Protein AF-A0A933ISP3-F1 (afdb_monomer_lite)

Secondary structure (DSSP, 8-state):
----HHHHHHHHHHHHHHHHHSTTS-HHHHH--HHHHHHHHHHHHHHHHHHHHTT-HHHHHHHHHHHHHHHHHHHHHHHHTTS--HHHHHHHHHHHHHHH-HHHHSS----SHHHHHHHHHHHHHHHHTT----TTTTS-TTS-HHHHHHHHHHHHHHTT---SSHHHHHHHHHHHHHHHHHHHHHH-TTSHHHHHHHHHHHHHHHHHHHHTT--HHHHHHHHHHHHHHHHHHHHHHHHHTT--GGGS-HHHHHHHHHHHHHHS-HHHHHHHHHHHHHHHHHT---SSHHHHHHHTB-HHHHHH-TTT-SS-SHHHHHHHHHHHHHHHHHHHHHH-TTS-HHHHHHHHHHHSSHHHHHHHHHHTTGGGT-B--HHHHHTTGGG-HHHHHHHHHHHHHHHHHHHHHHHHHHHHHHHTHHHHHSTHHHHHH--HHHHHHHHHHHHHS---EEEEEEEES-TTSPEEEEEEEETTEEEEEEEESSHHHHHHHHHHHHHHHHHTT---

pLDDT: mean 82.1, std 12.52, range [42.72, 97.81]

Structure (mmCIF, N/CA/C/O backbone):
data_AF-A0A933ISP3-F1
#
_entry.id   AF-A0A933ISP3-F1
#
loop_
_atom_site.group_PDB
_atom_site.id
_atom_site.type_symbol
_atom_site.label_atom_id
_atom_site.label_alt_id
_atom_site.label_comp_id
_atom_site.label_asym_id
_atom_site.label_entity_id
_atom_site.label_seq_id
_atom_site.pdbx_PDB_ins_code
_atom_site.Cartn_x
_atom_site.Cartn_y
_atom_site.Cartn_z
_atom_site.occupancy
_atom_site.B_iso_or_equiv
_atom_site.auth_seq_id
_atom_site.auth_comp_id
_atom_site.auth_asym_id
_atom_site.auth_atom_id
_atom_site.pdbx_PDB_model_num
ATOM 1 N N . MET A 1 1 ? -19.861 -20.159 26.483 1.00 42.72 1 MET A N 1
ATOM 2 C CA . MET A 1 1 ? -19.072 -19.226 25.657 1.00 42.72 1 MET A CA 1
ATOM 3 C C . MET A 1 1 ? -19.269 -19.669 24.225 1.00 42.72 1 MET A C 1
ATOM 5 O O . MET A 1 1 ? -18.885 -20.786 23.907 1.00 42.72 1 MET A O 1
ATOM 9 N N . GLU A 1 2 ? -19.990 -18.895 23.418 1.00 47.53 2 GLU A N 1
ATOM 10 C CA . GLU A 1 2 ? -20.094 -19.181 21.986 1.00 47.53 2 GLU A CA 1
ATOM 11 C C . GLU A 1 2 ? -18.744 -18.850 21.356 1.00 47.53 2 GLU A C 1
ATOM 13 O O . GLU A 1 2 ? -18.358 -17.686 21.315 1.00 47.53 2 GLU A O 1
ATOM 18 N N . THR A 1 3 ? -18.009 -19.874 20.920 1.00 53.38 3 THR A N 1
ATOM 19 C CA . THR A 1 3 ? -16.849 -19.683 20.047 1.00 53.38 3 THR A CA 1
ATOM 20 C C . THR A 1 3 ? -17.307 -18.930 18.805 1.00 53.38 3 THR A C 1
ATOM 22 O O . THR A 1 3 ? -18.294 -19.319 18.161 1.00 53.38 3 THR A O 1
ATOM 25 N N . THR A 1 4 ? -16.620 -17.834 18.497 1.00 72.50 4 THR A N 1
ATOM 26 C CA . THR A 1 4 ? -16.963 -16.965 17.368 1.00 72.50 4 THR A CA 1
ATOM 27 C C . THR A 1 4 ? -16.854 -17.748 16.052 1.00 72.50 4 THR A C 1
ATOM 29 O O . THR A 1 4 ? -16.101 -18.718 15.941 1.00 72.50 4 THR A O 1
ATOM 32 N N . THR A 1 5 ? -17.623 -17.367 15.025 1.00 83.38 5 THR A N 1
ATOM 33 C CA . THR A 1 5 ? -17.607 -18.033 13.703 1.00 83.38 5 THR A CA 1
ATOM 34 C C . THR A 1 5 ? -16.188 -18.145 13.121 1.00 83.38 5 THR A C 1
ATOM 36 O O . THR A 1 5 ? -15.862 -19.140 12.476 1.00 83.38 5 THR A O 1
ATOM 39 N N . THR A 1 6 ? -15.326 -17.170 13.415 1.00 83.69 6 THR A N 1
ATOM 40 C CA . THR A 1 6 ? -13.921 -17.117 12.989 1.00 83.69 6 THR A CA 1
ATOM 41 C C . THR A 1 6 ? -13.043 -18.153 13.690 1.00 83.69 6 THR A C 1
ATOM 43 O O . THR A 1 6 ? -12.289 -18.856 13.021 1.00 83.69 6 THR A O 1
ATOM 46 N N . GLU A 1 7 ? -13.171 -18.314 15.013 1.00 87.06 7 GLU A N 1
ATOM 47 C CA . GLU A 1 7 ? -12.434 -19.344 15.766 1.00 87.06 7 GLU A CA 1
ATOM 48 C C . GLU A 1 7 ? -12.742 -20.739 15.218 1.00 87.06 7 GLU A C 1
ATOM 50 O O . GLU A 1 7 ? -11.835 -21.538 14.991 1.00 87.06 7 GLU A O 1
ATOM 55 N N . LYS A 1 8 ? -14.020 -21.003 14.913 1.00 89.62 8 LYS A N 1
ATOM 56 C CA . LYS A 1 8 ? -14.447 -22.269 14.305 1.00 89.62 8 LYS A CA 1
ATOM 57 C C . LYS A 1 8 ? -13.835 -22.482 12.921 1.00 89.62 8 LYS A C 1
ATOM 59 O O . LYS A 1 8 ? -13.415 -23.596 12.623 1.00 89.62 8 LYS A O 1
ATOM 64 N N . ALA A 1 9 ? -13.779 -21.448 12.080 1.00 90.38 9 ALA A N 1
ATOM 65 C CA . ALA A 1 9 ? -13.173 -21.545 10.752 1.00 90.38 9 ALA A CA 1
ATOM 66 C C . ALA A 1 9 ? -11.671 -21.867 10.833 1.00 90.38 9 ALA A C 1
ATOM 68 O O . ALA A 1 9 ? -11.200 -22.767 10.138 1.00 90.38 9 ALA A O 1
ATOM 69 N N . PHE A 1 10 ? -10.947 -21.201 11.737 1.00 91.06 10 PHE A N 1
ATOM 70 C CA . PHE A 1 10 ? -9.523 -21.444 11.965 1.00 91.06 10 PHE A CA 1
ATOM 71 C C . PHE A 1 10 ? -9.256 -22.855 12.510 1.00 91.06 10 PHE A C 1
ATOM 73 O O . PHE A 1 10 ? -8.401 -23.570 11.986 1.00 91.06 10 PHE A O 1
ATOM 80 N N . SER A 1 11 ? -10.036 -23.311 13.501 1.00 92.12 11 SER A N 1
ATOM 81 C CA . SER A 1 11 ? -9.941 -24.689 14.010 1.00 92.12 11 SER A CA 1
ATOM 82 C C . SER A 1 11 ? -10.181 -25.727 12.914 1.00 92.12 11 SER A C 1
ATOM 84 O O . SER A 1 11 ? -9.451 -26.711 12.836 1.00 92.12 11 SER A O 1
ATOM 86 N N . ARG A 1 12 ? -11.150 -25.486 12.024 1.00 94.31 12 ARG A N 1
ATOM 87 C CA . ARG A 1 12 ? -11.473 -26.406 10.927 1.00 94.31 12 ARG A CA 1
ATOM 88 C C . ARG A 1 12 ? -10.336 -26.528 9.906 1.00 94.31 12 ARG A C 1
ATOM 90 O O . ARG A 1 12 ? -10.118 -27.611 9.373 1.00 94.31 12 ARG A O 1
ATOM 97 N N . LEU A 1 13 ? -9.598 -25.444 9.649 1.00 93.88 13 LEU A N 1
ATOM 98 C CA . LEU A 1 13 ? -8.411 -25.465 8.785 1.00 93.88 13 LEU A CA 1
ATOM 99 C C . LEU A 1 13 ? -7.255 -26.257 9.418 1.00 93.88 13 LEU A C 1
ATOM 101 O O . LEU A 1 13 ? -6.609 -27.057 8.744 1.00 93.88 13 LEU A O 1
ATOM 105 N N . ILE A 1 14 ? -7.038 -26.106 10.727 1.00 94.50 14 ILE A N 1
ATOM 106 C CA . ILE A 1 14 ? -6.059 -26.918 11.466 1.00 94.50 14 ILE A CA 1
ATOM 107 C C . ILE A 1 14 ? -6.434 -28.407 11.410 1.00 94.50 14 ILE A C 1
ATOM 109 O O . ILE A 1 14 ? -5.583 -29.256 11.145 1.00 94.50 14 ILE A O 1
ATOM 113 N N . GLU A 1 15 ? -7.704 -28.743 11.644 1.00 95.25 15 GLU A N 1
ATOM 114 C CA . GLU A 1 15 ? -8.198 -30.124 11.569 1.00 95.25 15 GLU A CA 1
ATOM 115 C C . GLU A 1 15 ? -8.037 -30.729 10.169 1.00 95.25 15 GLU A C 1
ATOM 117 O O . GLU A 1 15 ? -7.651 -31.895 10.048 1.00 95.25 15 GLU A O 1
ATOM 122 N N . LEU A 1 16 ? -8.270 -29.938 9.116 1.00 95.31 16 LEU A N 1
ATOM 123 C CA . LEU A 1 16 ? -8.014 -30.349 7.738 1.00 95.31 16 LEU A CA 1
ATOM 124 C C . LEU A 1 16 ? -6.544 -30.745 7.550 1.00 95.31 16 LEU A C 1
ATOM 126 O O . LEU A 1 16 ? -6.274 -31.855 7.102 1.00 95.31 16 LEU A O 1
ATOM 130 N N . ILE A 1 17 ? -5.599 -29.888 7.945 1.00 93.62 17 ILE A N 1
ATOM 131 C CA . ILE A 1 17 ? -4.160 -30.153 7.788 1.00 93.62 17 ILE A CA 1
ATOM 132 C C . ILE A 1 17 ? -3.726 -31.388 8.585 1.00 93.62 17 ILE A C 1
ATOM 134 O O . ILE A 1 17 ? -3.002 -32.234 8.059 1.00 93.62 17 ILE A O 1
ATOM 138 N N . ARG A 1 18 ? -4.229 -31.561 9.813 1.00 94.12 18 ARG A N 1
ATOM 139 C CA . ARG A 1 18 ? -3.989 -32.782 10.605 1.00 94.12 18 ARG A CA 1
ATOM 140 C C . ARG A 1 18 ? -4.495 -34.033 9.908 1.00 94.12 18 ARG A C 1
ATOM 142 O O . ARG A 1 18 ? -3.833 -35.063 9.942 1.00 94.12 18 ARG A O 1
ATOM 149 N N . THR A 1 19 ? -5.662 -33.944 9.279 1.00 94.44 19 THR A N 1
ATOM 150 C CA . THR A 1 19 ? -6.239 -35.060 8.526 1.00 94.44 19 THR A CA 1
ATOM 151 C C . THR A 1 19 ? -5.383 -35.380 7.302 1.00 94.44 19 THR A C 1
ATOM 153 O O . THR A 1 19 ? -5.065 -36.543 7.072 1.00 94.44 19 THR A O 1
ATOM 156 N N . LEU A 1 20 ? -4.940 -34.361 6.557 1.00 91.69 20 LEU A N 1
ATOM 157 C CA . LEU A 1 20 ? -4.063 -34.531 5.394 1.00 91.69 20 LEU A CA 1
ATOM 158 C C . LEU A 1 20 ? -2.716 -35.163 5.767 1.00 91.69 20 LEU A C 1
ATOM 160 O O . LEU A 1 20 ? -2.208 -35.991 5.015 1.00 91.69 20 LEU A O 1
ATOM 164 N N . ARG A 1 21 ? -2.155 -34.820 6.930 1.00 92.19 21 ARG A N 1
ATOM 165 C CA . ARG A 1 21 ? -0.862 -35.338 7.410 1.00 92.19 21 ARG A CA 1
ATOM 166 C C . ARG A 1 21 ? -0.961 -36.601 8.278 1.00 92.19 21 ARG A C 1
ATOM 168 O O . ARG A 1 21 ? 0.067 -37.179 8.629 1.00 92.19 21 ARG A O 1
ATOM 175 N N . GLY A 1 22 ? -2.172 -37.048 8.610 1.00 90.56 22 GLY A N 1
ATOM 176 C CA . GLY A 1 22 ? -2.416 -38.243 9.421 1.00 90.56 22 GLY A CA 1
ATOM 177 C C . GLY A 1 22 ? -1.994 -39.547 8.733 1.00 90.56 22 GLY A C 1
ATOM 178 O O . GLY A 1 22 ? -1.656 -39.570 7.552 1.00 90.56 22 GLY A O 1
ATOM 179 N N . GLU A 1 23 ? -2.032 -40.666 9.460 1.00 89.06 23 GLU A N 1
ATOM 180 C CA . GLU A 1 23 ? -1.603 -41.979 8.942 1.00 89.06 23 GLU A CA 1
ATOM 181 C C . GLU A 1 23 ? -2.383 -42.439 7.699 1.00 89.06 23 GLU A C 1
ATOM 183 O O . GLU A 1 23 ? -1.782 -43.019 6.794 1.00 89.06 23 GLU A O 1
ATOM 188 N N . ASP A 1 24 ? -3.672 -42.107 7.620 1.00 91.44 24 ASP A N 1
ATOM 189 C CA . ASP A 1 24 ? -4.554 -42.372 6.471 1.00 91.44 24 ASP A CA 1
ATOM 190 C C . ASP A 1 24 ? -4.740 -41.136 5.564 1.00 91.44 24 ASP A C 1
ATOM 192 O O . ASP A 1 24 ? -5.638 -41.089 4.722 1.00 91.44 24 ASP A O 1
ATOM 196 N N . GLY A 1 25 ? -3.913 -40.107 5.766 1.00 87.31 25 GLY A N 1
ATOM 197 C CA . GLY A 1 25 ? -3.965 -38.841 5.045 1.00 87.31 25 GLY A CA 1
ATOM 198 C C . GLY A 1 25 ? -3.367 -38.897 3.637 1.00 87.31 25 GLY A C 1
ATOM 199 O O . GLY A 1 25 ? -2.995 -39.947 3.109 1.00 87.31 25 GLY A O 1
ATOM 200 N N . CYS A 1 26 ? -3.239 -37.727 3.018 1.00 81.56 26 CYS A N 1
ATOM 201 C CA . CYS A 1 26 ? -2.673 -37.565 1.687 1.00 81.56 26 CYS A CA 1
ATOM 202 C C . CYS A 1 26 ? -1.172 -37.925 1.683 1.00 81.56 26 CYS A C 1
ATOM 204 O O . CYS A 1 26 ? -0.382 -37.291 2.391 1.00 81.56 26 CYS A O 1
ATOM 206 N N . PRO A 1 27 ? -0.723 -38.898 0.865 1.00 61.91 27 PRO A N 1
ATOM 207 C CA . PRO A 1 27 ? 0.687 -39.282 0.814 1.00 61.91 27 PRO A CA 1
ATOM 208 C C . PRO A 1 27 ? 1.625 -38.128 0.447 1.00 61.91 27 PRO A C 1
ATOM 210 O O . PRO A 1 27 ? 2.742 -38.082 0.953 1.00 61.91 27 PRO A O 1
ATOM 213 N N . TRP A 1 28 ? 1.173 -37.196 -0.402 1.00 61.25 28 TRP A N 1
ATOM 214 C CA . TRP A 1 28 ? 1.951 -36.024 -0.813 1.00 61.25 28 TRP A CA 1
ATOM 215 C C . TRP A 1 28 ? 2.204 -35.062 0.347 1.00 61.25 28 TRP A C 1
ATOM 217 O O . TRP A 1 28 ? 3.335 -34.622 0.539 1.00 61.25 28 TRP A O 1
ATOM 227 N N . ASP A 1 29 ? 1.173 -34.782 1.144 1.00 76.56 29 ASP A N 1
ATOM 228 C CA . ASP A 1 29 ? 1.261 -33.850 2.267 1.00 76.56 29 ASP A CA 1
ATOM 229 C C . ASP A 1 29 ? 2.117 -34.432 3.393 1.00 76.56 29 ASP A C 1
ATOM 231 O O . ASP A 1 29 ? 2.960 -33.742 3.965 1.00 76.56 29 ASP A O 1
ATOM 235 N N . ARG A 1 30 ? 1.987 -35.736 3.661 1.00 81.50 30 ARG A N 1
ATOM 236 C CA . ARG A 1 30 ? 2.775 -36.439 4.684 1.00 81.50 30 ARG A CA 1
ATOM 237 C C . ARG A 1 30 ? 4.281 -36.383 4.447 1.00 81.50 30 ARG A C 1
ATOM 239 O O . ARG A 1 30 ? 5.032 -36.243 5.410 1.00 81.50 30 ARG A O 1
ATOM 246 N N . VAL A 1 31 ? 4.726 -36.513 3.194 1.00 75.38 31 VAL A N 1
ATOM 247 C CA . VAL A 1 31 ? 6.164 -36.542 2.860 1.00 75.38 31 VAL A CA 1
ATOM 248 C C . VAL A 1 31 ? 6.806 -35.157 2.815 1.00 75.38 31 VAL A C 1
ATOM 250 O O . VAL A 1 31 ? 8.032 -35.068 2.733 1.00 75.38 31 VAL A O 1
ATOM 253 N N . GLN A 1 32 ? 6.015 -34.081 2.872 1.00 73.50 32 GLN A N 1
ATOM 254 C CA . GLN A 1 32 ? 6.561 -32.729 2.907 1.00 73.50 32 GLN A CA 1
ATOM 255 C C . GLN A 1 32 ? 7.445 -32.518 4.141 1.00 73.50 32 GLN A C 1
ATOM 257 O O . GLN A 1 32 ? 7.215 -33.077 5.216 1.00 73.50 32 GLN A O 1
ATOM 262 N N . THR A 1 33 ? 8.438 -31.645 3.990 1.00 77.62 33 THR A N 1
ATOM 263 C CA . THR A 1 33 ? 9.332 -31.155 5.049 1.00 77.62 33 THR A CA 1
ATOM 264 C C . THR A 1 33 ? 9.306 -29.621 5.065 1.00 77.62 33 THR A C 1
ATOM 266 O O . THR A 1 33 ? 8.939 -29.027 4.053 1.00 77.62 33 THR A O 1
ATOM 269 N N . PRO A 1 34 ? 9.740 -28.934 6.141 1.00 80.06 34 PRO A N 1
ATOM 270 C CA . PRO A 1 34 ? 9.818 -27.472 6.111 1.00 80.06 34 PRO A CA 1
ATOM 271 C C . PRO A 1 34 ? 10.631 -26.946 4.919 1.00 80.06 34 PRO A C 1
ATOM 273 O O . PRO A 1 34 ? 10.238 -25.979 4.280 1.00 80.06 34 PRO A O 1
ATOM 276 N N . ALA A 1 35 ? 11.714 -27.639 4.551 1.00 63.53 35 ALA A N 1
ATOM 277 C CA . ALA A 1 35 ? 12.540 -27.281 3.401 1.00 63.53 35 ALA A CA 1
ATOM 278 C C . ALA A 1 35 ? 11.794 -27.379 2.059 1.00 63.53 35 ALA A C 1
ATOM 280 O O . ALA A 1 35 ? 12.055 -26.571 1.173 1.00 63.53 35 ALA A O 1
ATOM 281 N N . SER A 1 36 ? 10.871 -28.336 1.903 1.00 59.16 36 SER A N 1
ATOM 282 C CA . SER A 1 36 ? 10.067 -28.459 0.682 1.00 59.16 36 SER A CA 1
ATOM 283 C C . SER A 1 36 ? 8.867 -27.511 0.655 1.00 59.16 36 SER A C 1
ATOM 285 O O . SER A 1 36 ? 8.384 -27.215 -0.429 1.00 59.16 36 SER A O 1
ATOM 287 N N . VAL A 1 37 ? 8.417 -27.009 1.811 1.00 73.62 37 VAL A N 1
ATOM 288 C CA . VAL A 1 37 ? 7.285 -26.068 1.930 1.00 73.62 37 VAL A CA 1
ATOM 289 C C . VAL A 1 37 ? 7.717 -24.603 1.758 1.00 73.62 37 VAL A C 1
ATOM 291 O O . VAL A 1 37 ? 6.956 -23.795 1.236 1.00 73.62 37 VAL A O 1
ATOM 294 N N . VAL A 1 38 ? 8.947 -24.245 2.150 1.00 69.31 38 VAL A N 1
ATOM 295 C CA . VAL A 1 38 ? 9.465 -22.862 2.063 1.00 69.31 38 VAL A CA 1
ATOM 296 C C . VAL A 1 38 ? 9.359 -22.226 0.665 1.00 69.31 38 VAL A C 1
ATOM 298 O O . VAL A 1 38 ? 8.995 -21.054 0.617 1.00 69.31 38 VAL A O 1
ATOM 301 N N . PRO A 1 39 ? 9.644 -22.917 -0.458 1.00 54.56 39 PRO A N 1
ATOM 302 C CA . PRO A 1 39 ? 9.453 -22.334 -1.788 1.00 54.56 39 PRO A CA 1
ATOM 303 C C . PRO A 1 39 ? 8.009 -21.888 -2.042 1.00 54.56 39 PRO A C 1
ATOM 305 O O . PRO A 1 39 ? 7.804 -20.739 -2.416 1.00 54.56 39 PRO A O 1
ATOM 308 N N . TYR A 1 40 ? 7.025 -22.738 -1.726 1.00 65.88 40 TYR A N 1
ATOM 309 C CA . TYR A 1 40 ? 5.606 -22.399 -1.861 1.00 65.88 40 TYR A CA 1
ATOM 310 C C . TYR A 1 40 ? 5.228 -21.226 -0.955 1.00 65.88 40 TYR A C 1
ATOM 312 O O . TYR A 1 40 ? 4.594 -20.288 -1.404 1.00 65.88 40 TYR A O 1
ATOM 320 N N . LEU A 1 41 ? 5.706 -21.199 0.296 1.00 79.00 41 LEU A N 1
ATOM 321 C CA . LEU A 1 41 ? 5.484 -20.057 1.195 1.00 79.00 41 LEU A CA 1
ATOM 322 C C 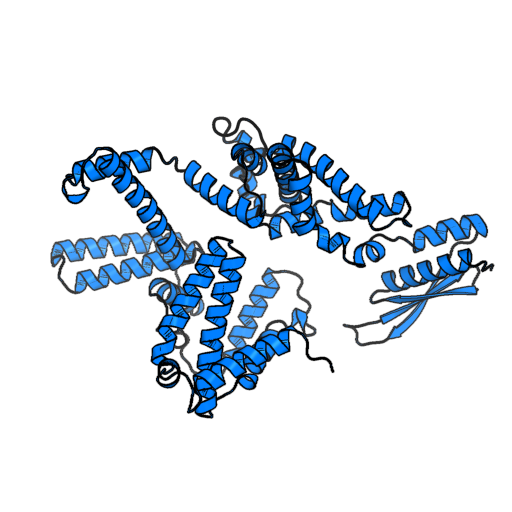. LEU A 1 41 ? 5.953 -18.723 0.581 1.00 79.00 41 LEU A C 1
ATOM 324 O O . LEU A 1 41 ? 5.316 -17.691 0.787 1.00 79.00 41 LEU A O 1
ATOM 328 N N . LEU A 1 42 ? 7.086 -18.730 -0.128 1.00 64.94 42 LEU A N 1
ATOM 329 C CA . LEU A 1 42 ? 7.599 -17.538 -0.800 1.00 64.94 42 LEU A CA 1
ATOM 330 C C . LEU A 1 42 ? 6.759 -17.178 -2.026 1.00 64.94 42 LEU A C 1
ATOM 332 O O . LEU A 1 42 ? 6.469 -15.999 -2.203 1.00 64.94 42 LEU A O 1
ATOM 336 N N . GLU A 1 43 ? 6.366 -18.165 -2.834 1.00 63.16 43 GLU A N 1
ATOM 337 C CA . GLU A 1 43 ? 5.453 -17.981 -3.969 1.00 63.16 43 GLU A CA 1
ATOM 338 C C . GLU A 1 43 ? 4.145 -17.328 -3.503 1.00 63.16 43 GLU A C 1
ATOM 340 O O . GLU A 1 43 ? 3.855 -16.214 -3.940 1.00 63.16 43 GLU A O 1
ATOM 345 N N . GLU A 1 44 ? 3.463 -17.903 -2.507 1.00 79.75 44 GLU A N 1
ATOM 346 C CA . GLU A 1 44 ? 2.219 -17.347 -1.953 1.00 79.75 44 GLU A CA 1
ATOM 347 C C . GLU A 1 44 ? 2.412 -15.928 -1.401 1.00 79.75 44 GLU A C 1
ATOM 349 O O . GLU A 1 44 ? 1.567 -15.054 -1.571 1.00 79.75 44 GLU A O 1
ATOM 354 N N . ALA A 1 45 ? 3.547 -15.639 -0.756 1.00 80.25 45 ALA A N 1
ATOM 355 C CA . ALA A 1 45 ? 3.825 -14.289 -0.266 1.00 80.25 45 ALA A CA 1
ATOM 356 C C . ALA A 1 45 ? 3.952 -13.265 -1.411 1.00 80.25 45 ALA A C 1
ATOM 358 O O . ALA A 1 45 ? 3.561 -12.103 -1.247 1.00 80.25 45 ALA A O 1
ATOM 359 N N . PHE A 1 46 ? 4.488 -13.674 -2.565 1.00 67.62 46 PHE A N 1
ATOM 360 C CA . PHE A 1 46 ? 4.541 -12.833 -3.759 1.00 67.62 46 PHE A CA 1
ATOM 361 C C . PHE A 1 46 ? 3.197 -12.736 -4.476 1.00 67.62 46 PHE A C 1
ATOM 363 O O . PHE A 1 46 ? 2.920 -11.671 -5.031 1.00 67.62 46 PHE A O 1
ATOM 370 N N . GLU A 1 47 ? 2.381 -13.789 -4.464 1.00 69.69 47 GLU A N 1
ATOM 371 C CA . GLU A 1 47 ? 1.023 -13.776 -5.018 1.00 69.69 47 GLU A CA 1
ATOM 372 C C . GLU A 1 47 ? 0.099 -12.892 -4.180 1.00 69.69 47 GLU A C 1
ATOM 374 O O . GLU A 1 47 ? -0.560 -12.018 -4.735 1.00 69.69 47 GLU A O 1
ATOM 379 N N . VAL A 1 48 ? 0.175 -12.966 -2.847 1.00 80.50 48 VAL A N 1
ATOM 380 C CA . VAL A 1 48 ? -0.477 -12.008 -1.939 1.00 80.50 48 VAL A CA 1
ATOM 381 C C . VAL A 1 48 ? -0.065 -10.578 -2.282 1.00 80.50 48 VAL A C 1
ATOM 383 O O . VAL A 1 48 ? -0.924 -9.714 -2.455 1.00 80.50 48 VAL A O 1
ATOM 386 N N . ALA A 1 49 ? 1.239 -10.306 -2.402 1.00 72.31 49 ALA A N 1
ATOM 387 C CA . ALA A 1 49 ? 1.713 -8.968 -2.754 1.00 72.31 49 ALA A CA 1
ATOM 388 C C . ALA A 1 49 ? 1.149 -8.503 -4.111 1.00 72.31 49 ALA A C 1
ATOM 390 O O . ALA A 1 49 ? 0.669 -7.376 -4.219 1.00 72.31 49 ALA A O 1
ATOM 391 N N . ASP A 1 50 ? 1.138 -9.381 -5.117 1.00 63.19 50 ASP A N 1
ATOM 392 C CA . ASP A 1 50 ? 0.594 -9.102 -6.449 1.00 63.19 50 ASP A CA 1
ATOM 393 C C . ASP A 1 50 ? -0.924 -8.855 -6.419 1.00 63.19 50 ASP A C 1
ATOM 395 O O . ASP A 1 50 ? -1.408 -7.907 -7.037 1.00 63.19 50 ASP A O 1
ATOM 399 N N . ALA A 1 51 ? -1.681 -9.658 -5.669 1.00 69.38 51 ALA A N 1
ATOM 400 C CA . ALA A 1 51 ? -3.129 -9.540 -5.535 1.00 69.38 51 ALA A CA 1
ATOM 401 C C . ALA A 1 51 ? -3.532 -8.214 -4.869 1.00 69.38 51 ALA A C 1
ATOM 403 O O . ALA A 1 51 ? -4.424 -7.516 -5.368 1.00 69.38 51 ALA A O 1
ATOM 404 N N . PHE A 1 52 ? -2.815 -7.807 -3.814 1.00 69.88 52 PHE A N 1
ATOM 405 C CA . PHE A 1 52 ? -3.007 -6.504 -3.175 1.00 69.88 52 PHE A CA 1
ATOM 406 C C . PHE A 1 52 ? -2.604 -5.338 -4.090 1.00 69.88 52 PHE A C 1
ATOM 408 O O . PHE A 1 52 ? -3.322 -4.339 -4.152 1.00 69.88 52 PHE A O 1
ATOM 415 N N . GLU A 1 53 ? -1.513 -5.456 -4.854 1.00 56.09 53 GLU A N 1
ATOM 416 C CA . GLU A 1 53 ? -1.116 -4.442 -5.848 1.00 56.09 53 GLU A CA 1
ATOM 417 C C . GLU A 1 53 ? -2.155 -4.292 -6.978 1.00 56.09 53 GLU A C 1
ATOM 419 O O . GLU A 1 53 ? -2.412 -3.183 -7.475 1.00 56.09 53 GLU A O 1
ATOM 424 N N . ARG A 1 54 ? -2.797 -5.402 -7.359 1.00 55.06 54 ARG A N 1
ATOM 425 C CA . ARG A 1 54 ? -3.895 -5.454 -8.336 1.00 55.06 54 ARG A CA 1
ATOM 426 C C . ARG A 1 54 ? -5.250 -5.047 -7.768 1.00 55.06 54 ARG A C 1
ATOM 428 O O . ARG A 1 54 ? -6.179 -4.879 -8.556 1.00 55.06 54 ARG A O 1
ATOM 435 N N . GLY A 1 55 ? -5.366 -4.844 -6.454 1.00 55.22 55 GLY A N 1
ATOM 436 C CA . GLY A 1 55 ? -6.603 -4.446 -5.773 1.00 55.22 55 GLY A CA 1
ATOM 437 C C . GLY A 1 55 ? -7.767 -5.426 -5.955 1.00 55.22 55 GLY A C 1
ATOM 438 O O . GLY A 1 55 ? -8.924 -5.031 -5.817 1.00 55.22 55 GLY A O 1
ATOM 439 N N . ASP A 1 56 ? -7.481 -6.684 -6.289 1.00 73.38 56 ASP A N 1
ATOM 440 C CA . ASP A 1 56 ? -8.492 -7.726 -6.427 1.00 73.38 56 ASP A CA 1
ATOM 441 C C . ASP A 1 56 ? -8.772 -8.299 -5.040 1.00 73.38 56 ASP A C 1
ATOM 443 O O . ASP A 1 56 ? -7.964 -9.045 -4.494 1.00 73.38 56 ASP A O 1
ATOM 447 N N . SER A 1 57 ? -9.887 -7.901 -4.427 1.00 73.81 57 SER A N 1
ATOM 448 C CA . SER A 1 57 ? -10.204 -8.315 -3.054 1.00 73.81 57 SER A CA 1
ATOM 449 C C . SER A 1 57 ? -10.527 -9.806 -2.936 1.00 73.81 57 SER A C 1
ATOM 451 O O . SER A 1 57 ? -10.300 -10.382 -1.874 1.00 73.81 57 SER A O 1
ATOM 453 N N . GLU A 1 58 ? -11.054 -10.426 -3.995 1.00 78.62 58 GLU A N 1
ATOM 454 C CA . GLU A 1 58 ? -11.380 -11.854 -4.002 1.00 78.62 58 GLU A CA 1
ATOM 455 C C . GLU A 1 58 ? -10.099 -12.672 -4.134 1.00 78.62 58 GLU A C 1
ATOM 457 O O . GLU A 1 58 ? -9.840 -13.531 -3.290 1.00 78.62 58 GLU A O 1
ATOM 462 N N . GLN A 1 59 ? -9.242 -12.316 -5.096 1.00 73.50 59 GLN A N 1
ATOM 463 C CA . GLN A 1 59 ? -7.926 -12.932 -5.225 1.00 73.50 59 GLN A CA 1
ATOM 464 C C . GLN A 1 59 ? -7.081 -12.679 -3.974 1.00 73.50 59 GLN A C 1
ATOM 466 O O . GLN A 1 59 ? -6.512 -13.616 -3.438 1.00 73.50 59 GLN A O 1
ATOM 471 N N . SER A 1 60 ? -7.074 -11.460 -3.419 1.00 83.38 60 SER A N 1
ATOM 472 C CA . SER A 1 60 ? -6.328 -11.159 -2.183 1.00 83.38 60 SER A CA 1
ATOM 473 C C . SER A 1 60 ? -6.773 -12.039 -1.019 1.00 83.38 60 SER A C 1
ATOM 475 O O . SER A 1 60 ? -5.942 -12.482 -0.231 1.00 83.38 60 SER A O 1
ATOM 477 N N . ALA A 1 61 ? -8.079 -12.292 -0.890 1.00 86.88 61 ALA A N 1
ATOM 478 C CA . ALA A 1 61 ? -8.591 -13.196 0.130 1.00 86.88 61 ALA A CA 1
ATOM 479 C C . ALA A 1 61 ? -8.192 -14.656 -0.141 1.00 86.88 61 ALA A C 1
ATOM 481 O O . ALA A 1 61 ? -7.904 -15.373 0.819 1.00 86.88 61 ALA A O 1
ATOM 482 N N . SER A 1 62 ? -8.157 -15.072 -1.413 1.00 85.19 62 SER A N 1
ATOM 483 C CA . SER A 1 62 ? -7.675 -16.392 -1.835 1.00 85.19 62 SER A CA 1
ATOM 484 C C . SER A 1 62 ? -6.199 -16.579 -1.488 1.00 85.19 62 SER A C 1
ATOM 486 O O . SER A 1 62 ? -5.899 -17.437 -0.662 1.00 85.19 62 SER A O 1
ATOM 488 N N . GLU A 1 63 ? -5.313 -15.702 -1.973 1.00 88.75 63 GLU A N 1
ATOM 489 C CA . GLU A 1 63 ? -3.864 -15.840 -1.754 1.00 88.75 63 GLU A CA 1
ATOM 490 C C . GLU A 1 63 ? -3.506 -15.719 -0.269 1.00 88.75 63 GLU A C 1
ATOM 492 O O . GLU A 1 63 ? -2.590 -16.369 0.229 1.00 88.75 63 GLU A O 1
ATOM 497 N N . LEU A 1 64 ? -4.237 -14.894 0.498 1.00 93.94 64 LEU A N 1
ATOM 498 C CA . LEU A 1 64 ? -4.070 -14.860 1.953 1.00 93.94 64 LEU A CA 1
ATOM 499 C C . LEU A 1 64 ? -4.444 -16.200 2.588 1.00 93.94 64 LEU A C 1
ATOM 501 O O . LEU A 1 64 ? -3.797 -16.615 3.548 1.00 93.94 64 LEU A O 1
ATOM 505 N N . GLY A 1 65 ? -5.487 -16.858 2.081 1.00 93.69 65 GLY A N 1
ATOM 506 C CA . GLY A 1 65 ? -5.877 -18.205 2.478 1.00 93.69 65 GLY A CA 1
ATOM 507 C C . GLY A 1 65 ? -4.781 -19.229 2.192 1.00 93.69 65 GLY A C 1
ATOM 508 O O . GLY A 1 65 ? -4.448 -20.010 3.087 1.00 93.69 65 GLY A O 1
ATOM 509 N N . ASP A 1 66 ? -4.178 -19.174 1.008 1.00 90.69 66 ASP A N 1
ATOM 510 C CA . ASP A 1 66 ? -3.091 -20.068 0.599 1.00 90.69 66 ASP A CA 1
ATOM 511 C C . ASP A 1 66 ? -1.820 -19.815 1.425 1.00 90.69 66 ASP A C 1
ATOM 513 O O . ASP A 1 66 ? -1.243 -20.745 2.000 1.00 90.69 66 ASP A O 1
ATOM 517 N N . LEU A 1 67 ? -1.469 -18.550 1.674 1.00 94.50 67 LEU A N 1
ATOM 518 C CA . LEU A 1 67 ? -0.395 -18.185 2.599 1.00 94.50 67 LEU A CA 1
ATOM 519 C C . LEU A 1 67 ? -0.675 -18.676 4.033 1.00 94.50 67 LEU A C 1
ATOM 521 O O . LEU A 1 67 ? 0.219 -19.217 4.695 1.00 94.50 67 LEU A O 1
ATOM 525 N N . PHE A 1 68 ? -1.911 -18.531 4.529 1.00 95.12 68 PHE A N 1
ATOM 526 C CA . PHE A 1 68 ? -2.315 -19.073 5.832 1.00 95.12 68 PHE A CA 1
ATOM 527 C C . PHE A 1 68 ? -2.187 -20.595 5.875 1.00 95.12 68 PHE A C 1
ATOM 529 O O . PHE A 1 68 ? -1.729 -21.127 6.890 1.00 95.12 68 PHE A O 1
ATOM 536 N N . PHE A 1 69 ? -2.558 -21.292 4.799 1.00 93.56 69 PHE A N 1
ATOM 537 C CA . PHE A 1 69 ? -2.391 -22.735 4.690 1.00 93.56 69 PHE A CA 1
ATOM 538 C C . PHE A 1 69 ? -0.918 -23.118 4.855 1.00 93.56 69 PHE A C 1
ATOM 540 O O . PHE A 1 69 ? -0.615 -23.919 5.741 1.00 93.56 69 PHE A O 1
ATOM 547 N N . GLN A 1 70 ? 0.004 -22.487 4.116 1.00 91.31 70 GLN A N 1
ATOM 548 C CA . GLN A 1 70 ? 1.442 -22.780 4.228 1.00 91.31 70 GLN A CA 1
ATOM 549 C C . GLN A 1 70 ? 1.981 -22.522 5.646 1.00 91.31 70 GLN A C 1
ATOM 551 O O . GLN A 1 70 ? 2.734 -23.334 6.191 1.00 91.31 70 GLN A O 1
ATOM 556 N N . LEU A 1 71 ? 1.561 -21.425 6.290 1.00 95.88 71 LEU A N 1
ATOM 557 C CA . LEU A 1 71 ? 1.952 -21.104 7.668 1.00 95.88 71 LEU A CA 1
ATOM 558 C C . LEU A 1 71 ? 1.452 -22.154 8.673 1.00 95.88 71 LEU A C 1
ATOM 560 O O . LEU A 1 71 ? 2.225 -22.632 9.503 1.00 95.88 71 LEU A O 1
ATOM 564 N N . ILE A 1 72 ? 0.174 -22.536 8.605 1.00 95.31 72 ILE A N 1
ATOM 565 C CA . ILE A 1 72 ? -0.422 -23.533 9.512 1.00 95.31 72 ILE A CA 1
ATOM 566 C C . ILE A 1 72 ? 0.190 -24.916 9.270 1.00 95.31 72 ILE A C 1
ATOM 568 O O . ILE A 1 72 ? 0.400 -25.661 10.232 1.00 95.31 72 ILE A O 1
ATOM 572 N N . PHE A 1 73 ? 0.512 -25.239 8.016 1.00 92.81 73 PHE A N 1
ATOM 573 C CA . PHE A 1 73 ? 1.160 -26.487 7.632 1.00 92.81 73 PHE A CA 1
ATOM 574 C C . PHE A 1 73 ? 2.551 -26.605 8.266 1.00 92.81 73 PHE A C 1
ATOM 576 O O . PHE A 1 73 ? 2.831 -27.600 8.932 1.00 92.81 73 PHE A O 1
ATOM 583 N N . LEU A 1 74 ? 3.380 -25.557 8.179 1.00 94.06 74 LEU A N 1
ATOM 584 C CA . LEU A 1 74 ? 4.686 -25.504 8.850 1.00 94.06 74 LEU A CA 1
ATOM 585 C C . LEU A 1 74 ? 4.574 -25.642 10.376 1.00 94.06 74 LEU A C 1
ATOM 587 O O . LEU A 1 74 ? 5.387 -26.334 10.990 1.00 94.06 74 LEU A O 1
ATOM 591 N N . ILE A 1 75 ? 3.567 -25.018 10.995 1.00 96.19 75 ILE A N 1
ATOM 592 C CA . ILE A 1 75 ? 3.356 -25.120 12.445 1.00 96.19 75 ILE A CA 1
ATOM 593 C C . ILE A 1 75 ? 2.954 -26.547 12.852 1.00 96.19 75 ILE A C 1
ATOM 595 O O . ILE A 1 75 ? 3.477 -27.043 13.849 1.00 96.19 75 ILE A O 1
ATOM 599 N N . GLU A 1 76 ? 2.081 -27.240 12.104 1.00 94.75 76 GLU A N 1
ATOM 600 C CA . GLU A 1 76 ? 1.729 -28.636 12.439 1.00 94.75 76 GLU A CA 1
ATOM 601 C C . GLU A 1 76 ? 2.961 -29.549 12.350 1.00 94.75 76 GLU A C 1
ATOM 603 O O . GLU A 1 76 ? 3.152 -30.396 13.214 1.00 94.75 76 GLU A O 1
ATOM 608 N N . MET A 1 77 ? 3.856 -29.330 11.383 1.00 92.75 77 MET A N 1
ATOM 609 C CA . MET A 1 77 ? 5.089 -30.120 11.241 1.00 92.75 77 MET A CA 1
ATOM 610 C C . MET A 1 77 ? 6.057 -29.949 12.415 1.00 92.75 77 MET A C 1
ATOM 612 O O . MET A 1 77 ? 6.727 -30.900 12.819 1.00 92.75 77 MET A O 1
ATOM 616 N N . GLU A 1 78 ? 6.169 -28.740 12.960 1.00 95.25 78 GLU A N 1
ATOM 617 C CA . GLU A 1 78 ? 7.010 -28.480 14.133 1.00 95.25 78 GLU A CA 1
ATOM 618 C C . GLU A 1 78 ? 6.345 -28.969 15.425 1.00 95.25 78 GLU A C 1
ATOM 620 O O . GLU A 1 78 ? 7.025 -29.453 16.336 1.00 95.25 78 GLU A O 1
ATOM 625 N N . LYS A 1 79 ? 5.011 -28.962 15.461 1.00 94.62 79 LYS A N 1
ATOM 626 C CA . LYS A 1 79 ? 4.221 -29.568 16.530 1.00 94.62 79 LYS A CA 1
ATOM 627 C C . LYS A 1 79 ? 4.345 -31.094 16.548 1.00 94.62 79 LYS A C 1
ATOM 629 O O . LYS A 1 79 ? 4.508 -31.661 17.625 1.00 94.62 79 LYS A O 1
ATOM 634 N N . GLU A 1 80 ? 4.340 -31.759 15.391 1.00 92.25 80 GLU A N 1
ATOM 635 C CA . GLU A 1 80 ? 4.583 -33.209 15.248 1.00 92.25 80 GLU A CA 1
ATOM 636 C C . GLU A 1 80 ? 5.943 -33.628 15.835 1.00 92.25 80 GLU A C 1
ATOM 638 O O . GLU A 1 80 ? 6.080 -34.725 16.375 1.00 92.25 80 GLU A O 1
ATOM 643 N N . LYS A 1 81 ? 6.941 -32.737 15.779 1.00 92.31 81 LYS A N 1
ATOM 644 C CA . LYS A 1 81 ? 8.278 -32.938 16.367 1.00 92.31 81 LYS A CA 1
ATOM 645 C C . LYS A 1 81 ? 8.371 -32.530 17.841 1.00 92.31 81 LYS A C 1
ATOM 647 O O . LYS A 1 81 ? 9.407 -32.748 18.464 1.00 92.31 81 LYS A O 1
ATOM 652 N N . GLY A 1 82 ? 7.322 -31.925 18.399 1.00 93.00 82 GLY A N 1
ATOM 653 C CA . GLY A 1 82 ? 7.303 -31.418 19.770 1.00 93.00 82 GLY A CA 1
ATOM 654 C C . GLY A 1 82 ? 8.166 -30.172 19.999 1.00 93.00 82 GLY A C 1
ATOM 655 O O . GLY A 1 82 ? 8.575 -29.936 21.133 1.00 93.00 82 GLY A O 1
ATOM 656 N N . HIS A 1 83 ? 8.472 -29.390 18.957 1.00 93.94 83 HIS A N 1
ATOM 657 C CA . HIS A 1 83 ? 9.280 -28.172 19.092 1.00 93.94 83 HIS A CA 1
ATOM 658 C C . HIS A 1 83 ? 8.455 -26.981 19.596 1.00 93.94 83 HIS A C 1
ATOM 660 O O . HIS A 1 83 ? 8.807 -26.361 20.597 1.00 93.94 83 HIS A O 1
ATOM 666 N N . PHE A 1 84 ? 7.363 -26.657 18.903 1.00 95.69 84 PHE A N 1
ATOM 667 C CA . PHE A 1 84 ? 6.398 -25.624 19.284 1.00 95.69 84 PHE A CA 1
ATOM 668 C C . PHE A 1 84 ? 5.049 -25.900 18.619 1.00 95.69 84 PHE A C 1
ATOM 670 O O . PHE A 1 84 ? 4.950 -26.722 17.712 1.00 95.69 84 PHE A O 1
ATOM 677 N N . ASP A 1 85 ? 4.006 -25.204 19.060 1.00 93.38 85 ASP A N 1
ATOM 678 C CA . ASP A 1 85 ? 2.649 -25.354 18.543 1.00 93.38 85 ASP A CA 1
ATOM 679 C C . ASP A 1 85 ? 2.008 -24.007 18.169 1.00 93.38 85 ASP A C 1
ATOM 681 O O . ASP A 1 85 ? 2.628 -22.943 18.228 1.00 93.38 85 ASP A O 1
ATOM 685 N N . TYR A 1 86 ? 0.736 -24.060 17.769 1.00 93.00 86 TYR A N 1
ATOM 686 C CA . TYR A 1 86 ? -0.060 -22.888 17.404 1.00 93.00 86 TYR A CA 1
ATOM 687 C C . TYR A 1 86 ? -0.133 -21.845 18.515 1.00 93.00 86 TYR A C 1
ATOM 689 O O . TYR A 1 86 ? 0.027 -20.657 18.243 1.00 93.00 86 TYR A O 1
ATOM 697 N N . THR A 1 87 ? -0.361 -22.287 19.755 1.00 93.12 87 THR A N 1
ATOM 698 C CA . THR A 1 87 ? -0.468 -21.410 20.925 1.00 93.12 87 THR A CA 1
ATOM 699 C C . THR A 1 87 ? 0.830 -20.644 21.118 1.00 93.12 87 THR A C 1
ATOM 701 O O . THR A 1 87 ? 0.814 -19.420 21.182 1.00 93.12 87 THR A O 1
ATOM 704 N N . THR A 1 88 ? 1.959 -21.352 21.072 1.00 93.88 88 THR A N 1
ATOM 705 C CA . THR A 1 88 ? 3.295 -20.765 21.209 1.00 93.88 88 THR A CA 1
ATOM 706 C C . THR A 1 88 ? 3.535 -19.659 20.176 1.00 93.88 88 THR A C 1
ATOM 708 O O . THR A 1 88 ? 4.013 -18.576 20.516 1.00 93.88 88 THR A O 1
ATOM 711 N N . VAL A 1 89 ? 3.184 -19.901 18.908 1.00 93.56 89 VAL A N 1
ATOM 712 C CA . VAL A 1 89 ? 3.376 -18.921 17.826 1.00 93.56 89 VAL A CA 1
ATOM 713 C C . VAL A 1 89 ? 2.465 -17.703 18.004 1.00 93.56 89 VAL A C 1
ATOM 715 O O . VAL A 1 89 ? 2.937 -16.566 17.910 1.00 93.56 89 VAL A O 1
ATOM 718 N N . LEU A 1 90 ? 1.174 -17.926 18.275 1.00 92.81 90 LEU A N 1
ATOM 719 C CA . LEU A 1 90 ? 0.169 -16.866 18.396 1.00 92.81 90 LEU A CA 1
ATOM 720 C C . LEU A 1 90 ? 0.382 -15.999 19.642 1.00 92.81 90 LEU A C 1
ATOM 722 O O . LEU A 1 90 ? 0.297 -14.772 19.547 1.00 92.81 90 LEU A O 1
ATOM 726 N N . GLU A 1 91 ? 0.714 -16.596 20.786 1.00 92.06 91 GLU A N 1
ATOM 727 C CA . GLU A 1 91 ? 1.033 -15.854 22.010 1.00 92.06 91 GLU A CA 1
ATOM 728 C C . GLU A 1 91 ? 2.320 -15.049 21.826 1.00 92.06 91 GLU A C 1
ATOM 730 O O . GLU A 1 91 ? 2.338 -13.854 22.119 1.00 92.06 91 GLU A O 1
ATOM 735 N N . SER A 1 92 ? 3.357 -15.638 21.214 1.00 90.25 92 SER A N 1
ATOM 736 C CA . SER A 1 92 ? 4.624 -14.942 20.969 1.00 90.25 92 SER A CA 1
ATOM 737 C C . SER A 1 92 ? 4.454 -13.674 20.126 1.00 90.25 92 SER A C 1
ATOM 739 O O . SER A 1 92 ? 5.018 -12.625 20.461 1.00 90.25 92 SER A O 1
ATOM 741 N N . ILE A 1 93 ? 3.674 -13.728 19.036 1.00 91.69 93 ILE A N 1
ATOM 742 C CA . ILE A 1 93 ? 3.412 -12.530 18.227 1.00 91.69 93 ILE A CA 1
ATOM 743 C C . ILE A 1 93 ? 2.475 -11.556 18.946 1.00 91.69 93 ILE A C 1
ATOM 745 O O . ILE A 1 93 ? 2.720 -10.353 18.888 1.00 91.69 93 ILE A O 1
ATOM 749 N N . THR A 1 94 ? 1.464 -12.047 19.667 1.00 89.25 94 THR A N 1
ATOM 750 C CA . THR A 1 94 ? 0.525 -11.206 20.428 1.00 89.25 94 THR A CA 1
ATOM 751 C C . THR A 1 94 ? 1.247 -10.390 21.492 1.00 89.25 94 THR A C 1
ATOM 753 O O . THR A 1 94 ? 1.176 -9.162 21.479 1.00 89.25 94 THR A O 1
ATOM 756 N N . GLU A 1 95 ? 2.022 -11.042 22.357 1.00 90.81 95 GLU A N 1
ATOM 757 C CA . GLU A 1 95 ? 2.804 -10.381 23.404 1.00 90.81 95 GLU A CA 1
ATOM 758 C C . GLU A 1 95 ? 3.798 -9.374 22.819 1.00 90.81 95 GLU A C 1
ATOM 760 O O . GLU A 1 95 ? 3.926 -8.247 23.304 1.00 90.81 95 GLU A O 1
ATOM 765 N N . LYS A 1 96 ? 4.476 -9.748 21.727 1.00 84.56 96 LYS A N 1
ATOM 766 C CA . LYS A 1 96 ? 5.412 -8.868 21.020 1.00 84.56 96 LYS A CA 1
ATOM 767 C C . LYS A 1 96 ? 4.714 -7.633 20.454 1.00 84.56 96 LYS A C 1
ATOM 769 O O . LYS A 1 96 ? 5.257 -6.534 20.554 1.00 84.56 96 LYS A O 1
ATOM 774 N N . MET A 1 97 ? 3.537 -7.790 19.855 1.00 87.62 97 MET A N 1
ATOM 775 C CA . MET A 1 97 ? 2.778 -6.675 19.291 1.00 87.62 97 MET A CA 1
ATOM 776 C C . MET A 1 97 ? 2.193 -5.776 20.382 1.00 87.62 97 MET A C 1
ATOM 778 O O . MET A 1 97 ? 2.251 -4.558 20.223 1.00 87.62 97 MET A O 1
ATOM 782 N N . ILE A 1 98 ? 1.733 -6.336 21.506 1.00 85.81 98 ILE A N 1
ATOM 783 C CA . ILE A 1 98 ? 1.303 -5.572 22.688 1.00 85.81 98 ILE A CA 1
ATOM 784 C C . ILE A 1 98 ? 2.470 -4.742 23.233 1.00 85.81 98 ILE A C 1
ATOM 786 O O . ILE A 1 98 ? 2.358 -3.524 23.364 1.00 85.81 98 ILE A O 1
ATOM 790 N N . ARG A 1 99 ? 3.630 -5.373 23.462 1.00 84.81 99 ARG A N 1
ATOM 791 C CA . ARG A 1 99 ? 4.831 -4.701 23.985 1.00 84.81 99 ARG A CA 1
ATOM 792 C C . ARG A 1 99 ? 5.322 -3.565 23.088 1.00 84.81 99 ARG A C 1
ATOM 794 O O . ARG A 1 99 ? 5.828 -2.570 23.594 1.00 84.81 99 ARG A O 1
ATOM 801 N N . ARG A 1 100 ? 5.197 -3.702 21.764 1.00 81.75 100 ARG A N 1
ATOM 802 C CA . ARG A 1 100 ? 5.629 -2.678 20.794 1.00 81.75 100 ARG A CA 1
ATOM 803 C C . ARG A 1 100 ? 4.636 -1.531 20.607 1.00 81.75 100 ARG A C 1
ATOM 805 O O . ARG A 1 100 ? 4.995 -0.531 19.990 1.00 81.75 100 ARG A O 1
ATOM 812 N N . HIS A 1 101 ? 3.431 -1.643 21.163 1.00 84.81 101 HIS A N 1
ATOM 813 C CA . HIS A 1 101 ? 2.429 -0.579 21.168 1.00 84.81 101 HIS A CA 1
ATOM 814 C C . HIS A 1 101 ? 2.071 -0.149 22.602 1.00 84.81 101 HIS A C 1
ATOM 816 O O . HIS A 1 101 ? 0.900 -0.197 22.983 1.00 84.81 101 HIS A O 1
ATOM 822 N N . PRO A 1 102 ? 3.038 0.334 23.408 1.00 82.50 102 PRO A N 1
ATOM 823 C CA . PRO A 1 102 ? 2.760 0.802 24.770 1.00 82.50 102 PRO A CA 1
ATOM 824 C C . PRO A 1 102 ? 1.835 2.026 24.798 1.00 82.50 102 PRO A C 1
ATOM 826 O O . PRO A 1 102 ? 1.249 2.323 25.827 1.00 82.50 102 PRO A O 1
ATOM 829 N N . HIS A 1 103 ? 1.670 2.712 23.667 1.00 81.62 103 HIS A N 1
ATOM 830 C CA . HIS A 1 103 ? 0.722 3.810 23.502 1.00 81.62 103 HIS A CA 1
ATOM 831 C C . HIS A 1 103 ? -0.721 3.359 23.247 1.00 81.62 103 HIS A C 1
ATOM 833 O O . HIS A 1 103 ? -1.641 4.158 23.386 1.00 81.62 103 HIS A O 1
ATOM 839 N N . VAL A 1 104 ? -0.922 2.096 22.854 1.00 80.75 104 VAL A N 1
ATOM 840 C CA . VAL A 1 104 ? -2.252 1.487 22.697 1.00 80.75 104 VAL A CA 1
ATOM 841 C C . VAL A 1 104 ? -2.604 0.649 23.924 1.00 80.75 104 VAL A C 1
ATOM 843 O O . VAL A 1 104 ? -3.736 0.702 24.393 1.00 80.75 104 VAL A O 1
ATOM 846 N N . PHE A 1 105 ? -1.642 -0.122 24.445 1.00 83.56 105 PHE A N 1
ATOM 847 C CA . PHE A 1 105 ? -1.870 -1.123 25.495 1.00 83.56 105 PHE A CA 1
ATOM 848 C C . PHE A 1 105 ? -1.218 -0.791 26.849 1.00 83.56 105 PHE A C 1
ATOM 850 O O . PHE A 1 105 ? -1.292 -1.602 27.769 1.00 83.56 105 PHE A O 1
ATOM 857 N N . GLY A 1 106 ? -0.560 0.362 26.980 1.00 79.44 106 GLY A N 1
ATOM 858 C CA . GLY A 1 106 ? 0.094 0.820 28.209 1.00 79.44 106 GLY A CA 1
ATOM 859 C C . GLY A 1 106 ? -0.181 2.299 28.501 1.00 79.44 106 GLY A C 1
ATOM 860 O O . GLY A 1 106 ? -1.135 2.877 27.985 1.00 79.44 106 GLY A O 1
ATOM 861 N N . ASP A 1 107 ? 0.662 2.912 29.337 1.00 74.69 107 ASP A N 1
ATOM 862 C CA . ASP A 1 107 ? 0.467 4.284 29.838 1.00 74.69 107 ASP A CA 1
ATOM 863 C C . ASP A 1 107 ? 1.224 5.373 29.039 1.00 74.69 107 ASP A C 1
ATOM 865 O O . ASP A 1 107 ? 1.116 6.563 29.354 1.00 74.69 107 ASP A O 1
ATOM 869 N N . GLU A 1 108 ? 2.015 5.009 28.018 1.00 72.69 108 GLU A N 1
ATOM 870 C CA . GLU A 1 108 ? 2.786 5.985 27.231 1.00 72.69 108 GLU A CA 1
ATOM 871 C C . GLU A 1 108 ? 1.860 6.834 26.346 1.00 72.69 108 GLU A C 1
ATOM 873 O O . GLU A 1 108 ? 1.170 6.329 25.467 1.00 72.69 108 GLU A O 1
ATOM 878 N N . LYS A 1 109 ? 1.876 8.159 26.521 1.00 65.81 109 LYS A N 1
ATOM 879 C CA . LYS A 1 109 ? 1.130 9.076 25.648 1.00 65.81 109 LYS A CA 1
ATOM 880 C C . LYS A 1 109 ? 2.011 9.531 24.498 1.00 65.81 109 LYS A C 1
ATOM 882 O O . LYS A 1 109 ? 3.002 10.221 24.719 1.00 65.81 109 LYS A O 1
ATOM 887 N N . ILE A 1 110 ? 1.613 9.177 23.282 1.00 68.38 110 ILE A N 1
ATOM 888 C CA . ILE A 1 110 ? 2.274 9.605 22.051 1.00 68.38 110 ILE A CA 1
ATOM 889 C C . ILE A 1 110 ? 1.340 10.537 21.281 1.00 68.38 110 ILE A C 1
ATOM 891 O O . ILE A 1 110 ? 0.143 10.274 21.177 1.00 68.38 110 ILE A O 1
ATOM 895 N N . SER A 1 111 ? 1.885 11.640 20.768 1.00 63.03 111 SER A N 1
ATOM 896 C CA . SER A 1 111 ? 1.112 12.737 20.176 1.00 63.03 111 SER A CA 1
ATOM 897 C C . SER A 1 111 ? 1.245 12.842 18.655 1.00 63.03 111 SER A C 1
ATOM 899 O O . SER A 1 111 ? 0.495 13.586 18.025 1.00 63.03 111 SER A O 1
ATOM 901 N N . SER A 1 112 ? 2.164 12.084 18.042 1.00 69.12 112 SER A N 1
ATOM 902 C CA . SER A 1 112 ? 2.369 12.097 16.592 1.00 69.12 112 SER A CA 1
ATOM 903 C C . SER A 1 112 ? 2.775 10.739 16.012 1.00 69.12 112 SER A C 1
ATOM 905 O O . SER A 1 112 ? 3.392 9.907 16.675 1.00 69.12 112 SER A O 1
ATOM 907 N N . VAL A 1 113 ? 2.493 10.540 14.721 1.00 63.00 113 VAL A N 1
ATOM 908 C CA . VAL A 1 113 ? 2.907 9.345 13.957 1.00 63.00 113 VAL A CA 1
ATOM 909 C C . VAL A 1 113 ? 4.436 9.182 13.942 1.00 63.00 113 VAL A C 1
ATOM 911 O O . VAL A 1 113 ? 4.944 8.065 14.010 1.00 63.00 113 VAL A O 1
ATOM 914 N N . SER A 1 114 ? 5.180 10.294 13.911 1.00 62.44 114 SER A N 1
ATOM 915 C CA . SER A 1 114 ? 6.649 10.288 13.959 1.00 62.44 114 SER A CA 1
ATOM 916 C C . SER A 1 114 ? 7.172 9.719 15.282 1.00 62.44 114 SER A C 1
ATOM 918 O O . SER A 1 114 ? 8.055 8.860 15.287 1.00 62.44 114 SER A O 1
ATOM 920 N N . GLU A 1 115 ? 6.578 10.128 16.406 1.00 70.19 115 GLU A N 1
ATOM 921 C CA . GLU A 1 115 ? 6.921 9.598 17.729 1.00 70.19 115 GLU A CA 1
ATOM 922 C C . GLU A 1 115 ? 6.580 8.103 17.853 1.00 70.19 115 GLU A C 1
ATOM 924 O O . GLU A 1 115 ? 7.364 7.349 18.431 1.00 70.19 115 GLU A O 1
ATOM 929 N N . VAL A 1 116 ? 5.472 7.639 17.254 1.00 71.44 116 VAL A N 1
ATOM 930 C CA . VAL A 1 116 ? 5.127 6.203 17.212 1.00 71.44 116 VAL A CA 1
ATOM 931 C C . VAL A 1 116 ? 6.208 5.409 16.476 1.00 71.44 116 VAL A C 1
ATOM 933 O O . VAL A 1 116 ? 6.686 4.396 16.991 1.00 71.44 116 VAL A O 1
ATOM 936 N N . ALA A 1 117 ? 6.641 5.879 15.302 1.00 66.50 117 ALA A N 1
ATOM 937 C CA . ALA A 1 117 ? 7.679 5.216 14.515 1.00 66.50 117 ALA A CA 1
ATOM 938 C C . ALA A 1 117 ? 9.032 5.177 15.249 1.00 66.50 117 ALA A C 1
ATOM 940 O O . ALA A 1 117 ? 9.707 4.144 15.269 1.00 66.50 117 ALA A O 1
ATOM 941 N N . GLN A 1 118 ? 9.422 6.273 15.905 1.00 69.62 118 GLN A N 1
ATOM 942 C CA . GLN A 1 118 ? 10.651 6.326 16.703 1.00 69.62 118 GLN A CA 1
ATOM 943 C C . GLN A 1 118 ? 10.593 5.379 17.906 1.00 69.62 118 GLN A C 1
ATOM 945 O O . GLN A 1 118 ? 11.545 4.631 18.147 1.00 69.62 118 GLN A O 1
ATOM 950 N N . ASN A 1 119 ? 9.471 5.354 18.628 1.00 75.38 119 ASN A N 1
ATOM 951 C CA . ASN A 1 119 ? 9.299 4.473 19.778 1.00 75.38 119 ASN A CA 1
ATOM 952 C C . ASN A 1 119 ? 9.309 2.994 19.365 1.00 75.38 119 ASN A C 1
ATOM 954 O O . ASN A 1 119 ? 9.973 2.172 19.995 1.00 75.38 119 ASN A O 1
ATOM 958 N N . TRP A 1 120 ? 8.671 2.667 18.239 1.00 71.50 120 TRP A N 1
ATOM 959 C CA . TRP A 1 120 ? 8.730 1.337 17.636 1.00 71.50 120 TRP A CA 1
ATOM 960 C C . TRP A 1 120 ? 10.170 0.890 17.355 1.00 71.50 120 TRP A C 1
ATOM 962 O O . TRP A 1 120 ? 10.563 -0.234 17.681 1.00 71.50 120 TRP A O 1
ATOM 972 N N . HIS A 1 121 ? 10.985 1.774 16.768 1.00 69.56 121 HIS A N 1
ATOM 973 C CA . HIS A 1 121 ? 12.397 1.496 16.513 1.00 69.56 121 HIS A CA 1
ATOM 974 C C . HIS A 1 121 ? 13.200 1.311 17.804 1.00 69.56 121 HIS A C 1
ATOM 976 O O . HIS A 1 121 ? 14.003 0.377 17.871 1.00 69.56 121 HIS A O 1
ATOM 982 N N . ARG A 1 122 ? 12.958 2.140 18.826 1.00 77.44 122 ARG A N 1
ATOM 983 C CA . ARG A 1 122 ? 13.609 2.048 20.140 1.00 77.44 122 ARG A CA 1
ATOM 984 C C . ARG A 1 122 ? 13.308 0.718 20.833 1.00 77.44 122 ARG A C 1
ATOM 986 O O . ARG A 1 122 ? 14.240 0.001 21.189 1.00 77.44 122 ARG A O 1
ATOM 993 N N . ILE A 1 123 ? 12.032 0.347 20.950 1.00 78.56 123 ILE A N 1
ATOM 994 C CA . ILE A 1 123 ? 11.607 -0.916 21.579 1.00 78.56 123 ILE A CA 1
ATOM 995 C C . ILE A 1 123 ? 12.209 -2.105 20.827 1.00 78.56 123 ILE A C 1
ATOM 997 O O . ILE A 1 123 ? 12.748 -3.024 21.439 1.00 78.56 123 ILE A O 1
ATOM 1001 N N . LYS A 1 124 ? 12.205 -2.067 19.487 1.00 72.88 124 LYS A N 1
ATOM 1002 C CA . LYS A 1 124 ? 12.843 -3.107 18.672 1.00 72.88 124 LYS A CA 1
ATOM 1003 C C . LYS A 1 124 ? 14.341 -3.229 18.975 1.00 72.88 124 LYS A C 1
ATOM 1005 O O . LYS A 1 124 ? 14.837 -4.344 19.046 1.00 72.88 124 LYS A O 1
ATOM 1010 N N . GLN A 1 125 ? 15.066 -2.124 19.158 1.00 69.19 125 GLN A N 1
ATOM 1011 C CA . GLN A 1 125 ? 16.489 -2.165 19.525 1.00 69.19 125 GLN A CA 1
ATOM 1012 C C . GLN A 1 125 ? 16.716 -2.728 20.934 1.00 69.19 125 GLN A C 1
ATOM 1014 O O . GLN A 1 125 ? 17.647 -3.505 21.132 1.00 69.19 125 GLN A O 1
ATOM 1019 N N . GLU A 1 126 ? 15.870 -2.375 21.901 1.00 74.00 126 GLU A N 1
ATOM 1020 C CA . GLU A 1 126 ? 15.941 -2.889 23.274 1.00 74.00 126 GLU A CA 1
ATOM 1021 C C . GLU A 1 126 ? 15.675 -4.400 23.345 1.00 74.00 126 GLU A C 1
ATOM 1023 O O . GLU A 1 126 ? 16.390 -5.101 24.052 1.00 74.00 126 GLU A O 1
ATOM 1028 N N . GLU A 1 127 ? 14.743 -4.927 22.541 1.00 70.94 127 GLU A N 1
ATOM 1029 C CA . GLU A 1 127 ? 14.483 -6.374 22.410 1.00 70.94 127 GLU A CA 1
ATOM 1030 C C . GLU A 1 127 ? 15.690 -7.171 21.884 1.00 70.94 127 GLU A C 1
ATOM 1032 O O . GLU A 1 127 ? 15.781 -8.381 22.100 1.00 70.94 127 GLU A O 1
ATOM 1037 N N . HIS A 1 128 ? 16.606 -6.510 21.173 1.00 62.72 128 HIS A N 1
ATOM 1038 C CA . HIS A 1 128 ? 17.823 -7.118 20.641 1.00 62.72 128 HIS A CA 1
ATOM 1039 C C . HIS A 1 128 ? 19.036 -6.959 21.580 1.00 62.72 128 HIS A C 1
ATOM 1041 O O . HIS A 1 128 ? 20.053 -7.616 21.358 1.00 62.72 128 HIS A O 1
ATOM 1047 N N . LYS A 1 129 ? 18.946 -6.160 22.658 1.00 55.28 129 LYS A N 1
ATOM 1048 C CA . LYS A 1 129 ? 20.007 -6.061 23.676 1.00 55.28 129 LYS A CA 1
ATOM 1049 C C . LYS A 1 129 ? 20.050 -7.351 24.503 1.00 55.28 129 LYS A C 1
ATOM 1051 O O . LYS A 1 129 ? 19.140 -7.626 25.276 1.00 55.28 129 LYS A O 1
ATOM 1056 N N . GLY A 1 130 ? 21.115 -8.139 24.342 1.00 52.50 130 GLY A N 1
ATOM 1057 C CA . GLY A 1 130 ? 21.338 -9.399 25.071 1.00 52.50 130 GLY A CA 1
ATOM 1058 C C . GLY A 1 130 ? 21.363 -10.657 24.197 1.00 52.50 130 GLY A C 1
ATOM 1059 O O . GLY A 1 130 ? 21.692 -11.730 24.691 1.00 52.50 130 GLY A O 1
ATOM 1060 N N . ARG A 1 131 ? 21.073 -10.540 22.895 1.00 53.38 131 ARG A N 1
ATOM 1061 C CA . ARG A 1 131 ? 21.473 -11.541 21.899 1.00 53.38 131 ARG A CA 1
ATOM 1062 C C . ARG A 1 131 ? 22.749 -11.017 21.249 1.00 53.38 131 ARG A C 1
ATOM 1064 O O . ARG A 1 131 ? 22.670 -10.073 20.471 1.00 53.38 131 ARG A O 1
ATOM 1071 N N . GLU A 1 132 ? 23.906 -11.590 21.579 1.00 43.41 132 GLU A N 1
ATOM 1072 C CA . GLU A 1 132 ? 25.173 -11.381 20.848 1.00 43.41 132 GLU A CA 1
ATOM 1073 C C . GLU A 1 132 ? 25.090 -11.991 19.433 1.00 43.41 132 GLU A C 1
ATOM 1075 O O . GLU A 1 132 ? 25.914 -12.804 19.039 1.00 43.41 132 GLU A O 1
ATOM 1080 N N . SER A 1 133 ? 24.048 -11.671 18.665 1.00 45.34 133 SER A N 1
ATOM 1081 C CA . SER A 1 133 ? 24.073 -11.890 17.224 1.00 45.34 133 SER A CA 1
ATOM 1082 C C . SER A 1 133 ? 24.549 -10.589 16.616 1.00 45.34 133 SER A C 1
ATOM 1084 O O . SER A 1 133 ? 23.886 -9.561 16.813 1.00 45.34 133 SER A O 1
ATOM 1086 N N . ASP A 1 134 ? 25.676 -10.637 15.914 1.00 51.00 134 ASP A N 1
ATOM 1087 C CA . ASP A 1 134 ? 26.227 -9.511 15.181 1.00 51.00 134 ASP A CA 1
ATOM 1088 C C . ASP A 1 134 ? 25.115 -8.758 14.450 1.00 51.00 134 ASP A C 1
ATOM 1090 O O . ASP A 1 134 ? 24.155 -9.340 13.933 1.00 51.00 134 ASP A O 1
ATOM 1094 N N . GLN A 1 135 ? 25.217 -7.429 14.412 1.00 54.25 135 GLN A N 1
ATOM 1095 C CA . GLN A 1 135 ? 24.205 -6.571 13.790 1.00 54.25 135 GLN A CA 1
ATOM 1096 C C . GLN A 1 135 ? 23.908 -6.992 12.332 1.00 54.25 135 GLN A C 1
ATOM 1098 O O . GLN A 1 135 ? 22.837 -6.689 11.812 1.00 54.25 135 GLN A O 1
ATOM 1103 N N . LEU A 1 136 ? 24.793 -7.764 11.695 1.00 53.44 136 LEU A N 1
ATOM 1104 C CA . LEU A 1 136 ? 24.665 -8.319 10.348 1.00 53.44 136 LEU A CA 1
ATOM 1105 C C . LEU A 1 136 ? 24.001 -9.718 10.290 1.00 53.44 136 LEU A C 1
ATOM 1107 O O . LEU A 1 136 ? 23.266 -9.980 9.340 1.00 53.44 136 LEU A O 1
ATOM 1111 N N . ASP A 1 137 ? 24.113 -10.560 11.323 1.00 51.78 137 ASP A N 1
ATOM 1112 C CA . ASP A 1 137 ? 23.731 -11.991 11.284 1.00 51.78 137 ASP A CA 1
ATOM 1113 C C . ASP A 1 137 ? 22.222 -12.267 11.285 1.00 51.78 137 ASP A C 1
ATOM 1115 O O . ASP A 1 137 ? 21.765 -13.368 10.991 1.00 51.78 137 ASP A O 1
ATOM 1119 N N . SER A 1 138 ? 21.400 -11.266 11.602 1.00 61.03 138 SER A N 1
ATOM 1120 C CA . SER A 1 138 ? 19.941 -11.438 11.653 1.00 61.03 138 SER A CA 1
ATOM 1121 C C . SER A 1 138 ? 19.214 -11.136 10.333 1.00 61.03 138 SER A C 1
ATOM 1123 O O . SER A 1 138 ? 18.010 -10.871 10.368 1.00 61.03 138 SER A O 1
ATOM 1125 N N . ILE A 1 139 ? 19.903 -11.041 9.185 1.00 66.38 139 ILE A N 1
ATOM 1126 C CA . ILE A 1 139 ? 19.238 -10.907 7.871 1.00 66.38 139 ILE A CA 1
ATOM 1127 C C . ILE A 1 139 ? 18.955 -12.317 7.337 1.00 66.38 139 ILE A C 1
ATOM 1129 O O . ILE A 1 139 ? 19.907 -13.053 7.095 1.00 66.38 139 ILE A O 1
ATOM 1133 N N . PRO A 1 140 ? 17.682 -12.708 7.131 1.00 67.00 140 PRO A N 1
ATOM 1134 C CA . PRO A 1 140 ? 17.351 -13.962 6.461 1.00 67.00 140 PRO A CA 1
ATOM 1135 C C . PRO A 1 140 ? 18.112 -14.124 5.138 1.00 67.00 140 PRO A C 1
ATOM 1137 O O . PRO A 1 140 ? 17.965 -13.302 4.234 1.00 67.00 140 PRO A O 1
ATOM 1140 N N . GLY A 1 141 ? 18.921 -15.180 5.027 1.00 63.91 141 GLY A N 1
ATOM 1141 C CA . GLY A 1 141 ? 19.731 -15.450 3.832 1.00 63.91 141 GLY A CA 1
ATOM 1142 C C . GLY A 1 141 ? 18.924 -15.915 2.615 1.00 63.91 141 GLY A C 1
ATOM 1143 O O . GLY A 1 141 ? 19.448 -15.939 1.511 1.00 63.91 141 GLY A O 1
ATOM 1144 N N . ASN A 1 142 ? 17.649 -16.264 2.798 1.00 64.62 142 ASN A N 1
ATOM 1145 C CA . ASN A 1 142 ? 16.727 -16.666 1.733 1.00 64.62 142 ASN A CA 1
ATOM 1146 C C . ASN A 1 142 ? 15.920 -15.494 1.142 1.00 64.62 142 ASN A C 1
ATOM 1148 O O . ASN A 1 142 ? 14.949 -15.729 0.427 1.00 64.62 142 ASN A O 1
ATOM 1152 N N . MET A 1 143 ? 16.271 -14.243 1.458 1.00 73.06 143 MET A N 1
ATOM 1153 C CA . MET A 1 143 ? 15.652 -13.083 0.814 1.00 73.06 143 MET A CA 1
ATOM 1154 C C . MET A 1 143 ? 16.105 -12.943 -0.648 1.00 73.06 143 MET A C 1
ATOM 1156 O O . MET A 1 143 ? 17.252 -13.265 -0.963 1.00 73.06 143 MET A O 1
ATOM 1160 N N . PRO A 1 144 ? 15.252 -12.379 -1.526 1.00 77.69 144 PRO A N 1
ATOM 1161 C CA . PRO A 1 144 ? 15.680 -11.903 -2.836 1.00 77.69 144 PRO A CA 1
ATOM 1162 C C . PRO A 1 144 ? 16.887 -10.970 -2.731 1.00 77.69 144 PRO A C 1
ATOM 1164 O O . PRO A 1 144 ? 17.004 -10.190 -1.780 1.00 77.69 144 PRO A O 1
ATOM 1167 N N . ALA A 1 145 ? 17.784 -11.041 -3.713 1.00 85.81 145 ALA A N 1
ATOM 1168 C CA . ALA A 1 145 ? 19.097 -10.408 -3.635 1.00 85.81 145 ALA A CA 1
ATOM 1169 C C . ALA A 1 145 ? 19.031 -8.882 -3.433 1.00 85.81 145 ALA A C 1
ATOM 1171 O O . ALA A 1 145 ? 19.804 -8.351 -2.635 1.00 85.81 145 ALA A O 1
ATOM 1172 N N . LEU A 1 146 ? 18.097 -8.172 -4.085 1.00 85.56 146 LEU A N 1
ATOM 1173 C CA . LEU A 1 146 ? 17.995 -6.713 -3.938 1.00 85.56 146 LEU A CA 1
ATOM 1174 C C . LEU A 1 146 ? 17.422 -6.331 -2.574 1.00 85.56 146 LEU A C 1
ATOM 1176 O O . LEU A 1 146 ? 17.921 -5.406 -1.934 1.00 85.56 146 LEU A O 1
ATOM 1180 N N . MET A 1 147 ? 16.420 -7.068 -2.083 1.00 75.94 147 MET A N 1
ATOM 1181 C CA . MET A 1 147 ? 15.918 -6.888 -0.716 1.00 75.94 147 MET A CA 1
ATOM 1182 C C . MET A 1 147 ? 17.005 -7.158 0.324 1.00 75.94 147 MET A C 1
ATOM 1184 O O . MET A 1 147 ? 17.159 -6.380 1.267 1.00 75.94 147 MET A O 1
ATOM 1188 N N . TYR A 1 148 ? 17.764 -8.241 0.153 1.00 82.12 148 TYR A N 1
ATOM 1189 C CA . TYR A 1 148 ? 18.874 -8.597 1.029 1.00 82.12 148 TYR A CA 1
ATOM 1190 C C . TYR A 1 148 ? 19.925 -7.481 1.056 1.00 82.12 148 TYR A C 1
ATOM 1192 O O . TYR A 1 148 ? 20.226 -6.954 2.128 1.00 82.12 148 TYR A O 1
ATOM 1200 N N . ALA A 1 149 ? 20.398 -7.042 -0.115 1.00 89.62 149 ALA A N 1
ATOM 1201 C CA . ALA A 1 149 ? 21.348 -5.939 -0.257 1.00 89.62 149 ALA A CA 1
ATOM 1202 C C . ALA A 1 149 ? 20.838 -4.642 0.392 1.00 89.62 149 ALA A C 1
ATOM 1204 O O . ALA A 1 149 ? 21.566 -3.985 1.139 1.00 89.62 149 ALA A O 1
ATOM 1205 N N . GLN A 1 150 ? 19.561 -4.304 0.192 1.00 84.94 150 GLN A N 1
ATOM 1206 C CA . GLN A 1 150 ? 18.960 -3.112 0.784 1.00 84.94 150 GLN A CA 1
ATOM 1207 C C . GLN A 1 150 ? 18.919 -3.204 2.316 1.00 84.94 150 GLN A C 1
ATOM 1209 O O . GLN A 1 150 ? 19.248 -2.236 3.004 1.00 84.94 150 GLN A O 1
ATOM 1214 N N . ARG A 1 151 ? 18.577 -4.376 2.873 1.00 79.44 151 ARG A N 1
ATOM 1215 C CA . ARG A 1 151 ? 18.604 -4.621 4.324 1.00 79.44 151 ARG A CA 1
ATOM 1216 C C . ARG A 1 151 ? 20.014 -4.557 4.895 1.00 79.44 151 ARG A C 1
ATOM 1218 O O . ARG A 1 151 ? 20.172 -4.013 5.985 1.00 79.44 151 ARG A O 1
ATOM 1225 N N . VAL A 1 152 ? 21.016 -5.078 4.187 1.00 86.44 152 VAL A N 1
ATOM 1226 C CA . VAL A 1 152 ? 22.430 -4.952 4.574 1.00 86.44 152 VAL A CA 1
ATOM 1227 C C . VAL A 1 152 ? 22.811 -3.471 4.659 1.00 86.44 152 VAL A C 1
ATOM 1229 O O . VAL A 1 152 ? 23.285 -3.031 5.707 1.00 86.44 152 VAL A O 1
ATOM 1232 N N . GLY A 1 153 ? 22.502 -2.680 3.626 1.00 87.56 153 GLY A N 1
ATOM 1233 C CA . GLY A 1 153 ? 22.769 -1.236 3.603 1.00 87.56 153 GLY A CA 1
ATOM 1234 C C . GLY A 1 153 ? 22.070 -0.465 4.731 1.00 87.56 153 GLY A C 1
ATOM 1235 O O . GLY A 1 153 ? 22.692 0.341 5.417 1.00 87.56 153 GLY A O 1
ATOM 1236 N N . GLU A 1 154 ? 20.794 -0.760 5.012 1.00 82.06 154 GLU A N 1
ATOM 1237 C CA . GLU A 1 154 ? 20.055 -0.173 6.146 1.00 82.06 154 GLU A CA 1
ATOM 1238 C C . GLU A 1 154 ? 20.694 -0.474 7.511 1.00 82.06 154 GLU A C 1
ATOM 1240 O O . GLU A 1 154 ? 20.501 0.282 8.468 1.00 82.06 154 GLU A O 1
ATOM 1245 N N . ARG A 1 155 ? 21.399 -1.601 7.645 1.00 81.38 155 ARG A N 1
ATOM 1246 C CA . ARG A 1 155 ? 22.082 -1.965 8.891 1.00 81.38 155 ARG A CA 1
ATOM 1247 C C . ARG A 1 155 ? 23.460 -1.347 8.998 1.00 81.38 155 ARG A C 1
ATOM 1249 O O . ARG A 1 155 ? 23.772 -0.827 10.064 1.00 81.38 155 ARG A O 1
ATOM 1256 N N . ALA A 1 156 ? 24.224 -1.346 7.911 1.00 84.25 156 ALA A N 1
ATOM 1257 C CA . ALA A 1 156 ? 25.490 -0.630 7.837 1.00 84.25 156 ALA A CA 1
ATOM 1258 C C . ALA A 1 156 ? 25.297 0.850 8.218 1.00 84.25 156 ALA A C 1
ATOM 1260 O O . ALA A 1 156 ? 25.973 1.356 9.113 1.00 84.25 156 ALA A O 1
ATOM 1261 N N . SER A 1 157 ? 24.245 1.472 7.675 1.00 85.12 157 SER A N 1
ATOM 1262 C CA . SER A 1 157 ? 23.819 2.832 8.016 1.00 85.12 157 SER A CA 1
ATOM 1263 C C . SER A 1 157 ? 23.605 3.040 9.520 1.00 85.12 157 SER A C 1
ATOM 1265 O O . SER A 1 157 ? 24.128 3.979 10.119 1.00 85.12 157 SER A O 1
ATOM 1267 N N . LYS A 1 158 ? 22.901 2.111 10.181 1.00 77.31 158 LYS A N 1
ATOM 1268 C CA . LYS A 1 158 ? 22.660 2.160 11.637 1.00 77.31 158 LYS A CA 1
ATOM 1269 C C . LYS A 1 158 ? 23.923 1.981 12.473 1.00 77.31 158 LYS A C 1
ATOM 1271 O O . LYS A 1 158 ? 23.959 2.479 13.595 1.00 77.31 158 LYS A O 1
ATOM 1276 N N . ALA A 1 159 ? 24.926 1.284 11.949 1.00 76.81 159 ALA A N 1
ATOM 1277 C CA . ALA A 1 159 ? 26.238 1.160 12.574 1.00 76.81 159 ALA A CA 1
ATOM 1278 C C . ALA A 1 159 ? 27.119 2.411 12.361 1.00 76.81 159 ALA A C 1
ATOM 1280 O O . ALA A 1 159 ? 28.250 2.447 12.838 1.00 76.81 159 ALA A O 1
ATOM 1281 N N . GLY A 1 160 ? 26.611 3.437 11.667 1.00 81.69 160 GLY A N 1
ATOM 1282 C CA . GLY A 1 160 ? 27.349 4.655 11.331 1.00 81.69 160 GLY A CA 1
ATOM 1283 C C . GLY A 1 160 ? 28.214 4.527 10.077 1.00 81.69 160 GLY A C 1
ATOM 1284 O O . GLY A 1 160 ? 28.986 5.436 9.787 1.00 81.69 160 GLY A O 1
ATOM 1285 N N . PHE A 1 161 ? 28.094 3.422 9.336 1.00 88.06 161 PHE A N 1
ATOM 1286 C CA . PHE A 1 161 ? 28.753 3.226 8.049 1.00 88.06 161 PHE A CA 1
ATOM 1287 C C . PHE A 1 161 ? 27.762 3.549 6.925 1.00 88.06 161 PHE A C 1
ATOM 1289 O O . PHE A 1 161 ? 27.025 2.679 6.457 1.00 88.06 161 PHE A O 1
ATOM 1296 N N . ASP A 1 162 ? 27.697 4.825 6.546 1.00 92.69 162 ASP A N 1
ATOM 1297 C CA . ASP A 1 162 ? 26.806 5.323 5.495 1.00 92.69 162 ASP A CA 1
ATOM 1298 C C . ASP A 1 162 ? 27.445 6.466 4.695 1.00 92.69 162 ASP A C 1
ATOM 1300 O O . ASP A 1 162 ? 28.431 7.070 5.123 1.00 92.69 162 ASP A O 1
ATOM 1304 N N . TRP A 1 163 ? 26.841 6.795 3.554 1.00 92.44 163 TRP A N 1
ATOM 1305 C CA . TRP A 1 163 ? 27.132 8.020 2.812 1.00 92.44 163 TRP A CA 1
ATOM 1306 C C . TRP A 1 163 ? 26.495 9.237 3.505 1.00 92.44 163 TRP A C 1
ATOM 1308 O O . TRP A 1 163 ? 25.485 9.119 4.200 1.00 92.44 163 TRP A O 1
ATOM 1318 N N . ASN A 1 164 ? 27.073 10.425 3.295 1.00 87.19 164 ASN A N 1
ATOM 1319 C CA . ASN A 1 164 ? 26.591 11.663 3.922 1.00 87.19 164 ASN A CA 1
ATOM 1320 C C . ASN A 1 164 ? 25.233 12.125 3.367 1.00 87.19 164 ASN A C 1
ATOM 1322 O O . ASN A 1 164 ? 24.417 12.679 4.102 1.00 87.19 164 ASN A O 1
ATOM 1326 N N . ASP A 1 165 ? 25.004 11.920 2.070 1.00 85.38 165 ASP A N 1
ATOM 1327 C CA . ASP A 1 165 ? 23.795 12.323 1.362 1.00 85.38 165 ASP A CA 1
ATOM 1328 C C . ASP A 1 165 ? 23.576 11.479 0.093 1.00 85.38 165 ASP A C 1
ATOM 1330 O O . ASP A 1 165 ? 24.362 10.590 -0.246 1.00 85.38 165 ASP A O 1
ATOM 1334 N N . ALA A 1 166 ? 22.474 11.761 -0.608 1.00 85.44 166 ALA A N 1
ATOM 1335 C CA . ALA A 1 166 ? 22.120 11.078 -1.847 1.00 85.44 166 ALA A CA 1
ATOM 1336 C C . ALA A 1 166 ? 23.112 11.349 -2.993 1.00 85.44 166 ALA A C 1
ATOM 1338 O O . ALA A 1 166 ? 23.227 10.519 -3.889 1.00 85.44 166 ALA A O 1
ATOM 1339 N N . GLN A 1 167 ? 23.830 12.477 -2.977 1.00 91.38 167 GLN A N 1
ATOM 1340 C CA . GLN A 1 167 ? 24.812 12.777 -4.015 1.00 91.38 167 GLN A CA 1
ATOM 1341 C C . GLN A 1 167 ? 26.036 11.873 -3.864 1.00 91.38 167 GLN A C 1
ATOM 1343 O O . GLN A 1 167 ? 26.479 11.288 -4.844 1.00 91.38 167 GLN A O 1
ATOM 1348 N N . GLY A 1 168 ? 26.512 11.653 -2.636 1.00 93.06 168 GLY A N 1
ATOM 1349 C CA . GLY A 1 168 ? 27.668 10.791 -2.387 1.00 93.06 168 GLY A CA 1
ATOM 1350 C C . GLY A 1 168 ? 27.483 9.342 -2.858 1.00 93.06 168 GLY A C 1
ATOM 1351 O O . GLY A 1 168 ? 28.438 8.724 -3.324 1.00 93.06 168 GLY A O 1
ATOM 1352 N N . VAL A 1 169 ? 26.266 8.788 -2.777 1.00 94.69 169 VAL A N 1
ATOM 1353 C CA . VAL A 1 169 ? 25.990 7.439 -3.308 1.00 94.69 169 VAL A CA 1
ATOM 1354 C C . VAL A 1 169 ? 25.850 7.429 -4.836 1.00 94.69 169 VAL A C 1
ATOM 1356 O O . VAL A 1 169 ? 26.222 6.445 -5.471 1.00 94.69 169 VAL A O 1
ATOM 1359 N N . LEU A 1 170 ? 25.360 8.517 -5.442 1.00 95.12 170 LEU A N 1
ATOM 1360 C CA . LEU A 1 170 ? 25.326 8.668 -6.901 1.00 95.12 170 LEU A CA 1
ATOM 1361 C C . LEU A 1 170 ? 26.741 8.772 -7.479 1.00 95.12 170 LEU A C 1
ATOM 1363 O O . LEU A 1 170 ? 27.048 8.077 -8.443 1.00 95.12 170 LEU A O 1
ATOM 1367 N N . ASP A 1 171 ? 27.613 9.556 -6.843 1.00 96.25 171 ASP A N 1
ATOM 1368 C CA . ASP A 1 171 ? 29.020 9.680 -7.233 1.00 96.25 171 ASP A CA 1
ATOM 1369 C C . ASP A 1 171 ? 29.729 8.317 -7.152 1.00 96.25 171 ASP A C 1
ATOM 1371 O O . ASP A 1 171 ? 30.472 7.942 -8.061 1.00 96.25 171 ASP A O 1
ATOM 1375 N N . LYS A 1 172 ? 29.439 7.519 -6.110 1.00 96.75 172 LYS A N 1
ATOM 1376 C CA . LYS A 1 172 ? 29.957 6.147 -6.008 1.00 96.75 172 LYS A CA 1
ATOM 1377 C C . LYS A 1 172 ? 29.411 5.251 -7.122 1.00 96.75 172 LYS A C 1
ATOM 1379 O O . LYS A 1 172 ? 30.172 4.485 -7.691 1.00 96.75 172 LYS A O 1
ATOM 1384 N N . ALA A 1 173 ? 28.140 5.369 -7.509 1.00 96.62 173 ALA A N 1
ATOM 1385 C CA . ALA A 1 173 ? 27.600 4.597 -8.634 1.00 96.62 173 ALA A CA 1
ATOM 1386 C C . ALA A 1 173 ? 28.309 4.919 -9.967 1.00 96.62 173 ALA A C 1
ATOM 1388 O O . ALA A 1 173 ? 28.511 4.025 -10.791 1.00 96.62 173 ALA A O 1
ATOM 1389 N N . GLU A 1 174 ? 28.704 6.178 -10.182 1.00 97.19 174 GLU A N 1
ATOM 1390 C CA . GLU A 1 174 ? 29.512 6.570 -11.344 1.00 97.19 174 GLU A CA 1
ATOM 1391 C C . GLU A 1 174 ? 30.936 5.997 -11.287 1.00 97.19 174 GLU A C 1
ATOM 1393 O O . GLU A 1 174 ? 31.470 5.571 -12.316 1.00 97.19 174 GLU A O 1
ATOM 1398 N N . GLU A 1 175 ? 31.539 5.958 -10.096 1.00 96.81 175 GLU A N 1
ATOM 1399 C CA . GLU A 1 175 ? 32.844 5.336 -9.848 1.00 96.81 175 GLU A CA 1
ATOM 1400 C C . GLU A 1 175 ? 32.825 3.833 -10.161 1.00 96.81 175 GLU A C 1
ATOM 1402 O O . GLU A 1 175 ? 33.606 3.399 -11.007 1.00 96.81 175 GLU A O 1
ATOM 1407 N N . GLU A 1 176 ? 31.876 3.080 -9.598 1.00 97.50 176 GLU A N 1
ATOM 1408 C CA . GLU A 1 176 ? 31.706 1.633 -9.830 1.00 97.50 176 GLU A CA 1
ATOM 1409 C C . GLU A 1 176 ? 31.479 1.312 -11.319 1.00 97.50 176 GLU A C 1
ATOM 1411 O O . GLU A 1 176 ? 32.005 0.350 -11.882 1.00 97.50 176 GLU A O 1
ATOM 1416 N N . TRP A 1 177 ? 30.718 2.159 -12.024 1.00 97.50 177 TRP A N 1
ATOM 1417 C CA . TRP A 1 177 ? 30.523 2.011 -13.468 1.00 97.50 177 TRP A CA 1
ATOM 1418 C C . TRP A 1 177 ? 31.827 2.188 -14.257 1.00 97.50 177 TRP A C 1
ATOM 1420 O O . TRP A 1 177 ? 32.047 1.514 -15.273 1.00 97.50 177 TRP A O 1
ATOM 1430 N N . ARG A 1 178 ? 32.695 3.108 -13.823 1.00 97.44 178 ARG A N 1
ATOM 1431 C CA . ARG A 1 178 ? 34.013 3.304 -14.432 1.00 97.44 178 ARG A CA 1
ATOM 1432 C C . ARG A 1 178 ? 34.929 2.114 -14.140 1.00 97.44 178 ARG A C 1
ATOM 1434 O O . ARG A 1 178 ? 35.551 1.630 -15.084 1.00 97.44 178 ARG A O 1
ATOM 1441 N N . GLU A 1 179 ? 34.965 1.621 -12.905 1.00 95.25 179 GLU A N 1
ATOM 1442 C CA . GLU A 1 179 ? 35.774 0.459 -12.500 1.00 95.25 179 GLU A CA 1
ATOM 1443 C C . GLU A 1 179 ? 35.384 -0.796 -13.295 1.00 95.25 179 GLU A C 1
ATOM 1445 O O . GLU A 1 179 ? 36.241 -1.434 -13.918 1.00 95.25 179 GLU A O 1
ATOM 1450 N N . LEU A 1 180 ? 34.080 -1.058 -13.451 1.00 96.31 180 LEU A N 1
ATOM 1451 C CA . LEU A 1 180 ? 33.574 -2.122 -14.322 1.00 96.31 180 LEU A CA 1
ATOM 1452 C C . LEU A 1 180 ? 34.080 -1.983 -15.768 1.00 96.31 180 LEU A C 1
ATOM 1454 O O . LEU A 1 180 ? 34.529 -2.958 -16.380 1.00 96.31 180 LEU A O 1
ATOM 1458 N N . ARG A 1 181 ? 34.029 -0.774 -16.339 1.00 96.50 181 ARG A N 1
ATOM 1459 C CA . ARG A 1 181 ? 34.495 -0.517 -17.713 1.00 96.50 181 ARG A CA 1
ATOM 1460 C C . ARG A 1 181 ? 36.000 -0.711 -17.872 1.00 96.50 181 ARG A C 1
ATOM 1462 O O . ARG A 1 181 ? 36.427 -1.282 -18.877 1.00 96.50 181 ARG A O 1
ATOM 1469 N N . GLU A 1 182 ? 36.791 -0.249 -16.912 1.00 95.19 182 GLU A N 1
ATOM 1470 C CA . GLU A 1 182 ? 38.247 -0.413 -16.905 1.00 95.19 182 GLU A CA 1
ATOM 1471 C C . GLU A 1 182 ? 38.643 -1.889 -16.767 1.00 95.19 182 GLU A C 1
ATOM 1473 O O . GLU A 1 182 ? 39.515 -2.367 -17.502 1.00 95.19 182 GLU A O 1
ATOM 1478 N N . SER A 1 183 ? 37.944 -2.632 -15.905 1.00 93.12 183 SER A N 1
ATOM 1479 C CA . SER A 1 183 ? 38.119 -4.073 -15.701 1.00 93.12 183 SER A CA 1
ATOM 1480 C C . SER A 1 183 ? 37.817 -4.862 -16.982 1.00 93.12 183 SER A C 1
ATOM 1482 O O . SER A 1 183 ? 38.636 -5.681 -17.410 1.00 93.12 183 SER A O 1
ATOM 1484 N N . ILE A 1 184 ? 36.710 -4.549 -17.673 1.00 94.38 184 ILE A N 1
ATOM 1485 C CA . ILE A 1 184 ? 36.369 -5.147 -18.978 1.00 94.38 184 ILE A CA 1
ATOM 1486 C C . ILE A 1 184 ? 37.439 -4.824 -20.026 1.00 94.38 184 ILE A C 1
ATOM 1488 O O . ILE A 1 184 ? 37.867 -5.715 -20.761 1.00 94.38 184 ILE A O 1
ATOM 1492 N N . GLY A 1 185 ? 37.872 -3.562 -20.107 1.00 94.06 185 GLY A N 1
ATOM 1493 C CA . GLY A 1 185 ? 38.853 -3.113 -21.097 1.00 94.06 185 GLY A CA 1
ATOM 1494 C C . GLY A 1 185 ? 40.240 -3.731 -20.909 1.00 94.06 185 GLY A C 1
ATOM 1495 O O . GLY A 1 185 ? 40.922 -4.007 -21.894 1.00 94.06 185 GLY A O 1
ATOM 1496 N N . SER A 1 186 ? 40.640 -3.973 -19.660 1.00 93.62 186 SER A N 1
ATOM 1497 C CA . SER A 1 186 ? 41.974 -4.481 -19.321 1.00 93.62 186 SER A CA 1
ATOM 1498 C C . SER A 1 186 ? 42.054 -6.007 -19.335 1.00 93.62 186 SER A C 1
ATOM 1500 O O . SER A 1 186 ? 43.053 -6.562 -19.789 1.00 93.62 186 SER A O 1
ATOM 1502 N N . ASN A 1 187 ? 41.009 -6.689 -18.857 1.00 90.31 187 ASN A N 1
ATOM 1503 C CA . ASN A 1 187 ? 41.060 -8.125 -18.566 1.00 90.31 187 ASN A CA 1
ATOM 1504 C C . ASN A 1 187 ? 40.125 -8.973 -19.446 1.00 90.31 187 ASN A C 1
ATOM 1506 O O . ASN A 1 187 ? 40.245 -10.199 -19.465 1.00 90.31 187 ASN A O 1
ATOM 1510 N N . GLY A 1 188 ? 39.216 -8.341 -20.195 1.00 86.56 188 GLY A N 1
ATOM 1511 C CA . GLY A 1 188 ? 38.185 -9.023 -20.975 1.00 86.56 188 GLY A CA 1
ATOM 1512 C C . GLY A 1 188 ? 36.964 -9.424 -20.139 1.00 86.56 188 GLY A C 1
ATOM 1513 O O . GLY A 1 188 ? 37.022 -9.555 -18.919 1.00 86.56 188 GLY A O 1
ATOM 1514 N N . MET A 1 189 ? 35.829 -9.622 -20.816 1.00 90.38 189 MET A N 1
ATOM 1515 C CA . MET A 1 189 ? 34.504 -9.731 -20.185 1.00 90.38 189 MET A CA 1
ATOM 1516 C C . MET A 1 189 ? 34.317 -10.962 -19.281 1.00 90.38 189 MET A C 1
ATOM 1518 O O . MET A 1 189 ? 33.516 -10.923 -18.352 1.00 90.38 189 MET A O 1
ATOM 1522 N N . ASP A 1 190 ? 35.068 -12.038 -19.525 1.00 90.00 190 ASP A N 1
ATOM 1523 C CA . ASP A 1 190 ? 34.956 -13.294 -18.773 1.00 90.00 190 ASP A CA 1
ATOM 1524 C C . ASP A 1 190 ? 35.835 -13.340 -17.512 1.00 90.00 190 ASP A C 1
ATOM 1526 O O . ASP A 1 190 ? 35.782 -14.315 -16.754 1.00 90.00 190 ASP A O 1
ATOM 1530 N N . HIS A 1 191 ? 36.658 -12.313 -17.275 1.00 92.44 191 HIS A N 1
ATOM 1531 C CA . HIS A 1 191 ? 37.582 -12.292 -16.147 1.00 92.44 191 HIS A CA 1
ATOM 1532 C C . HIS A 1 191 ? 36.831 -12.175 -14.802 1.00 92.44 191 HIS A C 1
ATOM 1534 O O . HIS A 1 191 ? 35.878 -11.400 -14.707 1.00 92.44 191 HIS A O 1
ATOM 1540 N N . PRO A 1 192 ? 37.245 -12.887 -13.731 1.00 88.25 192 PRO A N 1
ATOM 1541 C CA . PRO A 1 192 ? 36.562 -12.844 -12.434 1.00 88.25 192 PRO A CA 1
ATOM 1542 C C . PRO A 1 192 ? 36.389 -11.439 -11.847 1.00 88.25 192 PRO A C 1
ATOM 1544 O O . PRO A 1 192 ? 35.334 -11.161 -11.289 1.00 88.25 192 PRO A O 1
ATOM 1547 N N . SER A 1 193 ? 37.368 -10.548 -12.044 1.00 89.25 193 SER A N 1
ATOM 1548 C CA . SER A 1 193 ? 37.282 -9.156 -11.576 1.00 89.25 193 SER A CA 1
ATOM 1549 C C . SER A 1 193 ? 36.078 -8.416 -12.160 1.00 89.25 193 SER A C 1
ATOM 1551 O O . SER A 1 193 ? 35.441 -7.655 -11.459 1.00 89.25 193 SER A O 1
ATOM 1553 N N . VAL A 1 194 ? 35.695 -8.669 -13.418 1.00 91.44 194 VAL A N 1
ATOM 1554 C CA . VAL A 1 194 ? 34.517 -8.026 -14.034 1.00 91.44 194 VAL A CA 1
ATOM 1555 C C . VAL A 1 194 ? 33.232 -8.398 -13.292 1.00 91.44 194 VAL A C 1
ATOM 1557 O O . VAL A 1 194 ? 32.308 -7.595 -13.207 1.00 91.44 194 VAL A O 1
ATOM 1560 N N . ARG A 1 195 ? 33.161 -9.619 -12.747 1.00 89.50 195 ARG A N 1
ATOM 1561 C CA . ARG A 1 195 ? 31.996 -10.085 -11.982 1.00 89.50 195 ARG A CA 1
ATOM 1562 C C . ARG A 1 195 ? 31.910 -9.422 -10.611 1.00 89.50 195 ARG A C 1
ATOM 1564 O O . ARG A 1 195 ? 30.800 -9.208 -10.141 1.00 89.50 195 ARG A O 1
ATOM 1571 N N . GLU A 1 196 ? 33.058 -9.134 -10.004 1.00 90.56 196 GLU A N 1
ATOM 1572 C CA . GLU A 1 196 ? 33.170 -8.412 -8.734 1.00 90.56 196 GLU A CA 1
ATOM 1573 C C . GLU A 1 196 ? 32.676 -6.972 -8.903 1.00 90.56 196 GLU A C 1
ATOM 1575 O O . GLU A 1 196 ? 31.652 -6.629 -8.319 1.00 90.56 196 GLU A O 1
ATOM 1580 N N . GLU A 1 197 ? 33.252 -6.221 -9.851 1.00 94.12 197 GLU A N 1
ATOM 1581 C CA . GLU A 1 197 ? 32.831 -4.838 -10.151 1.00 94.12 197 GLU A CA 1
ATOM 1582 C C . GLU A 1 197 ? 31.342 -4.744 -10.538 1.00 94.12 197 GLU A C 1
ATOM 1584 O O . GLU A 1 197 ? 30.625 -3.810 -10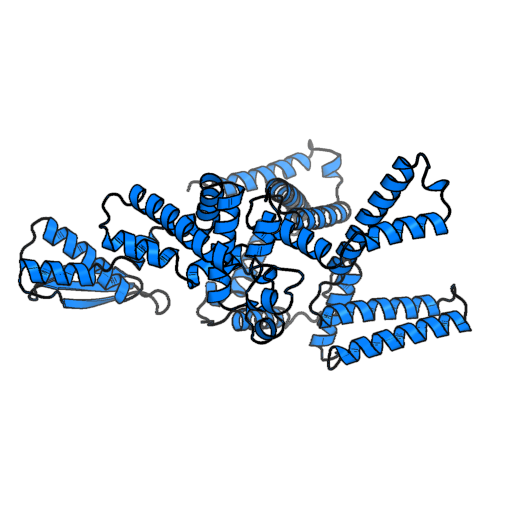.184 1.00 94.12 197 GLU A O 1
ATOM 1589 N N . LEU A 1 198 ? 30.827 -5.732 -11.283 1.00 93.81 198 LEU A N 1
ATOM 1590 C CA . LEU A 1 198 ? 29.404 -5.770 -11.628 1.00 93.81 198 LEU A CA 1
ATOM 1591 C C . LEU A 1 198 ? 28.526 -5.974 -10.385 1.00 93.81 198 LEU A C 1
ATOM 1593 O O . LEU A 1 198 ? 27.434 -5.408 -10.303 1.00 93.81 198 LEU A O 1
ATOM 1597 N N . GLY A 1 199 ? 28.981 -6.795 -9.438 1.00 94.00 199 GLY A N 1
ATOM 1598 C CA . GLY A 1 199 ? 28.317 -6.995 -8.154 1.00 94.00 199 GLY A CA 1
ATOM 1599 C C . GLY A 1 199 ? 28.288 -5.715 -7.321 1.00 94.00 199 GLY A C 1
ATOM 1600 O O . GLY A 1 199 ? 27.225 -5.351 -6.811 1.00 94.00 199 GLY A O 1
ATOM 1601 N N . ASP A 1 200 ? 29.410 -5.005 -7.255 1.00 96.25 200 ASP A N 1
ATOM 1602 C CA . ASP A 1 200 ? 29.548 -3.767 -6.484 1.00 96.25 200 ASP A CA 1
ATOM 1603 C C . ASP A 1 200 ? 28.712 -2.626 -7.074 1.00 96.25 200 ASP A C 1
ATOM 1605 O O . ASP A 1 200 ? 28.000 -1.922 -6.343 1.00 96.25 200 ASP A O 1
ATOM 1609 N N . LEU A 1 201 ? 28.638 -2.529 -8.404 1.00 97.25 201 LEU A N 1
ATOM 1610 C CA . LEU A 1 201 ? 27.709 -1.626 -9.079 1.00 97.25 201 LEU A CA 1
ATOM 1611 C C . LEU A 1 201 ? 26.244 -1.937 -8.730 1.00 97.25 201 LEU A C 1
ATOM 1613 O O . LEU A 1 201 ? 25.480 -1.027 -8.397 1.00 97.25 201 LEU A O 1
ATOM 1617 N N . LEU A 1 202 ? 25.828 -3.209 -8.786 1.00 96.69 202 LEU A N 1
ATOM 1618 C CA . LEU A 1 202 ? 24.461 -3.608 -8.425 1.00 96.69 202 LEU A CA 1
ATOM 1619 C C . LEU A 1 202 ? 24.147 -3.256 -6.965 1.00 96.69 202 LEU A C 1
ATOM 1621 O O . LEU A 1 202 ? 23.082 -2.702 -6.678 1.00 96.69 202 LEU A O 1
ATOM 1625 N N . PHE A 1 203 ? 25.074 -3.528 -6.046 1.00 96.19 203 PHE A N 1
ATOM 1626 C CA . PHE A 1 203 ? 24.925 -3.191 -4.631 1.00 96.19 203 PHE A CA 1
ATOM 1627 C C . PHE A 1 203 ? 24.835 -1.674 -4.401 1.00 96.19 203 PHE A C 1
ATOM 1629 O O . PHE A 1 203 ? 24.017 -1.199 -3.602 1.00 96.19 203 PHE A O 1
ATOM 1636 N N . THR A 1 204 ? 25.622 -0.895 -5.136 1.00 97.06 204 THR A N 1
ATOM 1637 C CA . THR A 1 204 ? 25.608 0.568 -5.059 1.00 97.06 204 THR A CA 1
ATOM 1638 C C . THR A 1 204 ? 24.292 1.142 -5.587 1.00 97.06 204 THR A C 1
ATOM 1640 O O . THR A 1 204 ? 23.684 1.980 -4.920 1.00 97.06 204 THR A O 1
ATOM 1643 N N . LEU A 1 205 ? 23.753 0.623 -6.697 1.00 96.88 205 LEU A N 1
ATOM 1644 C CA . LEU A 1 205 ? 22.433 1.017 -7.215 1.00 96.88 205 LEU A CA 1
ATOM 1645 C C . LEU A 1 205 ? 21.288 0.702 -6.235 1.00 96.88 205 LEU A C 1
ATOM 1647 O O . LEU A 1 205 ? 20.341 1.484 -6.109 1.00 96.88 205 LEU A O 1
ATOM 1651 N N . VAL A 1 206 ? 21.379 -0.400 -5.485 1.00 94.62 206 VAL A N 1
ATOM 1652 C CA . VAL A 1 206 ? 20.429 -0.689 -4.396 1.00 94.62 206 VAL A CA 1
ATOM 1653 C C . VAL A 1 206 ? 20.523 0.364 -3.286 1.00 94.62 206 VAL A C 1
ATOM 1655 O O . VAL A 1 206 ? 19.498 0.794 -2.749 1.00 94.62 206 VAL A O 1
ATOM 1658 N N . ASN A 1 207 ? 21.727 0.842 -2.962 1.00 94.25 207 ASN A N 1
ATOM 1659 C CA . ASN A 1 207 ? 21.899 1.927 -1.997 1.00 94.25 207 ASN A CA 1
ATOM 1660 C C . ASN A 1 207 ? 21.388 3.276 -2.524 1.00 94.25 207 ASN A C 1
ATOM 1662 O O . ASN A 1 207 ? 20.788 4.018 -1.747 1.00 94.25 207 ASN A O 1
ATOM 1666 N N . VAL A 1 208 ? 21.495 3.563 -3.826 1.00 93.81 208 VAL A N 1
ATOM 1667 C CA . VAL A 1 208 ? 20.812 4.721 -4.438 1.00 93.81 208 VAL A CA 1
ATOM 1668 C C . VAL A 1 208 ? 19.301 4.643 -4.179 1.00 93.81 208 VAL A C 1
ATOM 1670 O O . VAL A 1 208 ? 18.706 5.599 -3.677 1.00 93.81 208 VAL A O 1
ATOM 1673 N N . CYS A 1 209 ? 18.682 3.479 -4.415 1.00 84.88 209 CYS A N 1
ATOM 1674 C CA . CYS A 1 209 ? 17.258 3.265 -4.130 1.00 84.88 209 CYS A CA 1
ATOM 1675 C C . CYS A 1 209 ? 16.926 3.501 -2.645 1.00 84.88 209 CYS A C 1
ATOM 1677 O O . CYS A 1 209 ? 15.935 4.163 -2.327 1.00 84.88 209 CYS A O 1
ATOM 1679 N N . ARG A 1 210 ? 17.785 3.032 -1.726 1.00 88.44 210 ARG A N 1
ATOM 1680 C CA . ARG A 1 210 ? 17.640 3.254 -0.276 1.00 88.44 210 ARG A CA 1
ATOM 1681 C C . ARG A 1 210 ? 17.627 4.742 0.085 1.00 88.44 210 ARG A C 1
ATOM 1683 O O . ARG A 1 210 ? 16.754 5.154 0.849 1.00 88.44 210 ARG A O 1
ATOM 1690 N N . PHE A 1 211 ? 18.537 5.551 -0.465 1.00 84.94 211 PHE A N 1
ATOM 1691 C CA . PHE A 1 211 ? 18.565 7.006 -0.234 1.00 84.94 211 PHE A CA 1
ATOM 1692 C C . PHE A 1 211 ? 17.321 7.712 -0.784 1.00 84.94 211 PHE A C 1
ATOM 1694 O O . PHE A 1 211 ? 16.814 8.649 -0.168 1.00 84.94 211 PHE A O 1
ATOM 1701 N N . MET A 1 212 ? 16.771 7.210 -1.891 1.00 77.50 212 MET A N 1
ATOM 1702 C CA . MET A 1 212 ? 15.496 7.670 -2.451 1.00 77.50 212 MET A CA 1
ATOM 1703 C C . MET A 1 212 ? 14.265 7.147 -1.692 1.00 77.50 212 MET A C 1
ATOM 1705 O O . MET A 1 212 ? 13.140 7.495 -2.045 1.00 77.50 212 MET A O 1
ATOM 1709 N N . LYS A 1 213 ? 14.458 6.317 -0.656 1.00 72.81 213 LYS A N 1
ATOM 1710 C CA . LYS A 1 213 ? 13.395 5.621 0.092 1.00 72.81 213 LYS A CA 1
ATOM 1711 C C . LYS A 1 213 ? 12.502 4.755 -0.804 1.00 72.81 213 LYS A C 1
ATOM 1713 O O . LYS A 1 213 ? 11.325 4.558 -0.510 1.00 72.81 213 LYS A O 1
ATOM 1718 N N . ALA A 1 214 ? 13.067 4.226 -1.884 1.00 67.62 214 ALA A N 1
ATOM 1719 C CA . ALA A 1 214 ? 12.367 3.394 -2.845 1.00 67.62 214 ALA A CA 1
ATOM 1720 C C . ALA A 1 214 ? 12.759 1.911 -2.664 1.00 67.62 214 ALA A C 1
ATOM 1722 O O . ALA A 1 214 ? 13.950 1.608 -2.561 1.00 67.62 214 ALA A O 1
ATOM 1723 N N . PRO A 1 215 ? 11.804 0.964 -2.616 1.00 62.25 215 PRO A N 1
ATOM 1724 C CA . PRO A 1 215 ? 12.118 -0.463 -2.508 1.00 62.25 215 PRO A CA 1
ATOM 1725 C C . PRO A 1 215 ? 12.725 -1.002 -3.814 1.00 62.25 215 PRO A C 1
ATOM 1727 O O . PRO A 1 215 ? 12.030 -1.094 -4.826 1.00 62.25 215 PRO A O 1
ATOM 1730 N N . ALA A 1 216 ? 14.008 -1.379 -3.800 1.00 75.31 216 ALA A N 1
ATOM 1731 C CA . ALA A 1 216 ? 14.758 -1.764 -5.001 1.00 75.31 216 ALA A CA 1
ATOM 1732 C C . ALA A 1 216 ? 14.145 -2.967 -5.743 1.00 75.31 216 ALA A C 1
ATOM 1734 O O . ALA A 1 216 ? 14.030 -2.950 -6.967 1.00 75.31 216 ALA A O 1
ATOM 1735 N N . GLU A 1 217 ? 13.695 -3.981 -4.999 1.00 76.81 217 GLU A N 1
ATOM 1736 C CA . GLU A 1 217 ? 13.046 -5.178 -5.556 1.00 76.81 217 GLU A CA 1
ATOM 1737 C C . GLU A 1 217 ? 11.773 -4.826 -6.342 1.00 76.81 217 GLU A C 1
ATOM 1739 O O . GLU A 1 217 ? 11.579 -5.286 -7.468 1.00 76.81 217 GLU A O 1
ATOM 1744 N N . LEU A 1 218 ? 10.935 -3.940 -5.789 1.00 56.91 218 LEU A N 1
ATOM 1745 C CA . LEU A 1 218 ? 9.706 -3.497 -6.451 1.00 56.91 218 LEU A CA 1
ATOM 1746 C C . LEU A 1 218 ? 10.006 -2.624 -7.669 1.00 56.91 218 LEU A C 1
ATOM 1748 O O . LEU A 1 218 ? 9.378 -2.792 -8.710 1.00 56.91 218 LEU A O 1
ATOM 1752 N N . LEU A 1 219 ? 10.993 -1.727 -7.578 1.00 67.25 219 LEU A N 1
ATOM 1753 C CA . LEU A 1 219 ? 11.402 -0.899 -8.716 1.00 67.25 219 LEU A CA 1
ATOM 1754 C C . LEU A 1 219 ? 11.829 -1.751 -9.916 1.00 67.25 219 LEU A C 1
ATOM 1756 O O . LEU A 1 219 ? 11.414 -1.471 -11.046 1.00 67.25 219 LEU A O 1
ATOM 1760 N N . LEU A 1 220 ? 12.622 -2.802 -9.681 1.00 77.81 220 LEU A N 1
ATOM 1761 C CA . LEU A 1 220 ? 13.006 -3.721 -10.747 1.00 77.81 220 LEU A CA 1
ATOM 1762 C C . LEU A 1 220 ? 11.789 -4.486 -11.279 1.00 77.81 220 LEU A C 1
ATOM 1764 O O . LEU A 1 220 ? 11.615 -4.561 -12.496 1.00 77.81 220 LEU A O 1
ATOM 1768 N N . ARG A 1 221 ? 10.911 -4.987 -10.400 1.00 64.69 221 ARG A N 1
ATOM 1769 C CA . ARG A 1 221 ? 9.667 -5.661 -10.803 1.00 64.69 221 ARG A CA 1
ATOM 1770 C C . ARG A 1 221 ? 8.820 -4.776 -11.720 1.00 64.69 221 ARG A C 1
ATOM 1772 O O . ARG A 1 221 ? 8.409 -5.232 -12.785 1.00 64.69 221 ARG A O 1
ATOM 1779 N N . TYR A 1 222 ? 8.632 -3.499 -11.388 1.00 59.38 222 TYR A N 1
ATOM 1780 C CA . TYR A 1 222 ? 7.901 -2.552 -12.236 1.00 59.38 222 TYR A CA 1
ATOM 1781 C C . TYR A 1 222 ? 8.583 -2.320 -13.587 1.00 59.38 222 TYR A C 1
ATOM 1783 O O . TYR A 1 222 ? 7.916 -2.287 -14.625 1.00 59.38 222 TYR A O 1
ATOM 1791 N N . ALA A 1 223 ? 9.913 -2.202 -13.611 1.00 70.56 223 ALA A N 1
ATOM 1792 C CA . ALA A 1 223 ? 10.658 -2.086 -14.861 1.00 70.56 223 ALA A CA 1
ATOM 1793 C C . ALA A 1 223 ? 10.476 -3.327 -15.755 1.00 70.56 223 ALA A C 1
ATOM 1795 O O . ALA A 1 223 ? 10.270 -3.182 -16.963 1.00 70.56 223 ALA A O 1
ATOM 1796 N N . VAL A 1 224 ? 10.484 -4.526 -15.164 1.00 71.75 224 VAL A N 1
ATOM 1797 C CA . VAL A 1 224 ? 10.257 -5.799 -15.864 1.00 71.75 224 VAL A CA 1
ATOM 1798 C C . VAL A 1 224 ? 8.817 -5.910 -16.367 1.00 71.75 224 VAL A C 1
ATOM 1800 O O . VAL A 1 224 ? 8.614 -6.252 -17.528 1.00 71.75 224 VAL A O 1
ATOM 1803 N N . ILE A 1 225 ? 7.811 -5.563 -15.560 1.00 63.25 225 ILE A N 1
ATOM 1804 C CA . ILE A 1 225 ? 6.399 -5.559 -15.982 1.00 63.25 225 ILE A CA 1
ATOM 1805 C C . ILE A 1 225 ? 6.199 -4.626 -17.181 1.00 63.25 225 ILE A C 1
ATOM 1807 O O . ILE A 1 225 ? 5.588 -5.015 -18.180 1.00 63.25 225 ILE A O 1
ATOM 1811 N N . LYS A 1 226 ? 6.774 -3.420 -17.126 1.00 64.88 226 LYS A N 1
ATOM 1812 C CA . LYS A 1 226 ? 6.755 -2.465 -18.239 1.00 64.88 226 LYS A CA 1
ATOM 1813 C C . LYS A 1 226 ? 7.430 -3.031 -19.486 1.00 64.88 226 LYS A C 1
ATOM 1815 O O . LYS A 1 226 ? 6.887 -2.915 -20.584 1.00 64.88 226 LYS A O 1
ATOM 1820 N N . PHE A 1 227 ? 8.589 -3.670 -19.328 1.00 80.62 227 PHE A N 1
ATOM 1821 C CA . PHE A 1 227 ? 9.259 -4.355 -20.431 1.00 80.62 227 PHE A CA 1
ATOM 1822 C C . PHE A 1 227 ? 8.365 -5.440 -21.041 1.00 80.62 227 PHE A C 1
ATOM 1824 O O . PHE A 1 227 ? 8.183 -5.456 -22.253 1.00 80.62 227 PHE A O 1
ATOM 1831 N N . LEU A 1 228 ? 7.753 -6.300 -20.220 1.00 70.75 228 LEU A N 1
ATOM 1832 C CA . LEU A 1 228 ? 6.878 -7.380 -20.678 1.00 70.75 228 LEU A CA 1
ATOM 1833 C C . LEU A 1 228 ? 5.647 -6.853 -21.417 1.00 70.75 228 LEU A C 1
ATOM 1835 O O . LEU A 1 228 ? 5.269 -7.422 -22.438 1.00 70.75 228 LEU A O 1
ATOM 1839 N N . ARG A 1 229 ? 5.033 -5.765 -20.938 1.00 75.88 229 ARG A N 1
ATOM 1840 C CA . ARG A 1 229 ? 3.922 -5.092 -21.630 1.00 75.88 229 ARG A CA 1
ATOM 1841 C C . ARG A 1 229 ? 4.343 -4.641 -23.027 1.00 75.88 229 ARG A C 1
ATOM 1843 O O . ARG A 1 229 ? 3.700 -5.015 -24.005 1.00 75.88 229 ARG A O 1
ATOM 1850 N N . ARG A 1 230 ? 5.442 -3.886 -23.119 1.00 80.75 230 ARG A N 1
ATOM 1851 C CA . ARG A 1 230 ? 5.980 -3.381 -24.394 1.00 80.75 230 ARG A CA 1
ATOM 1852 C C . ARG A 1 230 ? 6.357 -4.514 -25.327 1.00 80.75 230 ARG A C 1
ATOM 1854 O O . ARG A 1 230 ? 5.998 -4.494 -26.495 1.00 80.75 230 ARG A O 1
ATOM 1861 N N . PHE A 1 231 ? 7.025 -5.530 -24.799 1.00 84.25 231 PHE A N 1
ATOM 1862 C CA . PHE A 1 231 ? 7.436 -6.684 -25.577 1.00 84.25 231 PHE A CA 1
ATOM 1863 C C . PHE A 1 231 ? 6.229 -7.461 -26.118 1.00 84.25 231 PHE A C 1
ATOM 1865 O O . PHE A 1 231 ? 6.223 -7.828 -27.287 1.00 84.25 231 PHE A O 1
ATOM 1872 N N . LYS A 1 232 ? 5.160 -7.638 -25.328 1.00 79.94 232 LYS A N 1
ATOM 1873 C CA . LYS A 1 232 ? 3.895 -8.215 -25.820 1.00 79.94 232 LYS A CA 1
ATOM 1874 C C . LYS A 1 232 ? 3.286 -7.382 -26.948 1.00 79.94 232 LYS A C 1
ATOM 1876 O O . LYS A 1 232 ? 2.874 -7.958 -27.948 1.00 79.94 232 LYS A O 1
ATOM 1881 N N . ALA A 1 233 ? 3.265 -6.057 -26.811 1.00 80.44 233 ALA A N 1
ATOM 1882 C CA . ALA A 1 233 ? 2.776 -5.167 -27.862 1.00 80.44 233 ALA A CA 1
ATOM 1883 C C . ALA A 1 233 ? 3.635 -5.259 -29.139 1.00 80.44 233 ALA A C 1
ATOM 1885 O O . ALA A 1 233 ? 3.084 -5.331 -30.232 1.00 80.44 233 ALA A O 1
ATOM 1886 N N . VAL A 1 234 ? 4.966 -5.356 -29.009 1.00 86.06 234 VAL A N 1
ATOM 1887 C CA . VAL A 1 234 ? 5.879 -5.603 -30.141 1.00 86.06 234 VAL A CA 1
ATOM 1888 C C . VAL A 1 234 ? 5.522 -6.911 -30.845 1.00 86.06 234 VAL A C 1
ATOM 1890 O O . VAL A 1 234 ? 5.404 -6.937 -32.066 1.00 86.06 234 VAL A O 1
ATOM 1893 N N . LEU A 1 235 ? 5.323 -7.998 -30.093 1.00 86.06 235 LEU A N 1
ATOM 1894 C CA . LEU A 1 235 ? 4.960 -9.294 -30.672 1.00 86.06 235 LEU A CA 1
ATOM 1895 C C . LEU A 1 235 ? 3.616 -9.237 -31.410 1.00 86.06 235 LEU A C 1
ATOM 1897 O O . LEU A 1 235 ? 3.512 -9.779 -32.507 1.00 86.06 235 LEU A O 1
ATOM 1901 N N . GLN A 1 236 ? 2.620 -8.553 -30.841 1.00 86.00 236 GLN A N 1
ATOM 1902 C CA . GLN A 1 236 ? 1.304 -8.371 -31.460 1.00 86.00 236 GLN A CA 1
ATOM 1903 C C . GLN A 1 236 ? 1.374 -7.541 -32.747 1.00 86.00 236 GLN A C 1
ATOM 1905 O O . GLN A 1 236 ? 0.730 -7.894 -33.733 1.00 86.00 236 GLN A O 1
ATOM 1910 N N . ASP A 1 237 ? 2.166 -6.468 -32.766 1.00 86.81 237 ASP A N 1
ATOM 1911 C CA . ASP A 1 237 ? 2.359 -5.628 -33.953 1.00 86.81 237 ASP A CA 1
ATOM 1912 C C . ASP A 1 237 ? 3.014 -6.417 -35.101 1.00 86.81 237 ASP A C 1
ATOM 1914 O O . ASP A 1 237 ? 2.518 -6.433 -36.234 1.00 86.81 237 ASP A O 1
ATOM 1918 N N . ILE A 1 238 ? 4.058 -7.187 -34.786 1.00 87.38 238 ILE A N 1
ATOM 1919 C CA . ILE A 1 238 ? 4.742 -8.065 -35.743 1.00 87.38 238 ILE A CA 1
ATOM 1920 C C . ILE A 1 238 ? 3.795 -9.132 -36.301 1.00 87.38 238 ILE A C 1
ATOM 1922 O O . ILE A 1 238 ? 3.764 -9.360 -37.515 1.00 87.38 238 ILE A O 1
ATOM 1926 N N . GLU A 1 239 ? 3.013 -9.769 -35.429 1.00 86.31 239 GLU A N 1
ATOM 1927 C CA . GLU A 1 239 ? 2.043 -10.793 -35.818 1.00 86.31 239 GLU A CA 1
ATOM 1928 C C . GLU A 1 239 ? 0.927 -10.204 -36.691 1.00 86.31 239 GLU A C 1
ATOM 1930 O O . GLU A 1 239 ? 0.559 -10.796 -37.707 1.00 86.31 239 GLU A O 1
ATOM 1935 N N . SER A 1 240 ? 0.454 -8.993 -36.375 1.00 86.19 240 SER A N 1
ATOM 1936 C CA . SER A 1 240 ? -0.534 -8.271 -37.188 1.00 86.19 240 SER A CA 1
ATOM 1937 C C . SER A 1 240 ? -0.018 -7.930 -38.592 1.00 86.19 240 SER A C 1
ATOM 1939 O O . SER A 1 240 ? -0.793 -7.859 -39.546 1.00 86.19 240 SER A O 1
ATOM 1941 N N . SER A 1 241 ? 1.305 -7.817 -38.739 1.00 82.12 241 SER A N 1
ATOM 1942 C CA . SER A 1 241 ? 1.999 -7.642 -40.018 1.00 82.12 241 SER A CA 1
ATOM 1943 C C . SER A 1 241 ? 2.244 -8.964 -40.767 1.00 82.12 241 SER A C 1
ATOM 1945 O O . SER A 1 241 ? 2.915 -8.974 -41.801 1.00 82.12 241 SER A O 1
ATOM 1947 N N . GLY A 1 242 ? 1.726 -10.091 -40.262 1.00 84.25 242 GLY A N 1
ATOM 1948 C CA . GLY A 1 242 ? 1.844 -11.417 -40.874 1.00 84.25 242 GLY A CA 1
ATOM 1949 C C . GLY A 1 242 ? 3.243 -12.037 -40.786 1.00 84.25 242 GLY A C 1
ATOM 1950 O O . GLY A 1 242 ? 3.526 -13.005 -41.493 1.00 84.25 242 GLY A O 1
ATOM 1951 N N . LYS A 1 243 ? 4.129 -11.484 -39.950 1.00 84.38 243 LYS A N 1
ATOM 1952 C CA . LYS A 1 243 ? 5.487 -11.992 -39.711 1.00 84.38 243 LYS A CA 1
ATOM 1953 C C . LYS A 1 243 ? 5.534 -12.742 -38.376 1.00 84.38 243 LYS A C 1
ATOM 1955 O O . LYS A 1 243 ? 4.780 -12.437 -37.460 1.00 84.38 243 LYS A O 1
ATOM 1960 N N . ALA A 1 244 ? 6.456 -13.693 -38.229 1.00 79.81 244 ALA A N 1
ATOM 1961 C CA . ALA A 1 244 ? 6.795 -14.237 -36.914 1.00 79.81 244 ALA A CA 1
ATOM 1962 C C . ALA A 1 244 ? 7.993 -13.475 -36.332 1.00 79.81 244 ALA A C 1
ATOM 1964 O O . ALA A 1 244 ? 8.928 -13.156 -37.059 1.00 79.81 244 ALA A O 1
ATOM 1965 N N . ALA A 1 245 ? 8.014 -13.235 -35.018 1.00 75.00 245 ALA A N 1
ATOM 1966 C CA . ALA A 1 245 ? 9.062 -12.443 -34.356 1.00 75.00 245 ALA A CA 1
ATOM 1967 C C . ALA A 1 245 ? 10.496 -12.948 -34.596 1.00 75.00 245 ALA A C 1
ATOM 1969 O O . ALA A 1 245 ? 11.428 -12.155 -34.669 1.00 75.00 245 ALA A O 1
ATOM 1970 N N . ARG A 1 246 ? 10.672 -14.262 -34.775 1.00 80.31 246 ARG A N 1
ATOM 1971 C CA . ARG A 1 246 ? 11.967 -14.886 -35.106 1.00 80.31 246 ARG A CA 1
ATOM 1972 C C . ARG A 1 246 ? 12.487 -14.551 -36.510 1.00 80.31 246 ARG A C 1
ATOM 1974 O O . ARG A 1 246 ? 13.673 -14.715 -36.764 1.00 80.31 246 ARG A O 1
ATOM 1981 N N . ASP A 1 247 ? 11.598 -14.119 -37.401 1.00 83.75 247 ASP A N 1
ATOM 1982 C CA . ASP A 1 247 ? 11.886 -13.812 -38.805 1.00 83.75 247 ASP A CA 1
ATOM 1983 C C . ASP A 1 247 ? 12.077 -12.294 -39.021 1.00 83.75 247 ASP A C 1
ATOM 1985 O O . ASP A 1 247 ? 12.223 -11.831 -40.153 1.00 83.75 247 ASP A O 1
ATOM 1989 N N . VAL A 1 248 ? 12.077 -11.512 -37.933 1.00 85.62 248 VAL A N 1
ATOM 1990 C CA . VAL A 1 248 ? 12.264 -10.056 -37.921 1.00 85.62 248 VAL A CA 1
ATOM 1991 C C . VAL A 1 248 ? 13.694 -9.728 -37.493 1.00 85.62 248 VAL A C 1
ATOM 1993 O O . VAL A 1 248 ? 14.229 -10.310 -36.551 1.00 85.62 248 VAL A O 1
ATOM 1996 N N . SER A 1 249 ? 14.338 -8.791 -38.191 1.00 87.06 249 SER A N 1
ATOM 1997 C CA . SER A 1 249 ? 15.705 -8.382 -37.849 1.00 87.06 249 SER A CA 1
ATOM 1998 C C . SER A 1 249 ? 15.750 -7.591 -36.530 1.00 87.06 249 SER A C 1
ATOM 2000 O O . SER A 1 249 ? 14.784 -6.897 -36.209 1.00 87.06 249 SER A O 1
ATOM 2002 N N . PRO A 1 250 ? 16.876 -7.594 -35.786 1.00 86.12 250 PRO A N 1
ATOM 2003 C CA . PRO A 1 250 ? 17.015 -6.776 -34.578 1.00 86.12 250 PRO A CA 1
ATOM 2004 C C . PRO A 1 250 ? 16.732 -5.286 -34.808 1.00 86.12 250 PRO A C 1
ATOM 2006 O O . PRO A 1 250 ? 16.146 -4.641 -33.950 1.00 86.12 250 PRO A O 1
ATOM 2009 N N . ALA A 1 251 ? 17.087 -4.750 -35.980 1.00 86.25 251 ALA A N 1
ATOM 2010 C CA . ALA A 1 251 ? 16.826 -3.355 -36.331 1.00 86.25 251 ALA A CA 1
ATOM 2011 C C . ALA A 1 251 ? 15.328 -3.066 -36.546 1.00 86.25 251 ALA A C 1
ATOM 2013 O O . ALA A 1 251 ? 14.847 -2.002 -36.163 1.00 86.25 251 ALA A O 1
ATOM 2014 N N . GLU A 1 252 ? 14.588 -4.011 -37.136 1.00 82.62 252 GLU A N 1
ATOM 2015 C CA . GLU A 1 252 ? 13.128 -3.915 -37.266 1.00 82.62 252 GLU A CA 1
ATOM 2016 C C . GLU A 1 252 ? 12.444 -4.040 -35.893 1.00 82.62 252 GLU A C 1
ATOM 2018 O O . GLU A 1 252 ? 11.552 -3.249 -35.590 1.00 82.62 252 GLU A O 1
ATOM 2023 N N . LEU A 1 253 ? 12.900 -4.959 -35.029 1.00 85.19 253 LEU A N 1
ATOM 2024 C CA . LEU A 1 253 ? 12.412 -5.072 -33.646 1.00 85.19 253 LEU A CA 1
ATOM 2025 C C . LEU A 1 253 ? 12.624 -3.769 -32.863 1.00 85.19 253 LEU A C 1
ATOM 2027 O O . LEU A 1 253 ? 11.708 -3.310 -32.183 1.00 85.19 253 LEU A O 1
ATOM 2031 N N . ASP A 1 254 ? 13.798 -3.148 -33.000 1.00 85.81 254 ASP A N 1
ATOM 2032 C CA . ASP A 1 254 ? 14.116 -1.869 -32.360 1.00 85.81 254 ASP A CA 1
ATOM 2033 C C . ASP A 1 254 ? 13.240 -0.725 -32.887 1.00 85.81 254 ASP A C 1
ATOM 2035 O O . ASP A 1 254 ? 12.836 0.150 -32.121 1.00 85.81 254 ASP A O 1
ATOM 2039 N N . GLN A 1 255 ? 12.907 -0.713 -34.182 1.00 87.12 255 GLN A N 1
ATOM 2040 C CA . GLN A 1 255 ? 11.979 0.275 -34.740 1.00 87.12 255 GLN A CA 1
ATOM 2041 C C . GLN A 1 255 ? 10.576 0.136 -34.147 1.00 87.12 255 GLN A C 1
ATOM 2043 O O . GLN A 1 255 ? 10.017 1.136 -33.698 1.00 87.12 255 GLN A O 1
ATOM 2048 N N . VAL A 1 256 ? 10.031 -1.083 -34.102 1.00 86.38 256 VAL A N 1
ATOM 2049 C CA . VAL A 1 256 ? 8.701 -1.348 -33.526 1.00 86.38 256 VAL A CA 1
ATOM 2050 C C . VAL A 1 256 ? 8.692 -1.022 -32.030 1.00 86.38 256 VAL A C 1
ATOM 2052 O O . VAL A 1 256 ? 7.794 -0.335 -31.544 1.00 86.38 256 VAL A O 1
ATOM 2055 N N . TRP A 1 257 ? 9.738 -1.421 -31.301 1.00 86.00 257 TRP A N 1
ATOM 2056 C CA . TRP A 1 257 ? 9.915 -1.086 -29.888 1.00 86.00 257 TRP A CA 1
ATOM 2057 C C . TRP A 1 257 ? 9.929 0.427 -29.649 1.00 86.00 257 TRP A C 1
ATOM 2059 O O . TRP A 1 257 ? 9.226 0.925 -28.769 1.00 86.00 257 TRP A O 1
ATOM 2069 N N . ASN A 1 258 ? 10.707 1.177 -30.434 1.00 85.88 258 ASN A N 1
ATOM 2070 C CA . ASN A 1 258 ? 10.788 2.630 -30.308 1.00 85.88 258 ASN A CA 1
ATOM 2071 C C . ASN A 1 258 ? 9.488 3.326 -30.726 1.00 85.88 258 ASN A C 1
ATOM 2073 O O . ASN A 1 258 ? 9.144 4.341 -30.125 1.00 85.88 258 ASN A O 1
ATOM 2077 N N . ALA A 1 259 ? 8.748 2.785 -31.697 1.00 84.19 259 ALA A N 1
ATOM 2078 C CA . ALA A 1 259 ? 7.429 3.288 -32.068 1.00 84.19 259 ALA A CA 1
ATOM 2079 C C . ALA A 1 259 ? 6.418 3.107 -30.925 1.00 84.19 259 ALA A C 1
ATOM 2081 O O . ALA A 1 259 ? 5.739 4.065 -30.566 1.00 84.19 259 ALA A O 1
ATOM 2082 N N . ILE A 1 260 ? 6.382 1.930 -30.289 1.00 82.88 260 ILE A N 1
ATOM 2083 C CA . ILE A 1 260 ? 5.527 1.658 -29.119 1.00 82.88 260 ILE A CA 1
ATOM 2084 C C . ILE A 1 260 ? 5.922 2.556 -27.944 1.00 82.88 260 ILE A C 1
ATOM 2086 O O . ILE A 1 260 ? 5.075 3.244 -27.381 1.00 82.88 260 ILE A O 1
ATOM 2090 N N . LYS A 1 261 ? 7.220 2.633 -27.629 1.00 77.94 261 LYS A N 1
ATOM 2091 C CA . LYS A 1 261 ? 7.747 3.506 -26.571 1.00 77.94 261 LYS A CA 1
ATOM 2092 C C . LYS A 1 261 ? 7.487 4.992 -26.852 1.00 77.94 261 LYS A C 1
ATOM 2094 O O . LYS A 1 261 ? 7.340 5.764 -25.916 1.00 77.94 261 LYS A O 1
ATOM 2099 N N . GLY A 1 262 ? 7.500 5.408 -28.119 1.00 71.75 262 GLY A N 1
ATOM 2100 C CA . GLY A 1 262 ? 7.255 6.789 -28.541 1.00 71.75 262 GLY A CA 1
ATOM 2101 C C . GLY A 1 262 ? 5.771 7.161 -28.583 1.00 71.75 262 GLY A C 1
ATOM 2102 O O . GLY A 1 262 ? 5.435 8.325 -28.381 1.00 71.75 262 GLY A O 1
ATOM 2103 N N . ALA A 1 263 ? 4.892 6.183 -28.820 1.00 67.38 263 ALA A N 1
ATOM 2104 C CA . ALA A 1 263 ? 3.445 6.335 -28.699 1.00 67.38 263 ALA A CA 1
ATOM 2105 C C . ALA A 1 263 ? 2.992 6.380 -27.228 1.00 67.38 263 ALA A C 1
ATOM 2107 O O . ALA A 1 263 ? 2.004 7.037 -26.911 1.00 67.38 263 ALA A O 1
ATOM 2108 N N . GLU A 1 264 ? 3.730 5.730 -26.325 1.00 57.28 264 GLU A N 1
ATOM 2109 C CA . GLU A 1 264 ? 3.563 5.857 -24.877 1.00 57.28 264 GLU A CA 1
ATOM 2110 C C . GLU A 1 264 ? 4.072 7.239 -24.410 1.00 57.28 264 GLU A C 1
ATOM 2112 O O . GLU A 1 264 ? 5.276 7.455 -24.237 1.00 57.28 264 GLU A O 1
ATOM 2117 N N . LYS A 1 265 ? 3.179 8.217 -24.180 1.00 51.12 265 LYS A N 1
ATOM 2118 C CA . LYS A 1 265 ? 3.613 9.477 -23.551 1.00 51.12 265 LYS A CA 1
ATOM 2119 C C . LYS A 1 265 ? 4.061 9.189 -22.108 1.00 51.12 265 LYS A C 1
ATOM 2121 O O . LYS A 1 265 ? 3.296 8.577 -21.361 1.00 51.12 265 LYS A O 1
ATOM 2126 N N . PRO A 1 266 ? 5.222 9.708 -21.655 1.00 43.84 266 PRO A N 1
ATOM 2127 C CA . PRO A 1 266 ? 5.735 9.488 -20.294 1.00 43.84 266 PRO A CA 1
ATOM 2128 C C . PRO A 1 266 ? 4.760 9.895 -19.174 1.00 43.84 266 PRO A C 1
ATOM 2130 O O . PRO A 1 266 ? 4.858 9.396 -18.055 1.00 43.84 266 PRO A O 1
ATOM 2133 N N . GLY A 1 267 ? 3.818 10.798 -19.478 1.00 46.22 267 GLY A N 1
ATOM 2134 C CA . GLY A 1 267 ? 2.727 11.201 -18.592 1.00 46.22 267 GLY A CA 1
ATOM 2135 C C . GLY A 1 267 ? 1.464 10.340 -18.699 1.00 46.22 267 GLY A C 1
ATOM 2136 O O . GLY A 1 267 ? 0.814 10.154 -17.682 1.00 46.22 267 GLY A O 1
ATOM 2137 N N . GLU A 1 268 ? 1.130 9.776 -19.869 1.00 46.97 268 GLU A N 1
ATOM 2138 C CA . GLU A 1 268 ? -0.073 8.941 -20.065 1.00 46.97 268 GLU A CA 1
ATOM 2139 C C . GLU A 1 268 ? 0.072 7.557 -19.431 1.00 46.97 268 GLU A C 1
ATOM 2141 O O . GLU A 1 268 ? -0.903 7.066 -18.882 1.00 46.97 268 GLU A O 1
ATOM 2146 N N . GLU A 1 269 ? 1.264 6.947 -19.428 1.00 51.06 269 GLU A N 1
ATOM 2147 C CA . GLU A 1 269 ? 1.501 5.680 -18.710 1.00 51.06 269 GLU A CA 1
ATOM 2148 C C . GLU A 1 269 ? 1.324 5.859 -17.204 1.00 51.06 269 GLU A C 1
ATOM 2150 O O . GLU A 1 269 ? 0.603 5.098 -16.563 1.00 51.06 269 GLU A O 1
ATOM 2155 N N . ARG A 1 270 ? 1.950 6.908 -16.650 1.00 49.47 270 ARG A N 1
ATOM 2156 C CA . ARG A 1 270 ? 1.794 7.251 -15.241 1.00 49.47 270 ARG A CA 1
ATOM 2157 C C . ARG A 1 270 ? 0.336 7.582 -14.965 1.00 49.47 270 ARG A C 1
ATOM 2159 O O . ARG A 1 270 ? -0.195 7.068 -14.003 1.00 49.47 270 ARG A O 1
ATOM 2166 N N . LEU A 1 271 ? -0.340 8.357 -15.813 1.00 51.03 271 LEU A N 1
ATOM 2167 C CA . LEU A 1 271 ? -1.765 8.650 -15.650 1.00 51.03 271 LEU A CA 1
ATOM 2168 C C . LEU A 1 271 ? -2.648 7.412 -15.737 1.00 51.03 271 LEU A C 1
ATOM 2170 O O . LEU A 1 271 ? -3.587 7.340 -14.970 1.00 51.03 271 LEU A O 1
ATOM 2174 N N . GLN A 1 272 ? -2.377 6.455 -16.620 1.00 57.94 272 GLN A N 1
ATOM 2175 C CA . GLN A 1 272 ? -3.153 5.218 -16.729 1.00 57.94 272 GLN A CA 1
ATOM 2176 C C . GLN A 1 272 ? -2.897 4.293 -15.538 1.00 57.94 272 GLN A C 1
ATOM 2178 O O . GLN A 1 272 ? -3.830 3.680 -15.029 1.00 57.94 272 GLN A O 1
ATOM 2183 N N . GLU A 1 273 ? -1.657 4.214 -15.055 1.00 55.56 273 GLU A N 1
ATOM 2184 C CA . GLU A 1 273 ? -1.307 3.479 -13.837 1.00 55.56 273 GLU A CA 1
ATOM 2185 C C . GLU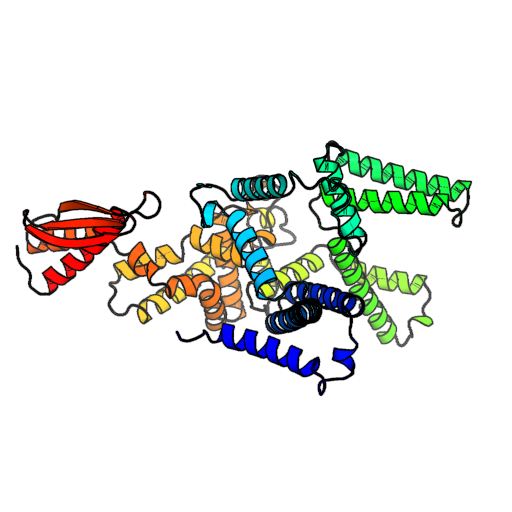 A 1 273 ? -1.904 4.151 -12.591 1.00 55.56 273 GLU A C 1
ATOM 2187 O O . GLU A 1 273 ? -2.494 3.464 -11.761 1.00 55.56 273 GLU A O 1
ATOM 2192 N N . LEU A 1 274 ? -1.838 5.483 -12.500 1.00 54.41 274 LEU A N 1
ATOM 2193 C CA . LEU A 1 274 ? -2.461 6.310 -11.461 1.00 54.41 274 LEU A CA 1
ATOM 2194 C C . LEU A 1 274 ? -3.985 6.196 -11.509 1.00 54.41 274 LEU A C 1
ATOM 2196 O O . LEU A 1 274 ? -4.619 6.021 -10.478 1.00 54.41 274 LEU A O 1
ATOM 2200 N N . GLN A 1 275 ? -4.575 6.245 -12.699 1.00 64.94 275 GLN A N 1
ATOM 2201 C CA . GLN A 1 275 ? -6.006 6.088 -12.910 1.00 64.94 275 GLN A CA 1
ATOM 2202 C C . GLN A 1 275 ? -6.435 4.695 -12.475 1.00 64.94 275 GLN A C 1
ATOM 2204 O O . GLN A 1 275 ? -7.359 4.572 -11.686 1.00 64.94 275 GLN A O 1
ATOM 2209 N N . ALA A 1 276 ? -5.727 3.652 -12.904 1.00 64.56 276 ALA A N 1
ATOM 2210 C CA . ALA A 1 276 ? -6.029 2.292 -12.496 1.00 64.56 276 ALA A CA 1
ATOM 2211 C C . ALA A 1 276 ? -5.845 2.102 -10.979 1.00 64.56 276 ALA A C 1
ATOM 2213 O O . ALA A 1 276 ? -6.607 1.359 -10.373 1.00 64.56 276 ALA A O 1
ATOM 2214 N N . GLN A 1 277 ? -4.869 2.761 -10.346 1.00 60.88 277 GLN A N 1
ATOM 2215 C CA . GLN A 1 277 ? -4.687 2.727 -8.889 1.00 60.88 277 GLN A CA 1
ATOM 2216 C C . GLN A 1 277 ? -5.805 3.470 -8.147 1.00 60.88 277 GLN A C 1
ATOM 2218 O O . GLN A 1 277 ? -6.342 2.935 -7.182 1.00 60.88 277 GLN A O 1
ATOM 2223 N N . VAL A 1 278 ? -6.219 4.647 -8.618 1.00 65.44 278 VAL A N 1
ATOM 2224 C CA . VAL A 1 278 ? -7.330 5.400 -8.021 1.00 65.44 278 VAL A CA 1
ATOM 2225 C C . VAL A 1 278 ? -8.658 4.681 -8.237 1.00 65.44 278 VAL A C 1
ATOM 2227 O O . VAL A 1 278 ? -9.425 4.548 -7.293 1.00 65.44 278 VAL A O 1
ATOM 2230 N N . GLU A 1 279 ? -8.917 4.142 -9.428 1.00 76.38 279 GLU A N 1
ATOM 2231 C CA . GLU A 1 279 ? -10.098 3.319 -9.722 1.00 76.38 279 GLU A CA 1
ATOM 2232 C C . GLU A 1 279 ? -10.188 2.100 -8.798 1.00 76.38 279 GLU A C 1
ATOM 2234 O O . GLU A 1 279 ? -11.280 1.747 -8.347 1.00 76.38 279 GLU A O 1
ATOM 2239 N N . ARG A 1 280 ? -9.040 1.492 -8.466 1.00 67.25 280 ARG A N 1
ATOM 2240 C CA . ARG A 1 280 ? -8.942 0.389 -7.501 1.00 67.25 280 ARG A CA 1
ATOM 2241 C C . ARG A 1 280 ? -9.227 0.838 -6.075 1.00 67.25 280 ARG A C 1
ATOM 2243 O O . ARG A 1 280 ? -10.078 0.238 -5.426 1.00 67.25 280 ARG A O 1
ATOM 2250 N N . SER A 1 281 ? -8.570 1.895 -5.603 1.00 65.94 281 SER A N 1
ATOM 2251 C CA . SER A 1 281 ? -8.773 2.397 -4.241 1.00 65.94 281 SER A CA 1
ATOM 2252 C C . SER A 1 281 ? -10.197 2.897 -4.022 1.00 65.94 281 SER A C 1
ATOM 2254 O O . SER A 1 281 ? -10.839 2.562 -3.029 1.00 65.94 281 SER A O 1
ATOM 2256 N N . VAL A 1 282 ? -10.716 3.671 -4.976 1.00 73.06 282 VAL A N 1
ATOM 2257 C CA . VAL A 1 282 ? -12.087 4.187 -4.969 1.00 73.06 282 VAL A CA 1
ATOM 2258 C C . VAL A 1 282 ? -13.081 3.047 -5.171 1.00 73.06 282 VAL A C 1
ATOM 2260 O O . VAL A 1 282 ? -14.174 3.103 -4.618 1.00 73.06 282 VAL A O 1
ATOM 2263 N N . GLY A 1 283 ? -12.711 1.991 -5.901 1.00 75.25 283 GLY A N 1
ATOM 2264 C CA . GLY A 1 283 ? -13.568 0.863 -6.263 1.00 75.25 283 GLY A CA 1
ATOM 2265 C C . GLY A 1 283 ? -14.674 1.267 -7.238 1.00 75.25 283 GLY A C 1
ATOM 2266 O O . GLY A 1 283 ? -15.826 0.862 -7.062 1.00 75.25 283 GLY A O 1
ATOM 2267 N N . TYR A 1 284 ? -14.319 2.102 -8.218 1.00 84.44 284 TYR A N 1
ATOM 2268 C CA . TYR A 1 284 ? -15.156 2.564 -9.327 1.00 84.44 284 TYR A CA 1
ATOM 2269 C C . TYR A 1 284 ? -14.293 2.675 -10.585 1.00 84.44 284 TYR A C 1
ATOM 2271 O O . TYR A 1 284 ? -13.229 3.282 -10.536 1.00 84.44 284 TYR A O 1
ATOM 2279 N N . ARG A 1 285 ? -14.750 2.112 -11.709 1.00 86.88 285 ARG A N 1
ATOM 2280 C CA . ARG A 1 285 ? -14.043 2.180 -12.995 1.00 86.88 285 ARG A CA 1
ATOM 2281 C C . ARG A 1 285 ? -14.670 3.259 -13.869 1.00 86.88 285 ARG A C 1
ATOM 2283 O O . ARG A 1 285 ? -15.861 3.161 -14.162 1.00 86.88 285 ARG A O 1
ATOM 2290 N N . PHE A 1 286 ? -13.887 4.243 -14.305 1.00 85.88 286 PHE A N 1
ATOM 2291 C CA . PHE A 1 286 ? -14.418 5.342 -15.103 1.00 85.88 286 PHE A CA 1
ATOM 2292 C C . PHE A 1 286 ? -14.625 4.913 -16.558 1.00 85.88 286 PHE A C 1
ATOM 2294 O O . PHE A 1 286 ? -13.708 4.429 -17.222 1.00 85.88 286 PHE A O 1
ATOM 2301 N N . GLY A 1 287 ? -15.832 5.138 -17.079 1.00 85.69 287 GLY A N 1
ATOM 2302 C CA . GLY A 1 287 ? -16.106 5.090 -18.517 1.00 85.69 287 GLY A CA 1
ATOM 2303 C C . GLY A 1 287 ? -15.472 6.271 -19.257 1.00 85.69 287 GLY A C 1
ATOM 2304 O O . GLY A 1 287 ? -15.130 6.150 -20.434 1.00 85.69 287 GLY A O 1
ATOM 2305 N N . ARG A 1 288 ? -15.278 7.387 -18.544 1.00 87.44 288 ARG A N 1
ATOM 2306 C CA . ARG A 1 288 ? -14.605 8.613 -18.990 1.00 87.44 288 ARG A CA 1
ATOM 2307 C C . ARG A 1 288 ? -13.377 8.939 -18.128 1.00 87.44 288 ARG A C 1
ATOM 2309 O O . ARG A 1 288 ? -13.492 9.678 -17.143 1.00 87.44 288 ARG A O 1
ATOM 2316 N N . PRO A 1 289 ? -12.201 8.388 -18.481 1.00 82.31 289 PRO A N 1
ATOM 2317 C CA . PRO A 1 289 ? -10.920 8.626 -17.808 1.00 82.31 289 PRO A CA 1
ATOM 2318 C C . PRO A 1 289 ? -10.582 10.097 -17.545 1.00 82.31 289 PRO A C 1
ATOM 2320 O O . PRO A 1 289 ? -9.955 10.442 -16.543 1.00 82.31 289 PRO A O 1
ATOM 2323 N N . GLU A 1 290 ? -11.001 10.980 -18.448 1.00 85.50 290 GLU A N 1
ATOM 2324 C CA . GLU A 1 290 ? -10.737 12.410 -18.388 1.00 85.50 290 GLU A CA 1
ATOM 2325 C C . GLU A 1 290 ? -11.370 13.088 -17.168 1.00 85.50 290 GLU A C 1
ATOM 2327 O O . GLU A 1 290 ? -10.801 14.055 -16.661 1.00 85.50 290 GLU A O 1
ATOM 2332 N N . LEU A 1 291 ? -12.491 12.562 -16.657 1.00 91.38 291 LEU A N 1
ATOM 2333 C CA . LEU A 1 291 ? -13.156 13.092 -15.465 1.00 91.38 291 LEU A CA 1
ATOM 2334 C C . LEU A 1 291 ? -12.331 12.825 -14.206 1.00 91.38 291 LEU A C 1
ATOM 2336 O O . LEU A 1 291 ? -12.157 13.721 -13.383 1.00 91.38 291 LEU A O 1
ATOM 2340 N N . LEU A 1 292 ? -11.777 11.617 -14.080 1.00 89.31 292 LEU A N 1
ATOM 2341 C CA . LEU A 1 292 ? -10.882 11.279 -12.977 1.00 89.31 292 LEU A CA 1
ATOM 2342 C C . LEU A 1 292 ? -9.582 12.084 -13.064 1.00 89.31 292 LEU A C 1
ATOM 2344 O O . LEU A 1 292 ? -9.113 12.637 -12.072 1.00 89.31 292 LEU A O 1
ATOM 2348 N N . ARG A 1 293 ? -9.033 12.210 -14.275 1.00 85.00 293 ARG A N 1
ATOM 2349 C CA . ARG A 1 293 ? -7.843 13.023 -14.531 1.00 85.00 293 ARG A CA 1
ATOM 2350 C C . ARG A 1 293 ? -8.046 14.472 -14.084 1.00 85.00 293 ARG A C 1
ATOM 2352 O O . ARG A 1 293 ? -7.171 15.031 -13.432 1.00 85.00 293 ARG A O 1
ATOM 2359 N N . GLN A 1 294 ? -9.195 15.063 -14.415 1.00 90.44 294 GLN A N 1
ATOM 2360 C CA . GLN A 1 294 ? -9.546 16.415 -13.991 1.00 90.44 294 GLN A CA 1
ATOM 2361 C C . GLN A 1 294 ? -9.750 16.500 -12.473 1.00 90.44 294 GLN A C 1
ATOM 2363 O O . GLN A 1 294 ? -9.259 17.442 -11.867 1.00 90.44 294 GLN A O 1
ATOM 2368 N N . ALA A 1 295 ? -10.412 15.521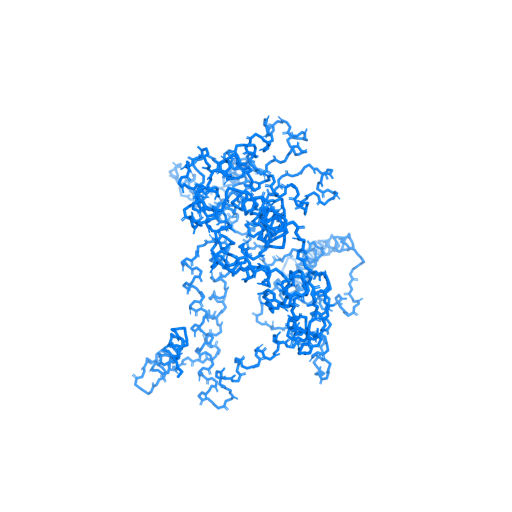 -11.848 1.00 93.44 295 ALA A N 1
ATOM 2369 C CA . ALA A 1 295 ? -10.654 15.515 -10.402 1.00 93.44 295 ALA A CA 1
ATOM 2370 C C . ALA A 1 295 ? -9.364 15.513 -9.560 1.00 93.44 295 ALA A C 1
ATOM 2372 O O . ALA A 1 295 ? -9.327 16.106 -8.483 1.00 93.44 295 ALA A O 1
ATOM 2373 N N . LEU A 1 296 ? -8.299 14.883 -10.064 1.00 90.44 296 LEU A N 1
ATOM 2374 C CA . LEU A 1 296 ? -6.980 14.832 -9.421 1.00 90.44 296 LEU A CA 1
ATOM 2375 C C . LEU A 1 296 ? -6.095 16.049 -9.740 1.00 90.44 296 LEU A C 1
ATOM 2377 O O . LEU A 1 296 ? -4.949 16.100 -9.294 1.00 90.44 296 LEU A O 1
ATOM 2381 N N . CYS A 1 297 ? -6.576 17.005 -10.539 1.00 90.06 297 CYS A N 1
ATOM 2382 C CA . CYS A 1 297 ? -5.796 18.155 -10.983 1.00 90.06 297 CYS A CA 1
ATOM 2383 C C . CYS A 1 297 ? -6.103 19.400 -10.148 1.00 90.06 297 CYS A C 1
ATOM 2385 O O . CYS A 1 297 ? -7.129 20.050 -10.338 1.00 90.06 297 CYS A O 1
ATOM 2387 N N . HIS A 1 298 ? -5.188 19.752 -9.249 1.00 94.00 298 HIS A N 1
ATOM 2388 C CA . HIS A 1 298 ? -5.278 20.985 -8.472 1.00 94.00 298 HIS A CA 1
ATOM 2389 C C . HIS A 1 298 ? -4.997 22.225 -9.341 1.00 94.00 298 HIS A C 1
ATOM 2391 O O . HIS A 1 298 ? -4.270 22.143 -10.340 1.00 94.00 298 HIS A O 1
ATOM 2397 N N . ASP A 1 299 ? -5.515 23.390 -8.938 1.00 92.81 299 ASP A N 1
ATOM 2398 C CA . ASP A 1 299 ? -5.381 24.660 -9.671 1.00 92.81 299 ASP A CA 1
ATOM 2399 C C . ASP A 1 299 ? -3.915 25.010 -9.996 1.00 92.81 299 ASP A C 1
ATOM 2401 O O . ASP A 1 299 ? -3.582 25.396 -11.117 1.00 92.81 299 ASP A O 1
ATOM 2405 N N . SER A 1 300 ? -3.011 24.775 -9.045 1.00 90.44 300 SER A N 1
ATOM 2406 C CA . SER A 1 300 ? -1.584 25.056 -9.162 1.00 90.44 300 SER A CA 1
ATOM 2407 C C . SER A 1 300 ? -0.926 24.228 -10.261 1.00 90.44 300 SER A C 1
ATOM 2409 O O . SER A 1 300 ? -0.049 24.729 -10.960 1.00 90.44 300 SER A O 1
ATOM 2411 N N . TYR A 1 301 ? -1.370 22.986 -10.464 1.00 85.81 301 TYR A N 1
ATOM 2412 C CA . TYR A 1 301 ? -0.853 22.141 -11.533 1.00 85.81 301 TYR A CA 1
ATOM 2413 C C . TYR A 1 301 ? -1.402 22.559 -12.897 1.00 85.81 301 TYR A C 1
ATOM 2415 O O . TYR A 1 301 ? -0.626 22.671 -13.848 1.00 85.81 301 TYR A O 1
ATOM 2423 N N . ALA A 1 302 ? -2.708 22.836 -12.983 1.00 85.06 302 ALA A N 1
ATOM 2424 C CA . ALA A 1 302 ? -3.354 23.302 -14.211 1.00 85.06 302 ALA A CA 1
ATOM 2425 C C . ALA A 1 302 ? -2.744 24.626 -14.709 1.00 85.06 302 ALA A C 1
ATOM 2427 O O . ALA A 1 302 ? -2.461 24.773 -15.897 1.00 85.06 302 ALA A O 1
ATOM 2428 N N . ASN A 1 303 ? -2.450 25.553 -13.792 1.00 87.50 303 ASN A N 1
ATOM 2429 C CA . ASN A 1 303 ? -1.801 26.830 -14.098 1.00 87.50 303 ASN A CA 1
ATOM 2430 C C . ASN A 1 303 ? -0.353 26.668 -14.600 1.00 87.50 303 ASN A C 1
ATOM 2432 O O . ASN A 1 303 ? 0.094 27.443 -15.447 1.00 87.50 303 ASN A O 1
ATOM 2436 N N . GLU A 1 304 ? 0.383 25.669 -14.101 1.00 82.06 304 GLU A N 1
ATOM 2437 C CA . GLU A 1 304 ? 1.740 25.347 -14.567 1.00 82.06 304 GLU A CA 1
ATOM 2438 C C . GLU A 1 304 ? 1.745 24.576 -15.905 1.00 82.06 304 GLU A C 1
ATOM 2440 O O . GLU A 1 304 ? 2.716 24.676 -16.657 1.00 82.06 304 GLU A O 1
ATOM 2445 N N . HIS A 1 305 ? 0.666 23.848 -16.230 1.00 75.50 305 HIS A N 1
ATOM 2446 C CA . HIS A 1 305 ? 0.563 22.970 -17.409 1.00 75.50 305 HIS A CA 1
ATOM 2447 C C . HIS A 1 305 ? -0.690 23.253 -18.273 1.00 75.50 305 HIS A C 1
ATOM 2449 O O . HIS A 1 305 ? -1.463 22.335 -18.567 1.00 75.50 305 HIS A O 1
ATOM 2455 N N . PRO A 1 306 ? -0.886 24.490 -18.772 1.00 75.50 306 PRO A N 1
ATOM 2456 C CA . PRO A 1 306 ? -2.106 24.890 -19.487 1.00 75.50 306 PRO A CA 1
ATOM 2457 C C . PRO A 1 306 ? -2.289 24.217 -20.859 1.00 75.50 306 PRO A C 1
ATOM 2459 O O . PRO A 1 306 ? -3.339 24.353 -21.473 1.00 75.50 306 PRO A O 1
ATOM 2462 N N . GLN A 1 307 ? -1.268 23.521 -21.376 1.00 69.88 307 GLN A N 1
ATOM 2463 C CA . GLN A 1 307 ? -1.374 22.719 -22.605 1.00 69.88 307 GLN A CA 1
ATOM 2464 C C . GLN A 1 307 ? -1.820 21.271 -22.341 1.00 69.88 307 GLN A C 1
ATOM 2466 O O . GLN A 1 307 ? -2.165 20.560 -23.282 1.00 69.88 307 GLN A O 1
ATOM 2471 N N . GLU A 1 308 ? -1.793 20.821 -21.082 1.00 64.44 308 GLU A N 1
ATOM 2472 C CA . GLU A 1 308 ? -2.141 19.452 -20.678 1.00 64.44 308 GLU A CA 1
ATOM 2473 C C . GLU A 1 308 ? -3.496 19.388 -19.962 1.00 64.44 308 GLU A C 1
ATOM 2475 O O . GLU A 1 308 ? -4.192 18.369 -20.038 1.00 64.44 308 GLU A O 1
ATOM 2480 N N . PHE A 1 309 ? -3.886 20.463 -19.276 1.00 72.12 309 PHE A N 1
ATOM 2481 C CA . PHE A 1 309 ? -5.138 20.570 -18.536 1.00 72.12 309 PHE A CA 1
ATOM 2482 C C . PHE A 1 309 ? -5.840 21.886 -18.852 1.00 72.12 309 PHE A C 1
ATOM 2484 O O . PHE A 1 309 ? -5.349 22.958 -18.515 1.00 72.12 309 PHE A O 1
ATOM 2491 N N . ASP A 1 310 ? -7.027 21.786 -19.448 1.00 74.06 310 ASP A N 1
ATOM 2492 C CA . ASP A 1 310 ? -7.853 22.958 -19.745 1.00 74.06 310 ASP A CA 1
ATOM 2493 C C . ASP A 1 310 ? -8.533 23.525 -18.484 1.00 74.06 310 ASP A C 1
ATOM 2495 O O . ASP A 1 310 ? -8.955 24.681 -18.479 1.00 74.06 310 ASP A O 1
ATOM 2499 N N . GLN A 1 311 ? -8.709 22.702 -17.438 1.00 84.25 311 GLN A N 1
ATOM 2500 C CA . GLN A 1 311 ? -9.433 23.042 -16.206 1.00 84.25 311 GLN A CA 1
ATOM 2501 C C . GLN A 1 311 ? -8.869 22.288 -14.992 1.00 84.25 311 GLN A C 1
ATOM 2503 O O . GLN A 1 311 ? -8.436 21.140 -15.117 1.00 84.25 311 GLN A O 1
ATOM 2508 N N . SER A 1 312 ? -8.938 22.933 -13.825 1.00 92.44 312 SER A N 1
ATOM 2509 C CA . SER A 1 312 ? -8.722 22.348 -12.497 1.00 92.44 312 SER A CA 1
ATOM 2510 C C . SER A 1 312 ? -9.915 21.482 -12.054 1.00 92.44 312 SER A C 1
ATOM 2512 O O . SER A 1 312 ? -10.940 21.360 -12.746 1.00 92.44 312 SER A O 1
ATOM 2514 N N . ASN A 1 313 ? -9.787 20.890 -10.870 1.00 95.12 313 ASN A N 1
ATOM 2515 C CA . ASN A 1 313 ? -10.816 20.106 -10.201 1.00 95.12 313 ASN A CA 1
ATOM 2516 C C . ASN A 1 313 ? -11.945 20.942 -9.559 1.00 95.12 313 ASN A C 1
ATOM 2518 O O . ASN A 1 313 ? -13.002 20.378 -9.292 1.00 95.12 313 ASN A O 1
ATOM 2522 N N . GLU A 1 314 ? -11.798 22.261 -9.403 1.00 97.12 314 GLU A N 1
ATOM 2523 C CA . GLU A 1 314 ? -12.722 23.143 -8.652 1.00 97.12 314 GLU A CA 1
ATOM 2524 C C . GLU A 1 314 ? -14.194 23.050 -9.107 1.00 97.12 314 GLU A C 1
ATOM 2526 O O . GLU A 1 314 ? -15.139 23.117 -8.321 1.00 97.12 314 GLU A O 1
ATOM 2531 N N . ARG A 1 315 ? -14.443 22.863 -10.411 1.00 97.38 315 ARG A N 1
ATOM 2532 C CA . ARG A 1 315 ? -15.821 22.703 -10.920 1.00 97.38 315 ARG A CA 1
ATOM 2533 C C . ARG A 1 315 ? -16.428 21.348 -10.561 1.00 97.38 315 ARG A C 1
ATOM 2535 O O . ARG A 1 315 ? -17.648 21.249 -10.414 1.00 97.38 315 ARG A O 1
ATOM 2542 N N . LEU A 1 316 ? -15.596 20.310 -10.494 1.00 97.50 316 LEU A N 1
ATOM 2543 C CA . LEU A 1 316 ? -16.007 18.977 -10.068 1.00 97.50 316 LEU A CA 1
ATOM 2544 C C . LEU A 1 316 ? -16.195 18.937 -8.554 1.00 97.50 316 LEU A C 1
ATOM 2546 O O . LEU A 1 316 ? -17.156 18.320 -8.113 1.00 97.50 316 LEU A O 1
ATOM 2550 N N . GLU A 1 317 ? -15.337 19.620 -7.793 1.00 97.81 317 GLU A N 1
ATOM 2551 C CA . GLU A 1 317 ? -15.470 19.837 -6.345 1.00 97.81 317 GLU A CA 1
ATOM 2552 C C . GLU A 1 317 ? -16.838 20.443 -6.021 1.00 97.81 317 GLU A C 1
ATOM 2554 O O . GLU A 1 317 ? -17.642 19.816 -5.335 1.00 97.81 317 GLU A O 1
ATOM 2559 N N . PHE A 1 318 ? -17.174 21.581 -6.640 1.00 97.81 318 PHE A N 1
ATOM 2560 C CA . PHE A 1 318 ? -18.468 22.244 -6.456 1.00 97.81 318 PHE A CA 1
ATOM 2561 C C . PHE A 1 318 ? -19.674 21.312 -6.693 1.00 97.81 318 PHE A C 1
ATOM 2563 O O . PHE A 1 318 ? -20.664 21.329 -5.955 1.00 97.81 318 PHE A O 1
ATOM 2570 N N . LEU A 1 319 ? -19.616 20.493 -7.749 1.00 97.50 319 LEU A N 1
ATOM 2571 C CA . LEU A 1 319 ? -20.663 19.513 -8.040 1.00 97.50 319 LEU A CA 1
ATOM 2572 C C . LEU A 1 319 ? -20.671 18.375 -7.009 1.00 97.50 319 LEU A C 1
ATOM 2574 O O . LEU A 1 319 ? -21.738 17.927 -6.586 1.00 97.50 319 LEU A O 1
ATOM 2578 N N . GLY A 1 320 ? -19.485 17.912 -6.628 1.00 97.50 320 GLY A N 1
ATOM 2579 C CA . GLY A 1 320 ? -19.246 16.857 -5.661 1.00 97.50 320 GLY A CA 1
ATOM 2580 C C . GLY A 1 320 ? -19.813 17.159 -4.284 1.00 97.50 320 GLY A C 1
ATOM 2581 O O . GLY A 1 320 ? -20.540 16.317 -3.759 1.00 97.50 320 GLY A O 1
ATOM 2582 N N . ASP A 1 321 ? -19.571 18.358 -3.746 1.00 96.69 321 ASP A N 1
ATOM 2583 C CA . ASP A 1 321 ? -20.152 18.817 -2.474 1.00 96.69 321 ASP A CA 1
ATOM 2584 C C . ASP A 1 321 ? -21.684 18.725 -2.503 1.00 96.69 321 ASP A C 1
ATOM 2586 O O . ASP A 1 321 ? -22.312 18.135 -1.621 1.00 96.69 321 ASP A O 1
ATOM 2590 N N . SER A 1 322 ? -22.310 19.213 -3.579 1.00 97.44 322 SER A N 1
ATOM 2591 C CA . SER A 1 322 ? -23.770 19.164 -3.729 1.00 97.44 322 SER A CA 1
ATOM 2592 C C . SER A 1 322 ? -24.307 17.726 -3.755 1.00 97.44 322 SER A C 1
ATOM 2594 O O . SER A 1 322 ? -25.319 17.419 -3.113 1.00 97.44 322 SER A O 1
ATOM 2596 N N . VAL A 1 323 ? -23.635 16.827 -4.482 1.00 96.56 323 VAL A N 1
ATOM 2597 C CA . VAL A 1 323 ? -24.015 15.408 -4.573 1.00 96.56 323 VAL A CA 1
ATOM 2598 C C . VAL A 1 323 ? -23.821 14.703 -3.231 1.00 96.56 323 VAL A C 1
ATOM 2600 O O . VAL A 1 323 ? -24.721 13.997 -2.767 1.00 96.56 323 VAL A O 1
ATOM 2603 N N . LEU A 1 324 ? -22.677 14.914 -2.581 1.00 95.00 324 LEU A N 1
ATOM 2604 C CA . LEU A 1 324 ? -22.374 14.354 -1.270 1.00 95.00 324 LEU A CA 1
ATOM 2605 C C . LEU A 1 324 ? -23.387 14.840 -0.229 1.00 95.00 324 LEU A C 1
ATOM 2607 O O . LEU A 1 324 ? -23.973 14.032 0.494 1.00 95.00 324 LEU A O 1
ATOM 2611 N N . SER A 1 325 ? -23.655 16.143 -0.195 1.00 93.44 325 SER A N 1
ATOM 2612 C CA . SER A 1 325 ? -24.629 16.760 0.700 1.00 93.44 325 SER A CA 1
ATOM 2613 C C . SER A 1 325 ? -26.025 16.161 0.531 1.00 93.44 325 SER A C 1
ATOM 2615 O O . SER A 1 325 ? -26.693 15.889 1.535 1.00 93.44 325 SER A O 1
ATOM 2617 N N . LEU A 1 326 ? -26.466 15.896 -0.704 1.00 94.69 326 LEU A N 1
ATOM 2618 C CA . LEU A 1 326 ? -27.735 15.216 -0.980 1.00 94.69 326 LEU A CA 1
ATOM 2619 C C . LEU A 1 326 ? -27.744 13.780 -0.435 1.00 94.69 326 LEU A C 1
ATOM 2621 O O . LEU A 1 326 ? -28.684 13.400 0.270 1.00 94.69 326 LEU A O 1
ATOM 2625 N N . LEU A 1 327 ? -26.709 12.991 -0.733 1.00 93.94 327 LEU A N 1
ATOM 2626 C CA . LEU A 1 327 ? -26.606 11.589 -0.314 1.00 93.94 327 LEU A CA 1
ATOM 2627 C C . LEU A 1 327 ? -26.574 11.454 1.212 1.00 93.94 327 LEU A C 1
ATOM 2629 O O . LEU A 1 327 ? -27.340 10.676 1.785 1.00 93.94 327 LEU A O 1
ATOM 2633 N N . ILE A 1 328 ? -25.747 12.257 1.883 1.00 92.00 328 ILE A N 1
ATOM 2634 C CA . ILE A 1 328 ? -25.644 12.261 3.345 1.00 92.00 328 ILE A CA 1
ATOM 2635 C C . ILE A 1 328 ? -26.957 12.728 3.977 1.00 92.00 328 ILE A C 1
ATOM 2637 O O . ILE A 1 328 ? -27.457 12.066 4.884 1.00 92.00 328 ILE A O 1
ATOM 2641 N N . SER A 1 329 ? -27.567 13.811 3.478 1.00 92.81 329 SER A N 1
ATOM 2642 C CA . SER A 1 329 ? -28.858 14.290 4.003 1.00 92.81 329 SER A CA 1
ATOM 2643 C C . SER A 1 329 ? -29.948 13.223 3.876 1.00 92.81 329 SER A C 1
ATOM 2645 O O . SER A 1 329 ? -30.699 12.996 4.823 1.00 92.81 329 SER A O 1
ATOM 2647 N N . THR A 1 330 ? -29.998 12.527 2.737 1.00 92.25 330 THR A N 1
ATOM 2648 C CA . THR A 1 330 ? -30.964 11.449 2.477 1.00 92.25 330 THR A CA 1
ATOM 2649 C C . THR A 1 330 ? -30.767 10.284 3.448 1.00 92.25 330 THR A C 1
ATOM 2651 O O . THR A 1 330 ? -31.727 9.811 4.060 1.00 92.25 330 THR A O 1
ATOM 2654 N N . LYS A 1 331 ? -29.516 9.853 3.661 1.00 89.69 331 LYS A N 1
ATOM 2655 C CA . LYS A 1 331 ? -29.190 8.774 4.606 1.00 89.69 331 LYS A CA 1
ATOM 2656 C C . LYS A 1 331 ? -29.528 9.151 6.045 1.00 89.69 331 LYS A C 1
ATOM 2658 O O . LYS A 1 331 ? -30.152 8.355 6.744 1.00 89.69 331 LYS A O 1
ATOM 2663 N N . LEU A 1 332 ? -29.169 10.358 6.484 1.00 87.81 332 LEU A N 1
ATOM 2664 C CA . LEU A 1 332 ? -29.473 10.836 7.835 1.00 87.81 332 LEU A CA 1
ATOM 2665 C C . LEU A 1 332 ? -30.985 10.936 8.074 1.00 87.81 332 LEU A C 1
ATOM 2667 O O . LEU A 1 332 ? -31.459 10.463 9.106 1.00 87.81 332 LEU A O 1
ATOM 2671 N N . PHE A 1 333 ? -31.737 11.472 7.107 1.00 89.25 333 PHE A N 1
ATOM 2672 C CA . PHE A 1 333 ? -33.196 11.592 7.180 1.00 89.25 333 PHE A CA 1
ATOM 2673 C C . PHE A 1 333 ? -33.881 10.235 7.390 1.00 89.25 333 PHE A C 1
ATOM 2675 O O . PHE A 1 333 ? -34.747 10.099 8.251 1.00 89.25 333 PHE A O 1
ATOM 2682 N N . HIS A 1 334 ? -33.469 9.205 6.645 1.00 87.38 334 HIS A N 1
ATOM 2683 C CA . HIS A 1 334 ? -34.040 7.865 6.794 1.00 87.38 334 HIS A CA 1
ATOM 2684 C C . HIS A 1 334 ? -33.546 7.128 8.041 1.00 87.38 334 HIS A C 1
ATOM 2686 O O . HIS A 1 334 ? -34.293 6.348 8.632 1.00 87.38 334 HIS A O 1
ATOM 2692 N N . ARG A 1 335 ? -32.291 7.344 8.447 1.00 83.94 335 ARG A N 1
ATOM 2693 C CA . ARG A 1 335 ? -31.681 6.623 9.569 1.00 83.94 335 ARG A CA 1
ATOM 2694 C C . ARG A 1 335 ? -32.142 7.135 10.931 1.00 83.94 335 ARG A C 1
ATOM 2696 O O . ARG A 1 335 ? -32.238 6.332 11.863 1.00 83.94 335 ARG A O 1
ATOM 2703 N N . PHE A 1 336 ? -32.398 8.438 11.036 1.00 83.06 336 PHE A N 1
ATOM 2704 C CA . PHE A 1 336 ? -32.755 9.130 12.272 1.00 83.06 336 PHE A CA 1
ATOM 2705 C C . PHE A 1 336 ? -34.112 9.843 12.128 1.00 83.06 336 PHE A C 1
ATOM 2707 O O . PHE A 1 336 ? -34.159 11.072 12.153 1.00 83.06 336 PHE A O 1
ATOM 2714 N N . PRO A 1 337 ? -35.228 9.097 12.002 1.00 82.25 337 PRO A N 1
ATOM 2715 C CA . PRO A 1 337 ? -36.554 9.680 11.761 1.00 82.25 337 PRO A CA 1
ATOM 2716 C C . PRO A 1 337 ? -37.056 10.578 12.904 1.00 82.25 337 PRO A C 1
ATOM 2718 O O . PRO A 1 337 ? -37.896 11.444 12.676 1.00 82.25 337 PRO A O 1
ATOM 2721 N N . ASP A 1 338 ? -36.529 10.391 14.117 1.00 79.94 338 ASP A N 1
ATOM 2722 C CA . ASP A 1 338 ? -36.902 11.162 15.309 1.00 79.94 338 ASP A CA 1
ATOM 2723 C C . ASP A 1 338 ? -35.991 12.383 15.556 1.00 79.94 338 ASP A C 1
ATOM 2725 O O . ASP A 1 338 ? -36.229 13.155 16.488 1.00 79.94 338 ASP A O 1
ATOM 2729 N N . ALA A 1 339 ? -34.924 12.560 14.765 1.00 77.31 339 ALA A N 1
ATOM 2730 C CA . ALA A 1 339 ? -34.006 13.689 14.914 1.00 77.31 339 ALA A CA 1
ATOM 2731 C C . ALA A 1 339 ? -34.616 14.981 14.349 1.00 77.31 339 ALA A C 1
ATOM 2733 O O . ALA A 1 339 ? -35.312 14.973 13.334 1.00 77.31 339 ALA A O 1
ATOM 2734 N N . GLN A 1 340 ? -34.334 16.117 14.992 1.00 82.19 340 GLN A N 1
ATOM 2735 C CA . GLN A 1 340 ? -34.795 17.411 14.491 1.00 82.19 340 GLN A CA 1
ATOM 2736 C C . GLN A 1 340 ? -33.912 17.907 13.342 1.00 82.19 340 GLN A C 1
ATOM 2738 O O . GLN A 1 340 ? -32.753 17.514 13.223 1.00 82.19 340 GLN A O 1
ATOM 2743 N N . GLU A 1 341 ? -34.436 18.834 12.534 1.00 85.56 341 GLU A N 1
ATOM 2744 C CA . GLU A 1 341 ? -33.695 19.456 11.425 1.00 85.56 341 GLU A CA 1
ATOM 2745 C C . GLU A 1 341 ? -32.308 19.958 11.864 1.00 85.56 341 GLU A C 1
ATOM 2747 O O . GLU A 1 341 ? -31.309 19.605 11.242 1.00 85.56 341 GLU A O 1
ATOM 2752 N N . GLY A 1 342 ? -32.217 20.674 12.990 1.00 77.19 342 GLY A N 1
ATOM 2753 C CA . GLY A 1 342 ? -30.939 21.178 13.497 1.00 77.19 342 GLY A CA 1
ATOM 2754 C C . GLY A 1 342 ? -29.941 20.082 13.895 1.00 77.19 342 GLY A C 1
ATOM 2755 O O . GLY A 1 342 ? -28.733 20.275 13.749 1.00 77.19 342 GLY A O 1
ATOM 2756 N N . ASP A 1 343 ? -30.417 18.923 14.360 1.00 77.31 343 ASP A N 1
ATOM 2757 C CA . ASP A 1 343 ? -29.560 17.779 14.690 1.00 77.31 343 ASP A CA 1
ATOM 2758 C C . ASP A 1 343 ? -29.029 17.119 13.414 1.00 77.31 343 ASP A C 1
ATOM 2760 O O . ASP A 1 343 ? -27.831 16.852 13.310 1.00 77.31 343 ASP A O 1
ATOM 2764 N N . LEU A 1 344 ? -29.896 16.936 12.412 1.00 81.81 344 LEU A N 1
ATOM 2765 C CA . LEU A 1 344 ? -29.530 16.409 11.094 1.00 81.81 344 LEU A CA 1
ATOM 2766 C C . LEU A 1 344 ? -28.519 17.324 10.385 1.00 81.81 344 LEU A C 1
ATOM 2768 O O . LEU A 1 344 ? -27.529 16.842 9.834 1.00 81.81 344 LEU A O 1
ATOM 2772 N N . SER A 1 345 ? -28.711 18.644 10.463 1.00 85.25 345 SER A N 1
ATOM 2773 C CA . SER A 1 345 ? -27.789 19.646 9.916 1.00 85.25 345 SER A CA 1
ATOM 2774 C C . SER A 1 345 ? -26.406 19.585 10.583 1.00 85.25 345 SER A C 1
ATOM 2776 O O . SER A 1 345 ? -25.387 19.627 9.888 1.00 85.25 345 SER A O 1
ATOM 2778 N N . LYS A 1 346 ? -26.338 19.401 11.912 1.00 81.88 346 LYS A N 1
ATOM 2779 C CA . LYS A 1 346 ? -25.067 19.212 12.642 1.00 81.88 346 LYS A CA 1
ATOM 2780 C C . LYS A 1 346 ? -24.387 17.886 12.304 1.00 81.88 346 LYS A C 1
ATOM 2782 O O . LYS A 1 346 ? -23.175 17.864 12.113 1.00 81.88 346 LYS A O 1
ATOM 2787 N N . MET A 1 347 ? -25.153 16.797 12.215 1.00 83.62 347 MET A N 1
ATOM 2788 C CA . MET A 1 347 ? -24.648 15.483 11.798 1.00 83.62 347 MET A CA 1
ATOM 2789 C C . MET A 1 347 ? -24.046 15.544 10.397 1.00 83.62 347 MET A C 1
ATOM 2791 O O . MET A 1 347 ? -22.933 15.069 10.192 1.00 83.62 347 MET A O 1
ATOM 2795 N N . ARG A 1 348 ? -24.737 16.192 9.452 1.00 89.62 348 ARG A N 1
ATOM 2796 C CA . ARG A 1 348 ? -24.219 16.397 8.099 1.00 89.62 348 ARG A CA 1
ATOM 2797 C C . ARG A 1 348 ? -22.919 17.191 8.123 1.00 89.62 348 ARG A C 1
ATOM 2799 O O . ARG A 1 348 ? -21.928 16.700 7.604 1.00 89.62 348 ARG A O 1
ATOM 2806 N N . ALA A 1 349 ? -22.901 18.362 8.764 1.00 85.50 349 ALA A N 1
ATOM 2807 C CA . ALA A 1 349 ? -21.706 19.207 8.840 1.00 85.50 349 ALA A CA 1
ATOM 2808 C C . ALA A 1 349 ? -20.510 18.496 9.498 1.00 85.50 349 ALA A C 1
ATOM 2810 O O . ALA A 1 349 ? -19.361 18.760 9.157 1.00 85.50 349 ALA A O 1
ATOM 2811 N N . PHE A 1 350 ? -20.764 17.581 10.435 1.00 83.75 350 PHE A N 1
ATOM 2812 C CA . PHE A 1 350 ? -19.718 16.752 11.022 1.00 83.75 350 PHE A CA 1
ATOM 2813 C C . PHE A 1 350 ? -19.164 15.711 10.036 1.00 83.75 350 PHE A C 1
ATOM 2815 O O . PHE A 1 350 ? -17.961 15.481 10.028 1.00 83.75 350 PHE A O 1
ATOM 2822 N N . LEU A 1 351 ? -20.016 15.103 9.207 1.00 83.19 351 LEU A N 1
ATOM 2823 C CA . LEU A 1 351 ? -19.619 14.068 8.245 1.00 83.19 351 LEU A CA 1
ATOM 2824 C C . LEU A 1 351 ? -18.908 14.625 7.009 1.00 83.19 351 LEU A C 1
ATOM 2826 O O . LEU A 1 351 ? -18.022 13.964 6.478 1.00 83.19 351 LEU A O 1
ATOM 2830 N N . VAL A 1 352 ? -19.294 15.819 6.554 1.00 88.19 352 VAL A N 1
ATOM 2831 C CA . VAL A 1 352 ? -18.781 16.422 5.309 1.00 88.19 352 VAL A CA 1
ATOM 2832 C C . VAL A 1 352 ? -17.771 17.547 5.555 1.00 88.19 352 VAL A C 1
ATOM 2834 O O . VAL A 1 352 ? -17.513 18.353 4.675 1.00 88.19 352 VAL A O 1
ATOM 2837 N N . ASN A 1 353 ? -17.197 17.652 6.758 1.00 85.69 353 ASN A N 1
ATOM 2838 C CA . ASN A 1 353 ? -16.148 18.647 6.999 1.00 85.69 353 ASN A CA 1
ATOM 2839 C C . ASN A 1 353 ? -14.806 18.239 6.377 1.00 85.69 353 ASN A C 1
ATOM 2841 O O . ASN A 1 353 ? -14.525 17.055 6.177 1.00 85.69 353 ASN A O 1
ATOM 2845 N N . SER A 1 354 ? -13.934 19.233 6.178 1.00 86.50 354 SER A N 1
ATOM 2846 C CA . SER A 1 354 ? -12.620 19.043 5.556 1.00 86.50 354 SER A CA 1
ATOM 2847 C C . SER A 1 354 ? -11.771 17.976 6.250 1.00 86.50 354 SER A C 1
ATOM 2849 O O . SER A 1 354 ? -11.078 17.224 5.579 1.00 86.50 354 SER A O 1
ATOM 2851 N N . GLN A 1 355 ? -11.851 17.840 7.579 1.00 85.38 355 GLN A N 1
ATOM 2852 C CA . GLN A 1 355 ? -11.095 16.809 8.297 1.00 85.38 355 GLN A CA 1
ATOM 2853 C C . GLN A 1 355 ? -11.555 15.397 7.914 1.00 85.38 355 GLN A C 1
ATOM 2855 O O . GLN A 1 355 ? -10.724 14.537 7.628 1.00 85.38 355 GLN A O 1
ATOM 2860 N N . SER A 1 356 ? -12.868 15.162 7.916 1.00 83.25 356 SER A N 1
ATOM 2861 C CA . SER A 1 356 ? -13.464 13.855 7.619 1.00 83.25 356 SER A CA 1
ATOM 2862 C C . SER A 1 356 ? -13.244 13.477 6.159 1.00 83.25 356 SER A C 1
ATOM 2864 O O . SER A 1 356 ? -12.862 12.343 5.865 1.00 83.25 356 SER A O 1
ATOM 2866 N N . LEU A 1 357 ? -13.397 14.448 5.256 1.00 89.56 357 LEU A N 1
ATOM 2867 C CA . LEU A 1 357 ? -13.137 14.272 3.831 1.00 89.56 357 LEU A CA 1
ATOM 2868 C C . LEU A 1 357 ? -11.657 14.036 3.534 1.00 89.56 357 LEU A C 1
ATOM 2870 O O . LEU A 1 357 ? -11.339 13.130 2.772 1.00 89.56 357 LEU A O 1
ATOM 2874 N N . ALA A 1 358 ? -10.741 14.744 4.195 1.00 85.44 358 ALA A N 1
ATOM 2875 C CA . ALA A 1 358 ? -9.311 14.484 4.062 1.00 85.44 358 ALA A CA 1
ATOM 2876 C C . ALA A 1 358 ? -8.924 13.098 4.599 1.00 85.44 358 ALA A C 1
ATOM 2878 O O . ALA A 1 358 ? -8.073 12.422 4.022 1.00 85.44 358 ALA A O 1
ATOM 2879 N N . THR A 1 359 ? -9.541 12.635 5.691 1.00 81.81 359 THR A N 1
ATOM 2880 C CA . THR A 1 359 ? -9.350 11.262 6.182 1.00 81.81 359 THR A CA 1
ATOM 2881 C C . THR A 1 359 ? -9.849 10.231 5.169 1.00 81.81 359 THR A C 1
ATOM 2883 O O . THR A 1 359 ? -9.129 9.272 4.897 1.00 81.81 359 THR A O 1
ATOM 2886 N N . ALA A 1 360 ? -11.026 10.441 4.571 1.00 82.31 360 ALA A N 1
ATOM 2887 C CA . ALA A 1 360 ? -11.545 9.580 3.507 1.00 82.31 360 ALA A CA 1
ATOM 2888 C C . ALA A 1 360 ? -10.650 9.610 2.254 1.00 82.31 360 ALA A C 1
ATOM 2890 O O . ALA A 1 360 ? -10.350 8.575 1.673 1.00 82.31 360 ALA A O 1
ATOM 2891 N N . SER A 1 361 ? -10.144 10.782 1.877 1.00 83.56 361 SER A N 1
ATOM 2892 C CA . SER A 1 361 ? -9.205 10.938 0.767 1.00 83.56 361 SER A CA 1
ATOM 2893 C C . SER A 1 361 ? -7.922 10.128 0.984 1.00 83.56 361 SER A C 1
ATOM 2895 O O . SER A 1 361 ? -7.449 9.459 0.066 1.00 83.56 361 SER A O 1
ATOM 2897 N N . ARG A 1 362 ? -7.366 10.152 2.204 1.00 80.62 362 ARG A N 1
ATOM 2898 C CA . ARG A 1 362 ? -6.160 9.388 2.569 1.00 80.62 362 ARG A CA 1
ATOM 2899 C C . ARG A 1 362 ? -6.405 7.888 2.649 1.00 80.62 362 ARG A C 1
ATOM 2901 O O . ARG A 1 362 ? -5.535 7.121 2.256 1.00 80.62 362 ARG A O 1
ATOM 2908 N N . SER A 1 363 ? -7.565 7.447 3.139 1.00 74.38 363 SER A N 1
ATOM 2909 C CA . SER A 1 363 ? -7.878 6.011 3.170 1.00 74.38 363 SER A CA 1
ATOM 2910 C C . SER A 1 363 ? -8.006 5.422 1.763 1.00 74.38 363 SER A C 1
ATOM 2912 O O . SER A 1 363 ? -7.690 4.254 1.558 1.00 74.38 363 SER A O 1
ATOM 2914 N N . LEU A 1 364 ? -8.387 6.251 0.788 1.00 71.12 364 LEU A N 1
ATOM 2915 C CA . LEU A 1 364 ? -8.379 5.929 -0.638 1.00 71.12 364 LEU A CA 1
ATOM 2916 C C . LEU A 1 364 ? -7.016 6.180 -1.317 1.00 71.12 364 LEU A C 1
ATOM 2918 O O . LEU A 1 364 ? -6.866 5.936 -2.513 1.00 71.12 364 LEU A O 1
ATOM 2922 N N . GLY A 1 365 ? -6.017 6.683 -0.588 1.00 70.62 365 GLY A N 1
ATOM 2923 C CA . GLY A 1 365 ? -4.682 6.981 -1.110 1.00 70.62 365 GLY A CA 1
ATOM 2924 C C . GLY A 1 365 ? -4.639 8.086 -2.171 1.00 70.62 365 GLY A C 1
ATOM 2925 O O . GLY A 1 365 ? -3.664 8.162 -2.915 1.00 70.62 365 GLY A O 1
ATOM 2926 N N . LEU A 1 366 ? -5.677 8.928 -2.276 1.00 78.31 366 LEU A N 1
ATOM 2927 C CA . LEU A 1 366 ? -5.766 9.991 -3.290 1.00 78.31 366 LEU A CA 1
ATOM 2928 C C . LEU A 1 366 ? -4.652 11.037 -3.142 1.00 78.31 366 LEU A C 1
ATOM 2930 O O . LEU A 1 366 ? -4.249 11.663 -4.122 1.00 78.31 366 LEU A O 1
ATOM 2934 N N . ASP A 1 367 ? -4.101 11.181 -1.937 1.00 77.56 367 ASP A N 1
ATOM 2935 C CA . ASP A 1 367 ? -2.953 12.033 -1.651 1.00 77.56 367 ASP A CA 1
ATOM 2936 C C . ASP A 1 367 ? -1.718 11.642 -2.468 1.00 77.56 367 ASP A C 1
ATOM 2938 O O . ASP A 1 367 ? -0.973 12.519 -2.889 1.00 77.56 367 ASP A O 1
ATOM 2942 N N . HIS A 1 368 ? -1.515 10.366 -2.799 1.00 69.50 368 HIS A N 1
ATOM 2943 C CA . HIS A 1 368 ? -0.398 9.935 -3.651 1.00 69.50 368 HIS A CA 1
ATOM 2944 C C . HIS A 1 368 ? -0.581 10.286 -5.133 1.00 69.50 368 HIS A C 1
ATOM 2946 O O . HIS A 1 368 ? 0.387 10.287 -5.899 1.00 69.50 368 HIS A O 1
ATOM 2952 N N . PHE A 1 369 ? -1.814 10.583 -5.538 1.00 73.19 369 PHE A N 1
ATOM 2953 C CA . PHE A 1 369 ? -2.220 10.671 -6.941 1.00 73.19 369 PHE A CA 1
ATOM 2954 C C . PHE A 1 369 ? -2.581 12.084 -7.382 1.00 73.19 369 PHE A C 1
ATOM 2956 O O . PHE A 1 369 ? -2.723 12.346 -8.575 1.00 73.19 369 PHE A O 1
ATOM 2963 N N . LEU A 1 370 ? -2.660 13.003 -6.424 1.00 80.62 370 LEU A N 1
ATOM 2964 C CA . LEU A 1 370 ? -2.905 14.408 -6.671 1.00 80.62 370 LEU A CA 1
ATOM 2965 C C . LEU A 1 370 ? -1.805 15.037 -7.536 1.00 80.62 370 LEU A C 1
ATOM 2967 O O . LEU A 1 370 ? -0.607 14.883 -7.261 1.00 80.62 370 LEU A O 1
ATOM 2971 N N . LEU A 1 371 ? -2.214 15.780 -8.557 1.00 82.56 371 LEU A N 1
ATOM 2972 C CA . LEU A 1 371 ? -1.330 16.573 -9.398 1.00 82.56 371 LEU A CA 1
ATOM 2973 C C . LEU A 1 371 ? -1.241 17.983 -8.813 1.00 82.56 371 LEU A C 1
ATOM 2975 O O . LEU A 1 371 ? -2.228 18.718 -8.800 1.00 82.56 371 LEU A O 1
ATOM 2979 N N . LEU A 1 372 ? -0.054 18.340 -8.320 1.00 79.19 372 LEU A N 1
ATOM 2980 C CA . LEU A 1 372 ? 0.250 19.628 -7.700 1.00 79.19 372 LEU A CA 1
ATOM 2981 C C . LEU A 1 372 ? 1.358 20.337 -8.469 1.00 79.19 372 LEU A C 1
ATOM 2983 O O . LEU A 1 372 ? 2.335 19.707 -8.878 1.00 79.19 372 LEU A O 1
ATOM 2987 N N . GLY A 1 373 ? 1.229 21.653 -8.632 1.00 79.44 373 GLY A N 1
ATOM 2988 C CA . GLY A 1 373 ? 2.327 22.479 -9.125 1.00 79.44 373 GLY A CA 1
ATOM 2989 C C . GLY A 1 373 ? 3.549 22.376 -8.207 1.00 79.44 373 GLY A C 1
ATOM 2990 O O . GLY A 1 373 ? 3.417 22.130 -7.003 1.00 79.44 373 GLY A O 1
ATOM 2991 N N . LYS A 1 374 ? 4.752 22.578 -8.750 1.00 74.00 374 LYS A N 1
ATOM 2992 C CA . LYS A 1 374 ? 6.017 22.396 -8.007 1.00 74.00 374 LYS A CA 1
ATOM 2993 C C . LYS A 1 374 ? 6.079 23.251 -6.742 1.00 74.00 374 LYS A C 1
ATOM 2995 O O . LYS A 1 374 ? 6.608 22.807 -5.722 1.00 74.00 374 LYS A O 1
ATOM 3000 N N . GLY A 1 375 ? 5.536 24.469 -6.807 1.00 76.06 375 GLY A N 1
ATOM 3001 C CA . GLY A 1 375 ? 5.454 25.368 -5.656 1.00 76.06 375 GLY A CA 1
ATOM 3002 C C . GLY A 1 375 ? 4.570 24.798 -4.547 1.00 76.06 375 GLY A C 1
ATOM 3003 O O . GLY A 1 375 ? 5.014 24.673 -3.407 1.00 76.06 375 GLY A O 1
ATOM 3004 N N . GLU A 1 376 ? 3.355 24.375 -4.895 1.00 89.56 376 GLU A N 1
ATOM 3005 C CA . GLU A 1 376 ? 2.390 23.820 -3.941 1.00 89.56 376 GLU A CA 1
ATOM 3006 C C . GLU A 1 376 ? 2.912 22.517 -3.313 1.00 89.56 376 GLU A C 1
ATOM 3008 O O . GLU A 1 376 ? 2.891 22.361 -2.090 1.00 89.56 376 GLU A O 1
ATOM 3013 N N . GLU A 1 377 ? 3.496 21.635 -4.131 1.00 78.12 377 GLU A N 1
ATOM 3014 C CA . GLU A 1 377 ? 4.157 20.398 -3.700 1.00 78.12 377 GLU A CA 1
ATOM 3015 C C . GLU A 1 377 ? 5.274 20.683 -2.677 1.00 78.12 377 GLU A C 1
ATOM 3017 O O . GLU A 1 377 ? 5.310 20.074 -1.607 1.00 78.12 377 GLU A O 1
ATOM 3022 N N . SER A 1 378 ? 6.140 21.668 -2.947 1.00 69.56 378 SER A N 1
ATOM 3023 C CA . SER A 1 378 ? 7.269 22.017 -2.069 1.00 69.56 378 SER A CA 1
ATOM 3024 C C . SER A 1 378 ? 6.859 22.572 -0.700 1.00 69.56 378 SER A C 1
ATOM 3026 O O . SER A 1 378 ? 7.618 22.465 0.263 1.00 69.56 378 SER A O 1
ATOM 3028 N N . THR A 1 379 ? 5.647 23.123 -0.588 1.00 85.25 379 THR A N 1
ATOM 3029 C CA . THR A 1 379 ? 5.089 23.619 0.683 1.00 85.25 379 THR A CA 1
ATOM 3030 C C . THR A 1 379 ? 4.293 22.561 1.451 1.00 85.25 379 THR A C 1
ATOM 3032 O O . THR A 1 379 ? 3.661 22.878 2.460 1.00 85.25 379 THR A O 1
ATOM 3035 N N . GLY A 1 380 ? 4.310 21.305 0.990 1.00 81.75 380 GLY A N 1
ATOM 3036 C CA . GLY A 1 380 ? 3.559 20.211 1.603 1.00 81.75 380 GLY A CA 1
ATOM 3037 C C . GLY A 1 380 ? 2.069 20.222 1.258 1.00 81.75 380 GLY A C 1
ATOM 3038 O O . GLY A 1 380 ? 1.261 19.706 2.029 1.00 81.75 380 GLY A O 1
ATOM 3039 N N . GLY A 1 381 ? 1.680 20.804 0.115 1.00 84.19 381 GLY A N 1
ATOM 3040 C CA . GLY A 1 381 ? 0.285 20.851 -0.343 1.00 84.19 381 GLY A CA 1
ATOM 3041 C C . GLY A 1 381 ? -0.392 19.478 -0.360 1.00 84.19 381 GLY A C 1
ATOM 3042 O O . GLY A 1 381 ? -1.544 19.345 0.040 1.00 84.19 381 GLY A O 1
ATOM 3043 N N . ARG A 1 382 ? 0.366 18.426 -0.687 1.00 86.75 382 ARG A N 1
ATOM 3044 C CA . ARG A 1 382 ? -0.108 17.033 -0.739 1.00 86.75 382 ARG A CA 1
ATOM 3045 C C . ARG A 1 382 ? -0.655 16.520 0.596 1.00 86.75 382 ARG A C 1
ATOM 3047 O O . ARG A 1 382 ? -1.467 15.603 0.612 1.00 86.75 382 ARG A O 1
ATOM 3054 N N . GLN A 1 383 ? -0.220 17.099 1.714 1.00 85.25 383 GLN A N 1
ATOM 3055 C CA . GLN A 1 383 ? -0.666 16.711 3.051 1.00 85.25 383 GLN A CA 1
ATOM 3056 C C . GLN A 1 383 ? -1.752 17.636 3.626 1.00 85.25 383 GLN A C 1
ATOM 3058 O O . GLN A 1 383 ? -2.264 17.331 4.706 1.00 85.25 383 GLN A O 1
ATOM 3063 N N . LYS A 1 384 ? -2.111 18.741 2.951 1.00 92.31 384 LYS A N 1
ATOM 3064 C CA . LYS A 1 384 ? -3.092 19.717 3.454 1.00 92.31 384 LYS A CA 1
ATOM 3065 C C . LYS A 1 384 ? -4.509 19.142 3.422 1.00 92.31 384 LYS A C 1
ATOM 3067 O O . LYS A 1 384 ? -4.973 18.671 2.388 1.00 92.31 384 LYS A O 1
ATOM 3072 N N . ASP A 1 385 ? -5.218 19.250 4.546 1.00 92.25 385 ASP A N 1
ATOM 3073 C CA . ASP A 1 385 ? -6.588 18.734 4.675 1.00 92.25 385 ASP A CA 1
ATOM 3074 C C . ASP A 1 385 ? -7.580 19.412 3.724 1.00 92.25 385 ASP A C 1
ATOM 3076 O O . ASP A 1 385 ? -8.465 18.735 3.217 1.00 92.25 385 ASP A O 1
ATOM 3080 N N . SER A 1 386 ? -7.428 20.712 3.446 1.00 94.50 386 SER A N 1
ATOM 3081 C CA . SER A 1 386 ? -8.303 21.416 2.498 1.00 94.50 386 SER A CA 1
ATOM 3082 C C . SER A 1 386 ? -8.199 20.812 1.099 1.00 94.50 386 SER A C 1
ATOM 3084 O O . SER A 1 386 ? -9.182 20.317 0.575 1.00 94.50 386 SER A O 1
ATOM 3086 N N . ILE A 1 387 ? -6.980 20.699 0.568 1.00 95.75 387 ILE A N 1
ATOM 3087 C CA . ILE A 1 387 ? -6.729 20.174 -0.779 1.00 95.75 387 ILE A CA 1
ATOM 3088 C C . ILE A 1 387 ? -7.242 18.733 -0.928 1.00 95.75 387 ILE A C 1
ATOM 3090 O O . ILE A 1 387 ? -7.807 18.363 -1.956 1.00 95.75 387 ILE A O 1
ATOM 3094 N N . LEU A 1 388 ? -7.050 17.901 0.097 1.00 93.19 388 LEU A N 1
ATOM 3095 C CA . LEU A 1 388 ? -7.529 16.519 0.089 1.00 93.19 388 LEU A CA 1
ATOM 3096 C C . LEU A 1 388 ? -9.056 16.427 0.188 1.00 93.19 388 LEU A C 1
ATOM 3098 O O . LEU A 1 388 ? -9.648 15.554 -0.443 1.00 93.19 388 LEU A O 1
ATOM 3102 N N . ALA A 1 389 ? -9.695 17.317 0.950 1.00 95.12 389 ALA A N 1
ATOM 3103 C CA . ALA A 1 389 ? -11.150 17.405 1.000 1.00 95.12 389 ALA A CA 1
ATOM 3104 C C . ALA A 1 389 ? -11.728 17.805 -0.364 1.00 95.12 389 ALA A C 1
ATOM 3106 O O . ALA A 1 389 ? -12.580 17.086 -0.885 1.00 95.12 389 ALA A O 1
ATOM 3107 N N . ASP A 1 390 ? -11.175 18.850 -0.980 1.00 97.56 390 ASP A N 1
ATOM 3108 C CA . ASP A 1 390 ? -11.603 19.353 -2.289 1.00 97.56 390 ASP A CA 1
ATOM 3109 C C . ASP A 1 390 ? -11.424 18.270 -3.372 1.00 97.56 390 ASP A C 1
ATOM 3111 O O . ASP A 1 390 ? -12.289 18.028 -4.215 1.00 97.56 390 ASP A O 1
ATOM 3115 N N . THR A 1 391 ? -10.318 17.521 -3.300 1.00 95.44 391 THR A N 1
ATOM 3116 C CA . THR A 1 391 ? -10.051 16.381 -4.193 1.00 95.44 391 THR A CA 1
ATOM 3117 C C . THR A 1 391 ? -11.074 15.261 -4.011 1.00 95.44 391 THR A C 1
ATOM 3119 O O . THR A 1 391 ? -11.534 14.681 -4.995 1.00 95.44 391 THR A O 1
ATOM 3122 N N . MET A 1 392 ? -11.448 14.943 -2.769 1.00 94.75 392 MET A N 1
ATOM 3123 C CA . MET A 1 392 ? -12.461 13.926 -2.488 1.00 94.75 392 MET A CA 1
ATOM 3124 C C . MET A 1 392 ? -13.816 14.321 -3.085 1.00 94.75 392 MET A C 1
ATOM 3126 O O . MET A 1 392 ? -14.467 13.501 -3.738 1.00 94.75 392 MET A O 1
ATOM 3130 N N . GLU A 1 393 ? -14.226 15.577 -2.914 1.00 97.44 393 GLU A N 1
ATOM 3131 C CA . GLU A 1 393 ? -15.451 16.107 -3.514 1.00 97.44 393 GLU A CA 1
ATOM 3132 C C . GLU A 1 393 ? -15.372 16.063 -5.039 1.00 97.44 393 GLU A C 1
ATOM 3134 O O . GLU A 1 393 ? -16.274 15.528 -5.687 1.00 97.44 393 GLU A O 1
ATOM 3139 N N . ALA A 1 394 ? -14.257 16.495 -5.627 1.00 97.56 394 ALA A N 1
ATOM 3140 C CA . ALA A 1 394 ? -14.064 16.448 -7.069 1.00 97.56 394 ALA A CA 1
ATOM 3141 C C . ALA A 1 394 ? -14.151 15.026 -7.641 1.00 97.56 394 ALA A C 1
ATOM 3143 O O . ALA A 1 394 ? -14.771 14.819 -8.688 1.00 97.56 394 ALA A O 1
ATOM 3144 N N . VAL A 1 395 ? -13.595 14.028 -6.948 1.00 94.88 395 VAL A N 1
ATOM 3145 C CA . VAL A 1 395 ? -13.714 12.617 -7.343 1.00 94.88 395 VAL A CA 1
ATOM 3146 C C . VAL A 1 395 ? -15.173 12.158 -7.273 1.00 94.88 395 VAL A C 1
ATOM 3148 O O . VAL A 1 395 ? -15.652 11.524 -8.213 1.00 94.88 395 VAL A O 1
ATOM 3151 N N . LEU A 1 396 ? -15.924 12.516 -6.228 1.00 96.06 396 LEU A N 1
ATOM 3152 C CA . LEU A 1 396 ? -17.356 12.195 -6.144 1.00 96.06 396 LEU A CA 1
ATOM 3153 C C . LEU A 1 396 ? -18.169 12.873 -7.258 1.00 96.06 396 LEU A C 1
ATOM 3155 O O . LEU A 1 396 ? -19.050 12.236 -7.844 1.00 96.06 396 LEU A O 1
ATOM 3159 N N . GLY A 1 397 ? -17.849 14.126 -7.592 1.00 97.38 397 GLY A N 1
ATOM 3160 C CA . GLY A 1 397 ? -18.437 14.860 -8.713 1.00 97.38 397 GLY A CA 1
ATOM 3161 C C . GLY A 1 397 ? -18.139 14.201 -10.063 1.00 97.38 397 GLY A C 1
ATOM 3162 O O . GLY A 1 397 ? -19.038 14.047 -10.892 1.00 97.38 397 GLY A O 1
ATOM 3163 N N . ALA A 1 398 ? -16.906 13.730 -10.263 1.00 96.44 398 ALA A N 1
ATOM 3164 C CA . ALA A 1 398 ? -16.501 12.982 -11.450 1.00 96.44 398 ALA A CA 1
ATOM 3165 C C . ALA A 1 398 ? -17.266 11.656 -11.585 1.00 96.44 398 ALA A C 1
ATOM 3167 O O . ALA A 1 398 ? -17.793 11.361 -12.657 1.00 96.44 398 ALA A O 1
ATOM 3168 N N . ILE A 1 399 ? -17.386 10.883 -10.500 1.00 95.56 399 ILE A N 1
ATOM 3169 C CA . ILE A 1 399 ? -18.141 9.617 -10.480 1.00 95.56 399 ILE A CA 1
ATOM 3170 C C . ILE A 1 399 ? -19.620 9.869 -10.752 1.00 95.56 399 ILE A C 1
ATOM 3172 O O . ILE A 1 399 ? -20.240 9.124 -11.504 1.00 95.56 399 ILE A O 1
ATOM 3176 N N . TYR A 1 400 ? -20.190 10.932 -10.182 1.00 97.81 400 TYR A N 1
ATOM 3177 C CA . TYR A 1 400 ? -21.582 11.295 -10.433 1.00 97.81 400 TYR A CA 1
ATOM 3178 C C . TYR A 1 400 ? -21.827 11.615 -11.908 1.00 97.81 400 TYR A C 1
ATOM 3180 O O . TYR A 1 400 ? -22.810 11.146 -12.483 1.00 97.81 400 TYR A O 1
ATOM 3188 N N . LEU A 1 401 ? -20.933 12.382 -12.537 1.00 97.12 401 LEU A N 1
ATOM 3189 C CA . LEU A 1 401 ? -21.045 12.657 -13.964 1.00 97.12 401 LEU A CA 1
ATOM 3190 C C . LEU A 1 401 ? -20.913 11.383 -14.789 1.00 97.12 401 LEU A C 1
ATOM 3192 O O . LEU A 1 401 ? -21.634 11.260 -15.777 1.00 97.12 401 LEU A O 1
ATOM 3196 N N . ASP A 1 402 ? -20.017 10.472 -14.401 1.00 95.94 402 ASP A N 1
ATOM 3197 C CA . ASP A 1 402 ? -19.704 9.254 -15.141 1.00 95.94 402 ASP A CA 1
ATOM 3198 C C . ASP A 1 402 ? -20.759 8.145 -15.006 1.00 95.94 402 ASP A C 1
ATOM 3200 O O . ASP A 1 402 ? -21.288 7.680 -16.016 1.00 95.94 402 ASP A O 1
ATOM 3204 N N . GLY A 1 403 ? -21.092 7.765 -13.773 1.00 91.69 403 GLY A N 1
ATOM 3205 C CA . GLY A 1 403 ? -21.935 6.616 -13.426 1.00 91.69 403 GLY A CA 1
ATOM 3206 C C . GLY A 1 403 ? -23.242 6.966 -12.710 1.00 91.69 403 GLY A C 1
ATOM 3207 O O . GLY A 1 403 ? -24.023 6.070 -12.381 1.00 91.69 403 GLY A O 1
ATOM 3208 N N . GLY A 1 404 ? -23.511 8.253 -12.474 1.00 95.44 404 GLY A N 1
ATOM 3209 C CA . GLY A 1 404 ? -24.736 8.729 -11.835 1.00 95.44 404 GLY A CA 1
ATOM 3210 C C . GLY A 1 404 ? -24.783 8.521 -10.319 1.00 95.44 404 GLY A C 1
ATOM 3211 O O . GLY A 1 404 ? -23.860 8.012 -9.686 1.00 95.44 404 GLY A O 1
ATOM 3212 N N . LEU A 1 405 ? -25.914 8.912 -9.723 1.00 93.88 405 LEU A N 1
ATOM 3213 C CA . LEU A 1 405 ? -26.085 8.980 -8.266 1.00 93.88 405 LEU A CA 1
ATOM 3214 C C . LEU A 1 405 ? -25.889 7.629 -7.555 1.00 93.88 405 LEU A C 1
ATOM 3216 O O . LEU A 1 405 ? -25.326 7.593 -6.465 1.00 93.88 405 LEU A O 1
ATOM 3220 N N . ALA A 1 406 ? -26.318 6.524 -8.173 1.00 91.38 406 ALA A N 1
ATOM 3221 C CA . ALA A 1 406 ? -26.202 5.185 -7.590 1.00 91.38 406 ALA A CA 1
ATOM 3222 C C . ALA A 1 406 ? -24.740 4.725 -7.464 1.00 91.38 406 ALA A C 1
ATOM 3224 O O . ALA A 1 406 ? -24.368 4.118 -6.460 1.00 91.38 406 ALA A O 1
ATOM 3225 N N . ALA A 1 407 ? -23.902 5.042 -8.459 1.00 89.56 407 ALA A N 1
ATOM 3226 C CA . ALA A 1 407 ? -22.475 4.754 -8.398 1.00 89.56 407 ALA A CA 1
ATOM 3227 C C . ALA A 1 407 ? -21.815 5.557 -7.273 1.00 89.56 407 ALA A C 1
ATOM 3229 O O . ALA A 1 407 ? -21.121 4.981 -6.437 1.00 89.56 407 ALA A O 1
ATOM 3230 N N . THR A 1 408 ? -22.099 6.862 -7.195 1.00 93.06 408 THR A N 1
ATOM 3231 C CA . THR A 1 408 ? -21.567 7.740 -6.144 1.00 93.06 408 THR A CA 1
ATOM 3232 C C . THR A 1 408 ? -21.999 7.295 -4.745 1.00 93.06 408 THR A C 1
ATOM 3234 O O . THR A 1 408 ? -21.185 7.297 -3.822 1.00 93.06 408 THR A O 1
ATOM 3237 N N . GLU A 1 409 ? -23.250 6.854 -4.575 1.00 90.75 409 GLU A N 1
ATOM 3238 C CA . GLU A 1 409 ? -23.757 6.357 -3.293 1.00 90.75 409 GLU A CA 1
ATOM 3239 C C . GLU A 1 409 ? -22.957 5.158 -2.767 1.00 90.75 409 GLU A C 1
ATOM 3241 O O . GLU A 1 409 ? -22.626 5.120 -1.580 1.00 90.75 409 GLU A O 1
ATOM 3246 N N . 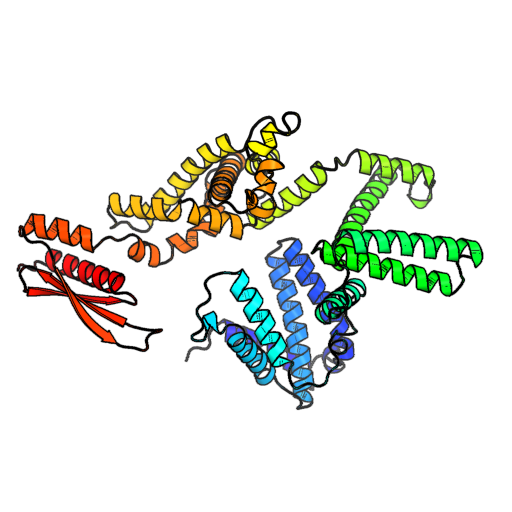GLY A 1 410 ? -22.597 4.210 -3.640 1.00 85.25 410 GLY A N 1
ATOM 3247 C CA . GLY A 1 410 ? -21.789 3.049 -3.257 1.00 85.25 410 GLY A CA 1
ATOM 3248 C C . GLY A 1 410 ? -20.419 3.434 -2.688 1.00 85.25 410 GLY A C 1
ATOM 3249 O O . GLY A 1 410 ? -19.938 2.804 -1.745 1.00 85.25 410 GLY A O 1
ATOM 3250 N N . ILE A 1 411 ? -19.819 4.506 -3.211 1.00 86.12 411 ILE A N 1
ATOM 3251 C CA . ILE A 1 411 ? -18.527 5.022 -2.742 1.00 86.12 411 ILE A CA 1
ATOM 3252 C C . ILE A 1 411 ? -18.682 5.724 -1.396 1.00 86.12 411 ILE A C 1
ATOM 3254 O O . ILE A 1 411 ? -17.925 5.436 -0.471 1.00 86.12 411 ILE A O 1
ATOM 3258 N N . VAL A 1 412 ? -19.697 6.582 -1.251 1.00 87.69 412 VAL A N 1
ATOM 3259 C CA . VAL A 1 412 ? -19.994 7.275 0.015 1.00 87.69 412 VAL A CA 1
ATOM 3260 C C . VAL A 1 412 ? -20.281 6.279 1.146 1.00 87.69 412 VAL A C 1
ATOM 3262 O O . VAL A 1 412 ? -19.827 6.471 2.273 1.00 87.69 412 VAL A O 1
ATOM 3265 N N . GLU A 1 413 ? -20.979 5.175 0.868 1.00 83.75 413 GLU A N 1
ATOM 3266 C CA . GLU A 1 413 ? -21.261 4.136 1.870 1.00 83.75 413 GLU A CA 1
ATOM 3267 C C . GLU A 1 413 ? -19.994 3.397 2.338 1.00 83.75 413 GLU A C 1
ATOM 3269 O O . GLU A 1 413 ? -19.907 2.984 3.501 1.00 83.75 413 GLU A O 1
ATOM 3274 N N . ARG A 1 414 ? -19.009 3.236 1.446 1.00 79.25 414 ARG A N 1
ATOM 3275 C CA . ARG A 1 414 ? -17.724 2.590 1.747 1.00 79.25 414 ARG A CA 1
ATOM 3276 C C . ARG A 1 414 ? -16.804 3.497 2.562 1.00 79.25 414 ARG A C 1
ATOM 3278 O O . ARG A 1 414 ? -16.098 3.002 3.432 1.00 79.25 414 ARG A O 1
ATOM 3285 N N . THR A 1 415 ? -16.818 4.800 2.290 1.00 78.12 415 THR A N 1
ATOM 3286 C CA . THR A 1 415 ? -15.878 5.763 2.885 1.00 78.12 415 THR A CA 1
ATOM 3287 C C . THR A 1 415 ? -16.414 6.416 4.156 1.00 78.12 415 THR A C 1
ATOM 3289 O O . THR A 1 415 ? -15.713 6.469 5.161 1.00 78.12 415 THR A O 1
ATOM 3292 N N . ILE A 1 416 ? -17.662 6.887 4.127 1.00 78.81 416 ILE A N 1
ATOM 3293 C CA . ILE A 1 416 ? -18.300 7.677 5.196 1.00 78.81 416 ILE A CA 1
ATOM 3294 C C . ILE A 1 416 ? -19.422 6.872 5.880 1.00 78.81 416 ILE A C 1
ATOM 3296 O O . ILE A 1 416 ? -19.845 7.176 6.997 1.00 78.81 416 ILE A O 1
ATOM 3300 N N . GLY A 1 417 ? -19.897 5.786 5.260 1.00 71.88 417 GLY A N 1
ATOM 3301 C CA . GLY A 1 417 ? -21.033 5.009 5.766 1.00 71.88 417 GLY A CA 1
ATOM 3302 C C . GLY A 1 417 ? -20.823 4.404 7.156 1.00 71.88 417 GLY A C 1
ATOM 3303 O O . GLY A 1 417 ? -21.772 4.334 7.932 1.00 71.88 417 GLY A O 1
ATOM 3304 N N . GLU A 1 418 ? -19.600 4.019 7.537 1.00 72.00 418 GLU A N 1
ATOM 3305 C CA . GLU A 1 418 ? -19.337 3.540 8.903 1.00 72.00 418 GLU A CA 1
ATOM 3306 C C . GLU A 1 418 ? -19.608 4.628 9.949 1.00 72.00 418 GLU A C 1
ATOM 3308 O O . GLU A 1 418 ? -20.248 4.360 10.966 1.00 72.00 418 GLU A O 1
ATOM 3313 N N . GLN A 1 419 ? -19.214 5.871 9.670 1.00 68.12 419 GLN A N 1
ATOM 3314 C CA . GLN A 1 419 ? -19.421 7.005 10.571 1.00 68.12 419 GLN A CA 1
ATOM 3315 C C . GLN A 1 419 ? -20.920 7.284 10.754 1.00 68.12 419 GLN A C 1
ATOM 3317 O O . GLN A 1 419 ? -21.360 7.542 11.874 1.00 68.12 419 GLN A O 1
ATOM 3322 N N . ILE A 1 420 ? -21.718 7.121 9.690 1.00 69.00 420 ILE A N 1
ATOM 3323 C CA . ILE A 1 420 ? -23.190 7.194 9.734 1.00 69.00 420 ILE A CA 1
ATOM 3324 C C . ILE A 1 420 ? -23.790 6.036 10.549 1.00 69.00 420 ILE A C 1
ATOM 3326 O O . ILE A 1 420 ? -24.765 6.225 11.280 1.00 69.00 420 ILE A O 1
ATOM 3330 N N . ARG A 1 421 ? -23.234 4.823 10.419 1.00 67.44 421 ARG A N 1
ATOM 3331 C CA . ARG A 1 421 ? -23.715 3.615 11.115 1.00 67.44 421 ARG A CA 1
ATOM 3332 C C . ARG A 1 421 ? -23.332 3.593 12.595 1.00 67.44 421 ARG A C 1
ATOM 3334 O O . ARG A 1 421 ? -24.063 3.002 13.393 1.00 67.44 421 ARG A O 1
ATOM 3341 N N . SER A 1 422 ? -22.216 4.219 12.961 1.00 60.34 422 SER A N 1
ATOM 3342 C CA . SER A 1 422 ? -21.721 4.270 14.334 1.00 60.34 422 SER A CA 1
ATOM 3343 C C . SER A 1 422 ? -22.646 5.096 15.240 1.00 60.34 422 SER A C 1
ATOM 3345 O O . SER A 1 422 ? -23.130 6.167 14.876 1.00 60.34 422 SER A O 1
ATOM 3347 N N . GLY A 1 423 ? -22.881 4.623 16.469 1.00 50.19 423 GLY A N 1
ATOM 3348 C CA . GLY A 1 423 ? -23.664 5.362 17.472 1.00 50.19 423 GLY A CA 1
ATOM 3349 C C . GLY A 1 423 ? -22.980 6.637 17.986 1.00 50.19 423 GLY A C 1
ATOM 3350 O O . GLY A 1 423 ? -23.590 7.401 18.735 1.00 50.19 423 GLY A O 1
ATOM 3351 N N . GLU A 1 424 ? -21.728 6.879 17.585 1.00 53.00 424 GLU A N 1
ATOM 3352 C CA . GLU A 1 424 ? -20.946 8.049 17.979 1.00 53.00 424 GLU A CA 1
ATOM 3353 C C . GLU A 1 424 ? -21.438 9.346 17.342 1.00 53.00 424 GLU A C 1
ATOM 3355 O O . GLU A 1 424 ? -21.193 10.420 17.887 1.00 53.00 424 GLU A O 1
ATOM 3360 N N . LEU A 1 425 ? -22.139 9.269 16.208 1.00 59.62 425 LEU A N 1
ATOM 3361 C CA . LEU A 1 425 ? -22.610 10.459 15.508 1.00 59.62 425 LEU A CA 1
ATOM 3362 C C . LEU A 1 425 ? -23.592 11.245 16.380 1.00 59.62 425 LEU A C 1
ATOM 3364 O O . LEU A 1 425 ? -23.394 12.426 16.636 1.00 59.62 425 LEU A O 1
ATOM 3368 N N . VAL A 1 426 ? -24.584 10.549 16.941 1.00 55.84 426 VAL A N 1
ATOM 3369 C CA . VAL A 1 426 ? -25.567 11.141 17.854 1.00 55.84 426 VAL A CA 1
ATOM 3370 C C . VAL A 1 426 ? -24.883 11.665 19.113 1.00 55.84 426 VAL A C 1
ATOM 3372 O O . VAL A 1 426 ? -25.179 12.771 19.546 1.00 55.84 426 VAL A O 1
ATOM 3375 N N . THR A 1 427 ? -23.938 10.932 19.705 1.00 52.31 427 THR A N 1
ATOM 3376 C CA . THR A 1 427 ? -23.285 11.379 20.947 1.00 52.31 427 THR A CA 1
ATOM 3377 C C . THR A 1 427 ? -22.355 12.575 20.731 1.00 52.31 427 THR A C 1
ATOM 3379 O O . THR A 1 427 ? -22.353 13.478 21.565 1.00 52.31 427 THR A O 1
ATOM 3382 N N . LYS A 1 428 ? -21.620 12.634 19.612 1.00 55.91 428 LYS A N 1
ATOM 3383 C CA . LYS A 1 428 ? -20.684 13.724 19.286 1.00 55.91 428 LYS A CA 1
ATOM 3384 C C . LYS A 1 428 ? -21.376 14.994 18.792 1.00 55.91 428 LYS A C 1
ATOM 3386 O O . LYS A 1 428 ? -20.848 16.080 19.028 1.00 55.91 428 LYS A O 1
ATOM 3391 N N . THR A 1 429 ? -22.535 14.888 18.135 1.00 53.94 429 THR A N 1
ATOM 3392 C CA . THR A 1 429 ? -23.250 16.053 17.577 1.00 53.94 429 THR A CA 1
ATOM 3393 C C . THR A 1 429 ? -24.471 16.482 18.386 1.00 53.94 429 THR A C 1
ATOM 3395 O O . THR A 1 429 ? -24.995 17.576 18.158 1.00 53.94 429 THR A O 1
ATOM 3398 N N . SER A 1 430 ? -24.915 15.669 19.350 1.00 59.59 430 SER A N 1
ATOM 3399 C CA . SER A 1 430 ? -25.971 16.062 20.281 1.00 59.59 430 SER A CA 1
ATOM 3400 C C . SER A 1 430 ? -25.465 17.081 21.298 1.00 59.59 430 SER A C 1
ATOM 3402 O O . SER A 1 430 ? -24.554 16.832 22.088 1.00 59.59 430 SER A O 1
ATOM 3404 N N . ASP A 1 431 ? -26.102 18.246 21.311 1.00 69.50 431 ASP A N 1
ATOM 3405 C CA . ASP A 1 431 ? -25.906 19.233 22.365 1.00 69.50 431 ASP A CA 1
ATOM 3406 C C . ASP A 1 431 ? -27.105 19.231 23.313 1.00 69.50 431 ASP A C 1
ATOM 3408 O O . ASP A 1 431 ? -27.896 20.176 23.391 1.00 69.50 431 ASP A O 1
ATOM 3412 N N . HIS A 1 432 ? -27.255 18.114 24.024 1.00 81.31 432 HIS A N 1
ATOM 3413 C CA . HIS A 1 432 ? -28.300 17.934 25.022 1.00 81.31 432 HIS A CA 1
ATOM 3414 C C . HIS A 1 432 ? -28.203 18.986 26.132 1.00 81.31 432 HIS A C 1
ATOM 3416 O O . HIS A 1 432 ? -29.233 19.371 26.681 1.00 81.31 432 HIS A O 1
ATOM 3422 N N . LYS A 1 433 ? -26.999 19.492 26.453 1.00 85.69 433 LYS A N 1
ATOM 3423 C CA . LYS A 1 433 ? -26.825 20.573 27.439 1.00 85.69 433 LYS A CA 1
ATOM 3424 C C . LYS A 1 433 ? -27.478 21.870 26.978 1.00 85.69 433 LYS A C 1
ATOM 3426 O O . LYS A 1 433 ? -28.264 22.429 27.744 1.00 85.69 433 LYS A O 1
ATOM 3431 N N . SER A 1 434 ? -27.204 22.317 25.752 1.00 78.44 434 SER A N 1
ATOM 3432 C CA . SER A 1 434 ? -27.845 23.522 25.207 1.00 78.44 434 SER A CA 1
ATOM 3433 C C . SER A 1 434 ? -29.347 23.325 25.038 1.00 78.44 434 SER A C 1
ATOM 3435 O O . SER A 1 434 ? -30.133 24.182 25.436 1.00 78.44 434 SER A O 1
ATOM 3437 N N . ARG A 1 435 ? -29.776 22.147 24.573 1.00 77.06 435 ARG A N 1
ATOM 3438 C CA . ARG A 1 435 ? -31.201 21.834 24.430 1.00 77.06 435 ARG A CA 1
ATOM 3439 C C . ARG A 1 435 ? -31.941 21.817 25.770 1.00 77.06 435 ARG A C 1
ATOM 3441 O O . ARG A 1 435 ? -33.041 22.360 25.877 1.00 77.06 435 ARG A O 1
ATOM 3448 N N . LEU A 1 436 ? -31.337 21.238 26.809 1.00 84.31 436 LEU A N 1
ATOM 3449 C CA . LEU A 1 436 ? -31.882 21.282 28.165 1.00 84.31 436 LEU A CA 1
ATOM 3450 C C . LEU A 1 436 ? -31.926 22.717 28.687 1.00 84.31 436 LEU A C 1
ATOM 3452 O O . LEU A 1 436 ? -32.890 23.077 29.358 1.00 84.31 436 LEU A O 1
ATOM 3456 N N . GLN A 1 437 ? -30.925 23.542 28.378 1.00 85.50 437 GLN A N 1
ATOM 3457 C CA . GLN A 1 437 ? -30.900 24.947 28.773 1.00 85.50 437 GLN A CA 1
ATOM 3458 C C . GLN A 1 437 ? -32.047 25.745 28.140 1.00 85.50 437 GLN A C 1
ATOM 3460 O O . GLN A 1 437 ? -32.726 26.481 28.857 1.00 85.50 437 GLN A O 1
ATOM 3465 N N . GLU A 1 438 ? -32.300 25.561 26.844 1.00 79.19 438 GLU A N 1
ATOM 3466 C CA . GLU A 1 438 ? -33.415 26.184 26.124 1.00 79.19 438 GLU A CA 1
ATOM 3467 C C . GLU A 1 438 ? -34.771 25.739 26.682 1.00 79.19 438 GLU A C 1
ATOM 3469 O O . GLU A 1 438 ? -35.588 26.579 27.059 1.00 79.19 438 GLU A O 1
ATOM 3474 N N . ILE A 1 439 ? -35.001 24.426 26.799 1.00 78.75 439 ILE A N 1
ATOM 3475 C CA . ILE A 1 439 ? -36.282 23.869 27.264 1.00 78.75 439 ILE A CA 1
ATOM 3476 C C . ILE A 1 439 ? -36.547 24.229 28.726 1.00 78.75 439 ILE A C 1
ATOM 3478 O O . ILE A 1 439 ? -37.657 24.641 29.069 1.00 78.75 439 ILE A O 1
ATOM 3482 N N . SER A 1 440 ? -35.539 24.127 29.593 1.00 83.56 440 SER A N 1
ATOM 3483 C CA . SER A 1 440 ? -35.703 24.457 31.012 1.00 83.56 440 SER A CA 1
ATOM 3484 C C . SER A 1 440 ? -35.981 25.945 31.210 1.00 83.56 440 SER A C 1
ATOM 3486 O O . SER A 1 440 ? -36.839 26.314 32.012 1.00 83.56 440 SER A O 1
ATOM 3488 N N . TYR A 1 441 ? -35.333 26.816 30.431 1.00 84.31 441 TYR A N 1
ATOM 3489 C CA . TYR A 1 441 ? -35.614 28.247 30.480 1.00 84.31 441 TYR A CA 1
ATOM 3490 C C . TYR A 1 441 ? -36.979 28.594 29.866 1.00 84.31 441 TYR A C 1
ATOM 3492 O O . TYR A 1 441 ? -37.698 29.454 30.381 1.00 84.31 441 TYR A O 1
ATOM 3500 N N . ALA A 1 442 ? -37.385 27.914 28.794 1.00 73.31 442 ALA A N 1
ATOM 3501 C CA . ALA A 1 442 ? -38.695 28.104 28.181 1.00 73.31 442 ALA A CA 1
ATOM 3502 C C . ALA A 1 442 ? -39.834 27.713 29.137 1.00 73.31 442 ALA A C 1
ATOM 3504 O O . ALA A 1 442 ? -40.755 28.509 29.328 1.00 73.31 442 ALA A O 1
ATOM 3505 N N . LEU A 1 443 ? -39.743 26.532 29.760 1.00 82.06 443 LEU A N 1
ATOM 3506 C CA . LEU A 1 443 ? -40.787 25.968 30.620 1.00 82.06 443 LEU A CA 1
ATOM 3507 C C . LEU A 1 443 ? -40.774 26.525 32.045 1.00 82.06 443 LEU A C 1
ATOM 3509 O O . LEU A 1 443 ? -41.836 26.756 32.618 1.00 82.06 443 LEU A O 1
ATOM 3513 N N . PHE A 1 444 ? -39.588 26.727 32.620 1.00 86.00 444 PHE A N 1
ATOM 3514 C CA . PHE A 1 444 ? -39.431 27.002 34.051 1.00 86.00 444 PHE A CA 1
ATOM 3515 C C . PHE A 1 444 ? -38.740 28.332 34.348 1.00 86.00 444 PHE A C 1
ATOM 3517 O O . PHE A 1 444 ? -38.698 28.730 35.504 1.00 86.00 444 PHE A O 1
ATOM 3524 N N . LYS A 1 445 ? -38.212 29.036 33.333 1.00 89.88 445 LYS A N 1
ATOM 3525 C CA . LYS A 1 445 ? -37.389 30.257 33.491 1.00 89.88 445 LYS A CA 1
ATOM 3526 C C . LYS A 1 445 ? -36.127 30.043 34.335 1.00 89.88 445 LYS A C 1
ATOM 3528 O O . LYS A 1 445 ? -35.587 30.993 34.892 1.00 89.88 445 LYS A O 1
ATOM 3533 N N . ILE A 1 446 ? -35.630 28.805 34.384 1.00 89.62 446 ILE A N 1
ATOM 3534 C CA . ILE A 1 446 ? -34.468 28.394 35.181 1.00 89.62 446 ILE A CA 1
ATOM 3535 C C . ILE A 1 446 ? -33.465 27.686 34.268 1.00 89.62 446 ILE A C 1
ATOM 3537 O O . ILE A 1 446 ? -33.847 26.886 33.412 1.00 89.62 446 ILE A O 1
ATOM 3541 N N . HIS A 1 447 ? -32.177 27.982 34.444 1.00 90.31 447 HIS A N 1
ATOM 3542 C CA . HIS A 1 447 ? -31.103 27.292 33.733 1.00 90.31 447 HIS A CA 1
ATOM 3543 C C . HIS A 1 447 ? -30.612 26.071 34.525 1.00 90.31 447 HIS A C 1
ATOM 3545 O O . HIS A 1 447 ? -30.466 26.159 35.746 1.00 90.31 447 HIS A O 1
ATOM 3551 N N . PRO A 1 448 ? -30.330 24.942 33.853 1.00 92.06 448 PRO A N 1
ATOM 3552 C CA . PRO A 1 448 ? -29.796 23.755 34.501 1.00 92.06 448 PRO A CA 1
ATOM 3553 C C . PRO A 1 448 ? -28.348 23.977 34.954 1.00 92.06 448 PRO A C 1
ATOM 3555 O O . PRO A 1 448 ? -27.543 24.580 34.242 1.00 92.06 448 PRO A O 1
ATOM 3558 N N . GLN A 1 449 ? -28.008 23.443 36.122 1.00 94.12 449 GLN A N 1
ATOM 3559 C CA . GLN A 1 449 ? -26.648 23.410 36.660 1.00 94.12 449 GLN A CA 1
ATOM 3560 C C . GLN A 1 449 ? -26.098 21.986 36.592 1.00 94.12 449 GLN A C 1
ATOM 3562 O O . GLN A 1 449 ? -26.857 21.019 36.615 1.00 94.12 449 GLN A O 1
ATOM 3567 N N . TYR A 1 450 ? -24.778 21.851 36.489 1.00 94.69 450 TYR A N 1
ATOM 3568 C CA . TYR A 1 450 ? -24.116 20.550 36.422 1.00 94.69 450 TYR A CA 1
ATOM 3569 C C . TYR A 1 450 ? -23.063 20.460 37.511 1.00 94.69 450 TYR A C 1
ATOM 3571 O O . TYR A 1 450 ? -22.178 21.312 37.581 1.00 94.69 450 TYR A O 1
ATOM 3579 N N . GLU A 1 451 ? -23.135 19.405 38.309 1.00 96.12 451 GLU A N 1
ATOM 3580 C CA . GLU A 1 451 ? -22.201 19.154 39.401 1.00 96.12 451 GLU A CA 1
ATOM 3581 C C . GLU A 1 451 ? -21.534 17.797 39.223 1.00 96.12 451 GLU A C 1
ATOM 3583 O O . GLU A 1 451 ? -22.184 16.797 38.911 1.00 96.12 451 GLU A O 1
ATOM 3588 N N . LEU A 1 452 ? -20.219 17.764 39.417 1.00 95.25 452 LEU A N 1
ATOM 3589 C CA . LEU A 1 452 ? -19.460 16.524 39.447 1.00 95.25 452 LEU A CA 1
ATOM 3590 C C . LEU A 1 452 ? -19.647 15.865 40.814 1.00 95.25 452 LEU A C 1
ATOM 3592 O O . LEU A 1 452 ? -19.316 16.462 41.834 1.00 95.25 452 LEU A O 1
ATOM 3596 N N . ILE A 1 453 ? -20.155 14.638 40.815 1.00 95.50 453 ILE A N 1
ATOM 3597 C CA . ILE A 1 453 ? -20.511 13.904 42.038 1.00 95.50 453 ILE A CA 1
ATOM 3598 C C . ILE A 1 453 ? -19.603 12.703 42.303 1.00 95.50 453 ILE A C 1
ATOM 3600 O O . ILE A 1 453 ? -19.623 12.157 43.400 1.00 95.50 453 ILE A O 1
ATOM 3604 N N . GLY A 1 454 ? -18.799 12.291 41.321 1.00 91.50 454 GLY A N 1
ATOM 3605 C CA . GLY A 1 454 ? -17.857 11.195 41.500 1.00 91.50 454 GLY A CA 1
ATOM 3606 C C . GLY A 1 454 ? -16.875 11.059 40.347 1.00 91.50 454 GLY A C 1
ATOM 3607 O O . GLY A 1 454 ? -17.202 11.350 39.194 1.00 91.50 454 GLY A O 1
ATOM 3608 N N . GLU A 1 455 ? -15.675 10.598 40.677 1.00 95.62 455 GLU A N 1
ATOM 3609 C CA . GLU A 1 455 ? -14.646 10.168 39.735 1.00 95.62 455 GLU A CA 1
ATOM 3610 C C . GLU A 1 455 ? -14.161 8.789 40.204 1.00 95.62 455 GLU A C 1
ATOM 3612 O O . GLU A 1 455 ? -13.726 8.647 41.346 1.00 95.62 455 GLU A O 1
ATOM 3617 N N . GLU A 1 456 ? -14.279 7.771 39.354 1.00 89.38 456 GLU A N 1
ATOM 3618 C CA . GLU A 1 456 ? -13.908 6.385 39.671 1.00 89.38 456 GLU A CA 1
ATOM 3619 C C . GLU A 1 456 ? -13.011 5.813 38.568 1.00 89.38 456 GLU A C 1
ATOM 3621 O O . GLU A 1 456 ? -13.176 6.156 37.399 1.00 89.38 456 GLU A O 1
ATOM 3626 N N . GLY A 1 457 ? -12.089 4.920 38.931 1.00 83.56 457 GLY A N 1
ATOM 3627 C CA . GLY A 1 457 ? -11.166 4.270 37.995 1.00 83.56 457 GLY A CA 1
ATOM 3628 C C . GLY A 1 457 ? -9.758 4.887 37.963 1.00 83.56 457 GLY A C 1
ATOM 3629 O O . GLY A 1 457 ? -9.529 5.956 38.539 1.00 83.56 457 GLY A O 1
ATOM 3630 N N . PRO A 1 458 ? -8.790 4.189 37.341 1.00 77.69 458 PRO A N 1
ATOM 3631 C CA . PRO A 1 458 ? -7.415 4.666 37.202 1.00 77.69 458 PRO A CA 1
ATOM 3632 C C . PRO A 1 458 ? -7.355 5.910 36.305 1.00 77.69 458 PRO A C 1
ATOM 3634 O O . PRO A 1 458 ? -8.239 6.124 35.483 1.00 77.69 458 PRO A O 1
ATOM 3637 N N . ASP A 1 459 ? -6.308 6.733 36.422 1.00 72.44 459 ASP A N 1
ATOM 3638 C CA . ASP A 1 459 ? -6.196 8.002 35.676 1.00 72.44 459 ASP A CA 1
ATOM 3639 C C . ASP A 1 459 ? -6.319 7.841 34.145 1.00 72.44 459 ASP A C 1
ATOM 3641 O O . ASP A 1 459 ? -6.769 8.770 33.469 1.00 72.44 459 ASP A O 1
ATOM 3645 N N . HIS A 1 460 ? -5.964 6.670 33.603 1.00 60.97 460 HIS A N 1
ATOM 3646 C CA . HIS A 1 460 ? -6.098 6.316 32.185 1.00 60.97 460 HIS A CA 1
ATOM 3647 C C . HIS A 1 460 ? -7.471 5.726 31.797 1.00 60.97 460 HIS A C 1
ATOM 3649 O O . HIS A 1 460 ? -7.749 5.593 30.609 1.00 60.97 460 HIS A O 1
ATOM 3655 N N . ASP A 1 461 ? -8.341 5.407 32.760 1.00 73.56 461 ASP A N 1
ATOM 3656 C CA . ASP A 1 461 ? -9.703 4.896 32.532 1.00 73.56 461 ASP A CA 1
ATOM 3657 C C . ASP A 1 461 ? -10.707 5.465 33.552 1.00 73.56 461 ASP A C 1
ATOM 3659 O O . ASP A 1 461 ? -11.478 4.756 34.204 1.00 73.56 461 ASP A O 1
ATOM 3663 N N . LYS A 1 462 ? -10.666 6.792 33.728 1.00 84.62 462 LYS A N 1
ATOM 3664 C CA . LYS A 1 462 ? -11.571 7.500 34.635 1.00 84.62 462 LYS A CA 1
ATOM 3665 C C . LYS A 1 462 ? -12.986 7.559 34.083 1.00 84.62 462 LYS A C 1
ATOM 3667 O O . LYS A 1 462 ? -13.237 8.035 32.976 1.00 84.62 462 LYS A O 1
ATOM 3672 N N . THR A 1 463 ? -13.930 7.183 34.931 1.00 92.44 463 THR A N 1
ATOM 3673 C CA . THR A 1 463 ? -15.355 7.422 34.747 1.00 92.44 463 THR A CA 1
ATOM 3674 C C . THR A 1 463 ? -15.786 8.592 35.624 1.00 92.44 463 THR A C 1
ATOM 3676 O O . THR A 1 463 ? -15.686 8.548 36.849 1.00 92.44 463 THR A O 1
ATOM 3679 N N . PHE A 1 464 ? -16.302 9.644 34.994 1.00 93.81 464 PHE A N 1
ATOM 3680 C CA . PHE A 1 464 ? -16.871 10.810 35.662 1.00 93.81 464 PHE A CA 1
ATOM 3681 C C . PHE A 1 464 ? -18.378 10.629 35.805 1.00 93.81 464 PHE A C 1
ATOM 3683 O O . PHE A 1 464 ? -19.053 10.279 34.839 1.00 93.81 464 PHE A O 1
ATOM 3690 N N . SER A 1 465 ? -18.910 10.913 36.989 1.00 95.88 465 SER A N 1
ATOM 3691 C CA . SER A 1 465 ? -20.347 10.957 37.264 1.00 95.88 465 SER A CA 1
ATOM 3692 C C . SER A 1 465 ? -20.767 12.407 37.488 1.00 95.88 465 SER A C 1
ATOM 3694 O O . SER A 1 465 ? -20.246 13.074 38.382 1.00 95.88 465 SER A O 1
ATOM 3696 N N . VAL A 1 466 ? -21.699 12.907 36.677 1.00 97.06 466 VAL A N 1
ATOM 3697 C CA . VAL A 1 466 ? -22.217 14.281 36.747 1.00 97.06 466 VAL A CA 1
ATOM 3698 C C . VAL A 1 466 ? -23.721 14.238 36.985 1.00 97.06 466 VAL A C 1
ATOM 3700 O O . VAL A 1 466 ? -24.433 13.499 36.305 1.00 97.06 466 VAL A O 1
ATOM 3703 N N . GLN A 1 467 ? -24.216 15.059 37.909 1.00 97.44 467 GLN A N 1
ATOM 3704 C CA . GLN A 1 467 ? -25.647 15.307 38.067 1.00 97.44 467 GLN A CA 1
ATOM 3705 C C . GLN A 1 467 ? -26.057 16.612 37.384 1.00 97.44 467 GLN A C 1
ATOM 3707 O O . GLN A 1 467 ? -25.347 17.614 37.457 1.00 97.44 467 GLN A O 1
ATOM 3712 N N . ALA A 1 468 ? -27.215 16.593 36.728 1.00 95.75 468 ALA A N 1
ATOM 3713 C CA . ALA A 1 468 ? -27.913 17.775 36.247 1.00 95.75 468 ALA A CA 1
ATOM 3714 C C . ALA A 1 468 ? -28.955 18.195 37.289 1.00 95.75 468 ALA A C 1
ATOM 3716 O O . ALA A 1 468 ? -29.775 17.384 37.731 1.00 95.75 468 ALA A O 1
ATOM 3717 N N . LEU A 1 469 ? -28.930 19.468 37.663 1.00 93.69 469 LEU A N 1
ATOM 3718 C CA . LEU A 1 469 ? -29.804 20.083 38.652 1.00 93.69 469 LEU A CA 1
ATOM 3719 C C . LEU A 1 469 ? -30.664 21.143 37.980 1.00 93.69 469 LEU A C 1
ATOM 3721 O O . LEU A 1 469 ? -30.195 21.865 37.099 1.00 93.69 469 LEU A O 1
ATOM 3725 N N . LEU A 1 470 ? -31.898 21.282 38.441 1.00 91.50 470 LEU A N 1
ATOM 3726 C CA . LEU A 1 470 ? -32.750 22.412 38.109 1.00 91.50 470 LEU A CA 1
ATOM 3727 C C . LEU A 1 470 ? -33.340 22.951 39.413 1.00 91.50 470 LEU A C 1
ATOM 3729 O O . LEU A 1 470 ? -33.922 22.189 40.178 1.00 91.50 470 LEU A O 1
ATOM 3733 N N . ASP A 1 471 ? -33.124 24.239 39.689 1.00 88.88 471 ASP A N 1
ATOM 3734 C CA . ASP A 1 471 ? -33.501 24.885 40.960 1.00 88.88 471 ASP A CA 1
ATOM 3735 C C . ASP A 1 471 ? -32.938 24.183 42.214 1.00 88.88 471 ASP A C 1
ATOM 3737 O O . ASP A 1 471 ? -33.621 23.963 43.211 1.00 88.88 471 ASP A O 1
ATOM 3741 N N . GLY A 1 472 ? -31.687 23.716 42.136 1.00 85.75 472 GLY A N 1
ATOM 3742 C CA . GLY A 1 472 ? -31.031 22.975 43.221 1.00 85.75 472 GLY A CA 1
ATOM 3743 C C . GLY A 1 472 ? -31.563 21.553 43.451 1.00 85.75 472 GLY A C 1
ATOM 3744 O O . GLY A 1 472 ? -31.030 20.835 44.295 1.00 85.75 472 GLY A O 1
ATOM 3745 N N . LYS A 1 473 ? -32.575 21.101 42.697 1.00 89.06 473 LYS A N 1
ATOM 3746 C CA . LYS A 1 473 ? -33.088 19.727 42.763 1.00 89.06 473 LYS A CA 1
ATOM 3747 C C . LYS A 1 473 ? -32.471 18.861 41.680 1.00 89.06 473 LYS A C 1
ATOM 3749 O O . LYS A 1 473 ? -32.378 19.252 40.516 1.00 89.06 473 LYS A O 1
ATOM 3754 N N . LYS A 1 474 ? -32.079 17.646 42.063 1.00 93.50 474 LYS A N 1
ATOM 3755 C CA . LYS A 1 474 ? -31.499 16.657 41.151 1.00 93.50 474 LYS A CA 1
ATOM 3756 C C . LYS A 1 474 ? -32.530 16.246 40.104 1.00 93.50 474 LYS A C 1
ATOM 3758 O O . LYS A 1 474 ? -33.514 15.573 40.414 1.00 93.50 474 LYS A O 1
ATOM 3763 N N . LEU A 1 475 ? -32.264 16.618 38.857 1.00 92.38 475 LEU A N 1
ATOM 3764 C CA . LEU A 1 475 ? -33.095 16.284 37.711 1.00 92.38 475 LEU A CA 1
ATOM 3765 C C . LEU A 1 475 ? -32.671 14.942 37.110 1.00 92.38 475 LEU A C 1
ATOM 3767 O O . LEU A 1 475 ? -33.517 14.074 36.899 1.00 92.38 475 LEU A O 1
ATOM 3771 N N . ALA A 1 476 ? -31.375 14.732 36.884 1.00 95.50 476 ALA A N 1
ATOM 3772 C CA . ALA A 1 476 ? -30.839 13.484 36.342 1.00 95.50 476 ALA A CA 1
ATOM 3773 C C . ALA A 1 476 ? -29.340 13.323 36.633 1.00 95.50 476 ALA A C 1
ATOM 3775 O O . ALA A 1 476 ? -28.692 14.246 37.115 1.00 95.50 476 ALA A O 1
ATOM 3776 N N . GLU A 1 477 ? -28.791 12.155 36.310 1.00 95.62 477 GLU A N 1
ATOM 3777 C CA . GLU A 1 477 ? -27.360 11.844 36.375 1.00 95.62 477 GLU A CA 1
ATOM 3778 C C . GLU A 1 477 ? -26.893 11.221 35.064 1.00 95.62 477 GLU A C 1
ATOM 3780 O O . GLU A 1 477 ? -27.680 10.608 34.342 1.00 95.62 477 GLU A O 1
ATOM 3785 N N . GLY A 1 478 ? -25.606 11.377 34.776 1.00 93.31 478 GLY A N 1
ATOM 3786 C CA . GLY A 1 478 ? -24.927 10.768 33.642 1.00 93.31 478 GLY A CA 1
ATOM 3787 C C . GLY A 1 478 ? -23.502 10.372 34.007 1.00 93.31 478 GLY A C 1
ATOM 3788 O O . GLY A 1 478 ? -22.880 10.980 34.882 1.00 93.31 478 GLY A O 1
ATOM 3789 N N . LYS A 1 479 ? -22.991 9.342 33.331 1.00 93.44 479 LYS A N 1
ATOM 3790 C CA . LYS A 1 479 ? -21.621 8.846 33.462 1.00 93.44 479 LYS A CA 1
ATOM 3791 C C . LYS A 1 479 ? -20.897 8.934 32.119 1.00 93.44 479 LYS A C 1
ATOM 3793 O O . LYS A 1 479 ? -21.478 8.693 31.069 1.00 93.44 479 LYS A O 1
ATOM 3798 N N . GLY A 1 480 ? -19.615 9.270 32.128 1.00 87.38 480 GLY A N 1
ATOM 3799 C CA . GLY A 1 480 ? -18.843 9.380 30.890 1.00 87.38 480 GLY A CA 1
ATOM 3800 C C . GLY A 1 480 ? -17.342 9.335 31.118 1.00 87.38 480 GLY A C 1
ATOM 3801 O O . GLY A 1 480 ? -16.874 9.547 32.234 1.00 87.38 480 GLY A O 1
ATOM 3802 N N . ARG A 1 481 ? -16.586 9.084 30.044 1.00 83.94 481 ARG A N 1
ATOM 3803 C CA . ARG A 1 481 ? -15.110 9.055 30.078 1.00 83.94 481 ARG A CA 1
ATOM 3804 C C . ARG A 1 481 ? -14.499 10.449 30.217 1.00 83.94 481 ARG A C 1
ATOM 3806 O O . ARG A 1 481 ? -13.347 10.594 30.602 1.00 83.94 481 ARG A O 1
ATOM 3813 N N . THR A 1 482 ? -15.284 11.491 29.950 1.00 85.38 482 THR A N 1
ATOM 3814 C CA . THR A 1 482 ? -14.937 12.883 30.245 1.00 85.38 482 THR A CA 1
ATOM 3815 C C . THR A 1 482 ? -16.061 13.567 31.025 1.00 85.38 482 THR A C 1
ATOM 3817 O O . THR A 1 482 ? -17.230 13.182 30.940 1.00 85.38 482 THR A O 1
ATOM 3820 N N . LYS A 1 483 ? -15.734 14.651 31.745 1.00 86.94 483 LYS A N 1
ATOM 3821 C CA . LYS A 1 483 ? -16.739 15.507 32.411 1.00 86.94 483 LYS A CA 1
ATOM 3822 C C . LYS A 1 483 ? -17.765 16.070 31.418 1.00 86.94 483 LYS A C 1
ATOM 3824 O O . LYS A 1 483 ? -18.921 16.282 31.781 1.00 86.94 483 LYS A O 1
ATOM 3829 N N . LYS A 1 484 ? -17.350 16.308 30.165 1.00 83.31 484 LYS A N 1
ATOM 3830 C CA . LYS A 1 484 ? -18.220 16.806 29.091 1.00 83.31 484 LYS A CA 1
ATOM 3831 C C . LYS A 1 484 ? -19.246 15.746 28.684 1.00 83.31 484 LYS A C 1
ATOM 3833 O O . LYS A 1 484 ? -20.432 16.066 28.647 1.00 83.31 484 LYS A O 1
ATOM 3838 N N . ASP A 1 485 ? -18.813 14.505 28.474 1.00 80.81 485 ASP A N 1
ATOM 3839 C CA . ASP A 1 485 ? -19.695 13.397 28.076 1.00 80.81 485 ASP A CA 1
ATOM 3840 C C . ASP A 1 485 ? -20.681 13.036 29.189 1.00 80.81 485 ASP A C 1
ATOM 3842 O O . ASP A 1 485 ? -21.879 12.908 28.942 1.00 80.81 485 ASP A O 1
ATOM 3846 N N . ALA A 1 486 ? -20.201 12.970 30.438 1.00 88.25 486 ALA A N 1
ATOM 3847 C CA . ALA A 1 486 ? -21.044 12.725 31.607 1.00 88.25 486 ALA A CA 1
ATOM 3848 C C . ALA A 1 486 ? -22.147 13.790 31.743 1.00 88.25 486 ALA A C 1
ATOM 3850 O O . ALA A 1 486 ? -23.306 13.469 32.011 1.00 88.25 486 ALA A O 1
ATOM 3851 N N . ALA A 1 487 ? -21.812 15.060 31.491 1.00 89.06 487 ALA A N 1
ATOM 3852 C CA . ALA A 1 487 ? -22.779 16.151 31.516 1.00 89.06 487 ALA A CA 1
ATOM 3853 C C . ALA A 1 487 ? -23.775 16.101 30.342 1.00 89.06 487 ALA A C 1
ATOM 3855 O O . ALA A 1 487 ? -24.949 16.402 30.547 1.00 89.06 487 ALA A O 1
ATOM 3856 N N . GLN A 1 488 ? -23.346 15.711 29.136 1.00 88.25 488 GLN A N 1
ATOM 3857 C CA . GLN A 1 488 ? -24.257 15.510 28.000 1.00 88.25 488 GLN A CA 1
ATOM 3858 C C . GLN A 1 488 ? -25.238 14.357 28.268 1.00 88.25 488 GLN A C 1
ATOM 3860 O O . GLN A 1 488 ? -26.434 14.498 28.016 1.00 88.25 488 GLN A O 1
ATOM 3865 N N . GLN A 1 489 ? -24.780 13.255 28.871 1.00 86.94 489 GLN A N 1
ATOM 3866 C CA . GLN A 1 489 ? -25.649 12.126 29.223 1.00 86.94 489 GLN A CA 1
ATOM 3867 C C . GLN A 1 489 ? -26.633 12.469 30.358 1.00 86.94 489 GLN A C 1
ATOM 3869 O O . GLN A 1 489 ? -27.808 12.086 30.309 1.00 86.94 489 GLN A O 1
ATOM 3874 N N . ALA A 1 490 ? -26.187 13.250 31.349 1.00 92.81 490 ALA A N 1
ATOM 3875 C CA . ALA A 1 490 ? -27.067 13.793 32.382 1.00 92.81 490 ALA A CA 1
ATOM 3876 C C . ALA A 1 490 ? -28.146 14.693 31.758 1.00 92.81 490 ALA A C 1
ATOM 3878 O O . ALA A 1 490 ? -29.321 14.587 32.110 1.00 92.81 490 ALA A O 1
ATOM 3879 N N . ALA A 1 491 ? -27.770 15.524 30.780 1.00 90.38 491 ALA A N 1
ATOM 3880 C CA . ALA A 1 491 ? -28.693 16.409 30.080 1.00 90.38 491 ALA A CA 1
ATOM 3881 C C . ALA A 1 491 ? -29.718 15.647 29.222 1.00 90.38 491 ALA A C 1
ATOM 3883 O O . ALA A 1 491 ? -30.904 15.970 29.239 1.00 90.38 491 ALA A O 1
ATOM 3884 N N . GLN A 1 492 ? -29.292 14.587 28.534 1.00 87.75 492 GLN A N 1
ATOM 3885 C CA . GLN A 1 492 ? -30.179 13.709 27.769 1.00 87.75 492 GLN A CA 1
ATOM 3886 C C . GLN A 1 492 ? -31.231 13.041 28.667 1.00 87.75 492 GLN A C 1
ATOM 3888 O O . GLN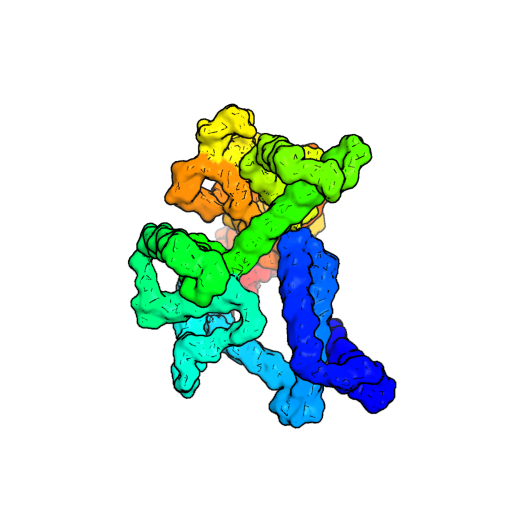 A 1 492 ? -32.418 13.001 28.341 1.00 87.75 492 GLN A O 1
ATOM 3893 N N . THR A 1 493 ? -30.803 12.528 29.821 1.00 90.31 493 THR A N 1
ATOM 3894 C CA . THR A 1 493 ? -31.701 11.882 30.789 1.00 90.31 493 THR A CA 1
ATOM 3895 C C . THR A 1 493 ? -32.657 12.895 31.426 1.00 90.31 493 THR A C 1
ATOM 3897 O O . THR A 1 493 ? -33.834 12.599 31.640 1.00 90.31 493 THR A O 1
ATOM 3900 N N . ALA A 1 494 ? -32.173 14.113 31.680 1.00 91.19 494 ALA A N 1
ATOM 3901 C CA . ALA A 1 494 ? -32.972 15.229 32.170 1.00 91.19 494 ALA A CA 1
ATOM 3902 C C . ALA A 1 494 ? -34.076 15.642 31.183 1.00 91.19 494 ALA A C 1
ATOM 3904 O O . ALA A 1 494 ? -35.224 15.808 31.596 1.00 91.19 494 ALA A O 1
ATOM 3905 N N . LEU A 1 495 ? -33.757 15.739 29.888 1.00 85.38 495 LEU A N 1
ATOM 3906 C CA . LEU A 1 495 ? -34.728 16.039 28.830 1.00 85.38 495 LEU A CA 1
ATOM 3907 C C . LEU A 1 495 ? -35.864 15.008 28.796 1.00 85.38 495 LEU A C 1
ATOM 3909 O O . LEU A 1 495 ? -37.030 15.387 28.896 1.00 85.38 495 LEU A O 1
ATOM 3913 N N . LYS A 1 496 ? -35.529 13.709 28.804 1.00 85.50 496 LYS A N 1
ATOM 3914 C CA . LYS A 1 496 ? -36.525 12.621 28.853 1.00 85.50 496 LYS A CA 1
ATOM 3915 C C . LYS A 1 496 ? -37.427 12.702 30.086 1.00 85.50 496 LYS A C 1
ATOM 3917 O O . LYS A 1 496 ? -38.616 12.406 30.009 1.00 85.50 496 LYS A O 1
ATOM 3922 N N . ARG A 1 497 ? -36.884 13.104 31.241 1.00 88.75 497 ARG A N 1
ATOM 3923 C CA . ARG A 1 497 ? -37.676 13.292 32.467 1.00 88.75 497 ARG A CA 1
ATOM 3924 C C . ARG A 1 497 ? -38.647 14.465 32.359 1.00 88.75 497 ARG A C 1
ATOM 3926 O O . ARG A 1 497 ? -39.798 14.315 32.763 1.00 88.75 497 ARG A O 1
ATOM 3933 N N . ILE A 1 498 ? -38.213 15.603 31.814 1.00 85.44 498 ILE A N 1
ATOM 3934 C CA . ILE A 1 498 ? -39.084 16.771 31.592 1.00 85.44 498 ILE A CA 1
ATOM 3935 C C . ILE A 1 498 ? -40.232 16.415 30.633 1.00 85.44 498 ILE A C 1
ATOM 3937 O O . ILE A 1 498 ? -41.384 16.775 30.901 1.00 85.44 498 ILE A O 1
ATOM 3941 N N . GLU A 1 499 ? -39.932 15.673 29.563 1.00 79.38 499 GLU A N 1
ATOM 3942 C CA . GLU A 1 499 ? -40.916 15.155 28.600 1.00 79.38 499 GLU A CA 1
ATOM 3943 C C . GLU A 1 499 ? -41.897 14.170 29.249 1.00 79.38 499 GLU A C 1
ATOM 3945 O O . GLU A 1 499 ? -43.101 14.261 29.022 1.00 79.38 499 GLU A O 1
ATOM 3950 N N . ALA A 1 500 ? -41.414 13.306 30.149 1.00 82.69 500 ALA A N 1
ATOM 3951 C CA . ALA A 1 500 ? -42.235 12.390 30.947 1.00 82.69 500 ALA A CA 1
ATOM 3952 C C . ALA A 1 500 ? -43.054 13.081 32.061 1.00 82.69 500 ALA A C 1
ATOM 3954 O O . ALA A 1 500 ? -43.644 12.411 32.908 1.00 82.69 500 ALA A O 1
ATOM 3955 N N . GLY A 1 501 ? -43.102 14.416 32.075 1.00 79.44 501 GLY A N 1
ATOM 3956 C CA . GLY A 1 501 ? -43.947 15.193 32.981 1.00 79.44 501 GLY A CA 1
ATOM 3957 C C . GLY A 1 501 ? -43.278 15.608 34.288 1.00 79.44 501 GLY A C 1
ATOM 3958 O O . GLY A 1 501 ? -43.962 16.136 35.163 1.00 79.44 501 GLY A O 1
ATOM 3959 N N . TRP A 1 502 ? -41.963 15.430 34.438 1.00 84.00 502 TRP A N 1
ATOM 3960 C CA . TRP A 1 502 ? -41.245 15.964 35.595 1.00 84.00 502 TRP A CA 1
ATOM 3961 C C . TRP A 1 502 ? -41.369 17.494 35.655 1.00 84.00 502 TRP A C 1
ATOM 3963 O O . TRP A 1 502 ? -41.290 18.187 34.634 1.00 84.00 502 TRP A O 1
ATOM 3973 N N . ARG A 1 503 ? -41.570 18.028 36.858 1.00 77.94 503 ARG A N 1
ATOM 3974 C CA . ARG A 1 503 ? -41.641 19.461 37.155 1.00 77.94 503 ARG A CA 1
ATOM 3975 C C . ARG A 1 503 ? -40.795 19.733 38.411 1.00 77.94 503 ARG A C 1
ATOM 3977 O O . ARG A 1 503 ? -40.759 18.847 39.270 1.00 77.94 503 ARG A O 1
ATOM 3984 N N . PRO A 1 504 ? -40.099 20.882 38.484 1.00 68.31 504 PRO A N 1
ATOM 3985 C CA . PRO A 1 504 ? -39.214 21.219 39.596 1.00 68.31 504 PRO A CA 1
ATOM 3986 C C . PRO A 1 504 ? -39.935 21.324 40.938 1.00 68.31 504 PRO A C 1
ATOM 3988 O O . PRO A 1 504 ? -41.128 21.695 40.987 1.00 68.31 504 PRO A O 1
#

Radius of gyration: 30.9 Å; chains: 1; bounding box: 86×73×84 Å

Sequence (504 aa):
METTTTEKAFSRLIELIRTLRGEDGCPWDRVQTPASVVPYLLEEAFEVADAFERGDSEQSASELGDLFFQLIFLIEMEKEKGHFDYTTVLESITEKMIRRHPHVFGDEKISSVSEVAQNWHRIKQEEHKGRESDQLDSIPGNMPALMYAQRVGERASKAGFDWNDAQGVLDKAEEEWRELRESIGSNGMDHPSVREELGDLLFTLVNVCRFMKAPAELLLRYAVIKFLRRFKAVLQDIESSGKAARDVSPAELDQVWNAIKGAEKPGEERLQELQAQVERSVGYRFGRPELLRQALCHDSYANEHPQEFDQSNERLEFLGDSVLSLLISTKLFHRFPDAQEGDLSKMRAFLVNSQSLATASRSLGLDHFLLLGKGEESTGGRQKDSILADTMEAVLGAIYLDGGLAATEGIVERTIGEQIRSGELVTKTSDHKSRLQEISYALFKIHPQYELIGEEGPDHDKTFSVQALLDGKKLAEGKGRTKKDAAQQAAQTALKRIEAGWRP

Foldseek 3Di:
DPDDPVNVVLVVLLVLLCQQCDPPHPPVLVPDDLVNLVVQLVVLVVQLVVCVLLLPPVSNVVSVVSNVSSVSSNQVRCVVVVNDHPCRVVVVVVVVVLQLPCCVNNDDPDDDPVVSVVSSVVSVVVVCPPPPPPLLNPQPPPDDPLQSLLVNQVSCVVVVNHDPALVRLVVVLVVLVVQLVVCCVPPNCPDPSNVVSVVSNSSSVSVNCVRVVHRPVVVVVVVVVVVVVLVVQLQVVCVVVVHHPVRDDPVRSVVSSVVSVVVDDPVVVVLVSLLSLLCSLLVHHFPDSVLLVQLLEAPQQCVVCVVVDVHHLQVLLVQLLVLLLVLLLVLLCVVCVPDDPLLSVLLSCVLLPLQLQLVLLVSSPSLVRHRHHPVCVVVVVSNDSNNSSSSSSSVLSSQCVGPNSVSSSVSCCVRRVVVSVDPVSCLVSDPLQVVLQVVCCVPPVWGKDKDWDDWDDDPVQIKTKIFIDTPNHTQFIAIDSDPVSRVSRNSVSSVVSVVVVDDD